Protein AF-0000000085568834 (afdb_homodimer)

Radius of gyration: 25.49 Å; Cα contacts (8 Å, |Δi|>4): 1244; chains: 2; bounding box: 60×64×64 Å

Solvent-accessible surface area (backbone atoms only — not comparable to full-atom values): 29664 Å² total; per-residue (Å²): 48,76,61,80,64,35,62,50,36,53,56,44,40,40,69,76,36,74,87,58,81,87,75,89,46,62,42,74,64,54,41,55,49,32,32,73,68,63,76,38,75,61,34,60,42,66,45,33,28,58,64,58,36,59,35,38,61,51,53,52,47,53,72,74,41,83,54,16,33,50,32,46,42,58,42,48,70,52,32,19,39,30,28,34,71,88,54,52,76,87,55,38,47,31,32,26,12,16,58,67,59,46,62,41,18,40,65,50,36,51,76,68,61,38,44,80,41,74,47,92,33,30,62,56,26,39,44,49,30,42,74,67,62,32,66,41,34,27,13,42,24,41,68,66,47,26,64,75,52,62,33,36,76,78,39,70,64,41,47,37,78,73,69,45,35,35,37,27,36,30,34,23,69,61,68,54,83,48,53,81,86,54,64,24,30,25,35,37,39,35,25,39,68,81,57,48,30,45,65,38,59,52,42,40,44,34,30,78,62,59,35,30,68,78,38,41,35,56,38,76,36,71,61,58,78,74,69,74,81,76,67,69,85,68,87,78,76,80,56,66,36,42,36,33,42,36,30,29,59,39,20,64,61,36,66,62,47,44,52,23,51,55,55,36,50,73,67,28,78,40,71,43,80,41,27,32,21,52,50,60,82,65,80,89,43,78,61,80,65,30,62,51,36,52,56,46,40,38,68,76,36,74,88,58,80,85,75,90,39,70,42,75,67,53,41,55,49,32,32,73,70,64,77,36,75,59,35,61,41,67,44,33,27,58,64,58,34,58,36,36,61,51,53,52,47,53,70,74,42,83,55,16,34,50,31,46,45,60,40,49,68,51,32,18,37,30,29,34,71,88,56,53,75,86,56,36,48,31,31,26,12,16,58,66,58,46,62,41,20,40,65,50,37,52,75,68,62,38,45,80,40,73,47,92,34,28,63,55,26,40,43,48,30,43,73,66,61,32,66,41,34,28,15,42,24,42,68,68,49,27,64,76,50,61,33,36,77,76,39,71,63,42,46,37,79,72,68,46,35,34,38,27,36,30,34,24,69,62,69,54,83,48,53,82,89,55,66,22,28,26,37,37,39,35,25,40,69,81,58,48,30,46,66,38,57,53,42,39,44,34,31,79,62,60,35,30,69,81,38,41,34,54,39,78,36,70,60,56,78,74,68,74,82,74,66,70,85,75,83,78,78,82,57,66,36,42,36,33,42,36,29,30,59,38,22,65,63,36,67,63,45,44,52,26,51,56,55,36,49,74,68,29,79,42,72,45,78,43,27,31,20,52,51,60,82,66,81,90

Organism: NCBI:txid586396

Sequence (568 aa):
MQGLCGAHSESAALKAYPNCEPVPCDQFETAFEAVEACSVDRAVLPIENSLGGSIHRNYDLLLRHRLHIVGEIKYAVRHCLLANQGVKVEHLKKVLSHPQALAQCEYTLTRLGLVREAVDDTAGAAKHVALEKLEDTGAVASSAAAEIYGLDILAEDIQDASLNVTRFLMLAREPIIAGTDRPFKTSIVFSLEEGPGILHKALAVFAERQINLTKIESRPMRWSSLTSPGVDASGLQKYFHYLFYADFEASMASDDAKMALQDLEKLATSLRILGSYPADTTMPMQGLCGAHSESAALKAYPNCEPVPCDQFETAFEAVEACSVDRAVLPIENSLGGSIHRNYDLLLRHRLHIVGEIKYAVRHCLLANQGVKVEHLKKVLSHPQALAQCEYTLTRLGLVREAVDDTAGAAKHVALEKLEDTGAVASSAAAEIYGLDILAEDIQDASLNVTRFLMLAREPIIAGTDRPFKTSIVFSLEEGPGILHKALAVFAERQINLTKIESRPMRWSSLTSPGVDASGLQKYFHYLFYADFEASMASDDAKMALQDLEKLATSLRILGSYPADTTMP

pLDDT: mean 86.01, std 17.16, range [27.66, 98.19]

Foldseek 3Di:
DPPPQQVQQVVQVCVVPVPDDDDGDPDPLVQLVCQVVVVDFKGKHFAAKLVPGGPVVNVVSLVVGQKFFAAKDKDWFKKFKWAAPPAALLLAAEEEAAPVLCVQLVVLCVVSNHHYDHDDHQLVRLQCRLVVVPRHYIGIHGPVSCVVSVIDGNDIRSGDPRTTMTMITMIHNDADDWDDPAKKKWKKKFKAADDPCLVVVLCVLCVVLVKAWPDKDKDWDQDDCPDDPPPPPDPDDSRGIIMMIIMITDIPVDPSVVRSVVVSCVRTPDMDTRHMYHYDPDDD/DPPPQQVQQVVQVCVVPVPDDDDGDPDPLVQLVCQVVVVDFKGKHFAAKLVPGGPVVNVVSLVVGQKFFAAKDKDWFKKFKWAAPPAALLLAAEEEAAPVLCVQLVVLCVVSNHHYDHDDHQLVRLQCRLVVVPRHYIYIHGPVSCVVSVIDGNDIRSGDPRTTMTMITMIHNDADDWDDPAKKKWKKKFKAADDPCLVVVLCVLCVVLVKAWPDKDKDWDQDDCPDDPPPPPDPDDSRGIIMMIIMITDIPVDPSVVRSVVVSCVRTPDMDTRHMYHYDPDDD

Nearest PDB structures (foldseek):
  2qmx-assembly1_A  TM=8.013E-01  e=1.045E-29  Chlorobaculum tepidum TLS
  6vh5-assembly1_C  TM=8.259E-01  e=7.297E-29  Brucella abortus 2308
  7am0-assembly1_A  TM=8.478E-01  e=4.842E-26  Komagataeibacter europaeus
  3luy-assembly1_A-2  TM=7.473E-01  e=8.661E-19  Bifidobacterium adolescentis ATCC 15703
  2qmw-assembly1_A-2  TM=8.199E-01  e=1.689E-18  Staphylococcus aureus subsp. aureus Mu50

Structure (mmCIF, N/CA/C/O backbone):
data_AF-0000000085568834-model_v1
#
loop_
_entity.id
_entity.type
_entity.pdbx_description
1 polymer 'Arogenate dehydratase'
#
loop_
_atom_site.group_PDB
_atom_site.id
_atom_site.type_symbol
_atom_site.label_atom_id
_atom_site.label_alt_id
_atom_site.label_comp_id
_atom_site.label_asym_id
_atom_site.label_entity_id
_atom_site.label_seq_id
_atom_site.pdbx_PDB_ins_code
_atom_site.Cartn_x
_atom_site.Cartn_y
_atom_site.Cartn_z
_atom_site.occupancy
_atom_site.B_iso_or_equiv
_atom_site.auth_seq_id
_atom_site.auth_comp_id
_atom_site.auth_asym_id
_atom_site.auth_atom_id
_atom_site.pdbx_PDB_model_num
ATOM 1 N N . MET A 1 1 ? -6.859 -9.977 -14.047 1 28.23 1 MET A N 1
ATOM 2 C CA . MET A 1 1 ? -7.344 -9.586 -12.727 1 28.23 1 MET A CA 1
ATOM 3 C C . MET A 1 1 ? -7.625 -10.82 -11.867 1 28.23 1 MET A C 1
ATOM 5 O O . MET A 1 1 ? -8.766 -11.055 -11.461 1 28.23 1 MET A O 1
ATOM 9 N N . GLN A 1 2 ? -7.055 -11.828 -12.062 1 35.91 2 GLN A N 1
ATOM 10 C CA . GLN A 1 2 ? -7.305 -13.242 -11.82 1 35.91 2 GLN A CA 1
ATOM 11 C C . GLN A 1 2 ? -7.453 -13.539 -10.328 1 35.91 2 GLN A C 1
ATOM 13 O O . GLN A 1 2 ? -8.289 -14.352 -9.93 1 35.91 2 GLN A O 1
ATOM 18 N N . GLY A 1 3 ? -6.418 -13.188 -9.453 1 35.91 3 GLY A N 1
ATOM 19 C CA . GLY A 1 3 ? -6.434 -13.828 -8.141 1 35.91 3 GLY A CA 1
ATOM 20 C C . GLY A 1 3 ? -7.582 -13.367 -7.27 1 35.91 3 GLY A C 1
ATOM 21 O O . GLY A 1 3 ? -8.664 -13.047 -7.77 1 35.91 3 GLY A O 1
ATOM 22 N N . LEU A 1 4 ? -7.41 -13.297 -5.906 1 41.53 4 LEU A N 1
ATOM 23 C CA . LEU A 1 4 ? -8.258 -12.969 -4.77 1 41.53 4 LEU A CA 1
ATOM 24 C C . LEU A 1 4 ? -9.031 -11.672 -5.023 1 41.53 4 LEU A C 1
ATOM 26 O O . LEU A 1 4 ? -10.211 -11.57 -4.688 1 41.53 4 LEU A O 1
ATOM 30 N N . CYS A 1 5 ? -8.375 -10.711 -5.805 1 47.03 5 CYS A N 1
ATOM 31 C CA . CYS A 1 5 ? -8.977 -9.406 -6.059 1 47.03 5 CYS A CA 1
ATOM 32 C C . CYS A 1 5 ? -10.094 -9.523 -7.094 1 47.03 5 CYS A C 1
ATOM 34 O O . CYS A 1 5 ? -11.109 -8.828 -6.996 1 47.03 5 CYS A O 1
ATOM 36 N N . GLY A 1 6 ? -9.953 -10.445 -8.031 1 49.25 6 GLY A N 1
ATOM 37 C CA . GLY A 1 6 ? -10.961 -10.555 -9.078 1 49.25 6 GLY A CA 1
ATOM 38 C C . GLY A 1 6 ? -12.312 -10.984 -8.555 1 49.25 6 GLY A C 1
ATOM 39 O O . GLY A 1 6 ? -13.336 -10.391 -8.898 1 49.25 6 GLY A O 1
ATOM 40 N N . ALA A 1 7 ? -12.25 -11.984 -7.68 1 58.66 7 ALA A N 1
ATOM 41 C CA . ALA A 1 7 ? -13.516 -12.516 -7.18 1 58.66 7 ALA A CA 1
ATOM 42 C C . ALA A 1 7 ? -14.219 -11.5 -6.281 1 58.66 7 ALA A C 1
ATOM 44 O O . ALA A 1 7 ? -15.438 -11.32 -6.367 1 58.66 7 ALA A O 1
ATOM 45 N N . HIS A 1 8 ? -13.5 -10.727 -5.641 1 72.44 8 HIS A N 1
ATOM 46 C CA . HIS A 1 8 ? -14.102 -9.75 -4.734 1 72.44 8 HIS A CA 1
ATOM 47 C C . HIS A 1 8 ? -14.625 -8.539 -5.5 1 72.44 8 HIS A C 1
ATOM 49 O O . HIS A 1 8 ? -15.625 -7.938 -5.105 1 72.44 8 HIS A O 1
ATOM 55 N N . SER A 1 9 ? -13.977 -8.391 -6.652 1 77.44 9 SER A N 1
ATOM 56 C CA . SER A 1 9 ? -14.406 -7.246 -7.449 1 77.44 9 SER A CA 1
ATOM 57 C C . SER A 1 9 ? -15.781 -7.48 -8.055 1 77.44 9 SER A C 1
ATOM 59 O O . SER A 1 9 ? -16.594 -6.559 -8.141 1 77.44 9 SER A O 1
ATOM 61 N N . GLU A 1 10 ? -15.977 -8.719 -8.391 1 78.62 10 GLU A N 1
ATOM 62 C CA . GLU A 1 10 ? -17.281 -9.047 -8.953 1 78.62 10 GLU A CA 1
ATOM 63 C C . GLU A 1 10 ? -18.375 -8.891 -7.902 1 78.62 10 GLU A C 1
ATOM 65 O O . GLU A 1 10 ? -19.438 -8.312 -8.18 1 78.62 10 GLU A O 1
ATOM 70 N N . SER A 1 11 ? -18.141 -9.398 -6.742 1 81.06 11 SER A N 1
ATOM 71 C CA . SER A 1 11 ? -19.109 -9.273 -5.652 1 81.06 11 SER A CA 1
ATOM 72 C C . SER A 1 11 ? -19.344 -7.812 -5.285 1 81.06 11 SER A C 1
ATOM 74 O O . SER A 1 11 ? -20.469 -7.406 -5.027 1 81.06 11 SER A O 1
ATOM 76 N N . ALA A 1 12 ? -18.297 -7.051 -5.32 1 85.5 12 ALA A N 1
ATOM 77 C CA . ALA A 1 12 ? -18.406 -5.625 -5.027 1 85.5 12 ALA A CA 1
ATOM 78 C C . ALA A 1 12 ? -19.234 -4.906 -6.094 1 85.5 12 ALA A C 1
ATOM 80 O O . ALA A 1 12 ? -20.047 -4.047 -5.781 1 85.5 12 ALA A O 1
ATOM 81 N N . ALA A 1 13 ? -19.016 -5.332 -7.363 1 86.81 13 ALA A N 1
ATOM 82 C CA . ALA A 1 13 ? -19.75 -4.73 -8.469 1 86.81 13 ALA A CA 1
ATOM 83 C C . ALA A 1 13 ? -21.25 -5.023 -8.367 1 86.81 13 ALA A C 1
ATOM 85 O O . ALA A 1 13 ? -22.078 -4.133 -8.555 1 86.81 13 ALA A O 1
ATOM 86 N N . LEU A 1 14 ? -21.516 -6.191 -8.016 1 84.38 14 LEU A N 1
ATOM 87 C CA . LEU A 1 14 ? -22.906 -6.602 -7.91 1 84.38 14 LEU A CA 1
ATOM 88 C C . LEU A 1 14 ? -23.578 -5.926 -6.723 1 84.38 14 LEU A C 1
ATOM 90 O O . LEU A 1 14 ? -24.781 -5.602 -6.781 1 84.38 14 LEU A O 1
ATOM 94 N N . LYS A 1 15 ? -22.859 -5.766 -5.73 1 84.06 15 LYS A N 1
ATOM 95 C CA . LYS A 1 15 ? -23.391 -5.051 -4.57 1 84.06 15 LYS A CA 1
ATOM 96 C C . LYS A 1 15 ? -23.656 -3.586 -4.898 1 84.06 15 LYS A C 1
ATOM 98 O O . LYS A 1 15 ? -24.672 -3.025 -4.48 1 84.06 15 LYS A O 1
ATOM 103 N N . ALA A 1 16 ? -22.812 -3.016 -5.656 1 86.56 16 ALA A N 1
ATOM 104 C CA . ALA A 1 16 ? -22.938 -1.605 -6.016 1 86.56 16 ALA A CA 1
ATOM 105 C C . ALA A 1 16 ? -24.031 -1.399 -7.066 1 86.56 16 ALA A C 1
ATOM 107 O O . ALA A 1 16 ? -24.766 -0.409 -7.027 1 86.56 16 ALA A O 1
ATOM 108 N N . TYR A 1 17 ? -24.016 -2.352 -7.988 1 88.44 17 TYR A N 1
ATOM 109 C CA . TYR A 1 17 ? -24.969 -2.301 -9.094 1 88.44 17 TYR A CA 1
ATOM 110 C C . TYR A 1 17 ? -25.656 -3.648 -9.281 1 88.44 17 TYR A C 1
ATOM 112 O O . TYR A 1 17 ? -25.234 -4.453 -10.117 1 88.44 17 TYR A O 1
ATOM 120 N N . PRO A 1 18 ? -26.703 -3.832 -8.562 1 85.06 18 PRO A N 1
ATOM 121 C CA . PRO A 1 18 ? -27.359 -5.137 -8.57 1 85.06 18 PRO A CA 1
ATOM 122 C C . PRO A 1 18 ? -27.828 -5.555 -9.969 1 85.06 18 PRO A C 1
ATOM 124 O O . PRO A 1 18 ? -27.875 -6.746 -10.281 1 85.06 18 PRO A O 1
ATOM 127 N N . ASN A 1 19 ? -28.141 -4.652 -10.867 1 86.12 19 ASN A N 1
ATOM 128 C CA . ASN A 1 19 ? -28.656 -4.996 -12.188 1 86.12 19 ASN A CA 1
ATOM 129 C C . ASN A 1 19 ? -27.594 -4.836 -13.266 1 86.12 19 ASN A C 1
ATOM 131 O O . ASN A 1 19 ? -27.906 -4.801 -14.453 1 86.12 19 ASN A O 1
ATOM 135 N N . CYS A 1 20 ? -26.406 -4.969 -12.828 1 83.62 20 CYS A N 1
ATOM 136 C CA . CYS A 1 20 ? -25.359 -4.723 -13.812 1 83.62 20 CYS A CA 1
ATOM 137 C C . CYS A 1 20 ? -24.844 -6.031 -14.398 1 83.62 20 CYS A C 1
ATOM 139 O O . CYS A 1 20 ? -25.109 -7.109 -13.859 1 83.62 20 CYS A O 1
ATOM 141 N N . GLU A 1 21 ? -24.297 -5.938 -15.562 1 86.44 21 GLU A N 1
ATOM 142 C CA . GLU A 1 21 ? -23.562 -7.047 -16.172 1 86.44 21 GLU A CA 1
ATOM 143 C C . GLU A 1 21 ? -22.062 -6.898 -15.984 1 86.44 21 GLU A C 1
ATOM 145 O O . GLU A 1 21 ? -21.406 -6.137 -16.703 1 86.44 21 GLU A O 1
ATOM 150 N N . PRO A 1 22 ? -21.609 -7.652 -15.031 1 83.25 22 PRO A N 1
ATOM 151 C CA . PRO A 1 22 ? -20.172 -7.516 -14.781 1 83.25 22 PRO A CA 1
ATOM 152 C C . PRO A 1 22 ? -19.312 -8.055 -15.922 1 83.25 22 PRO A C 1
ATOM 154 O O . PRO A 1 22 ? -19.609 -9.125 -16.469 1 83.25 22 PRO A O 1
ATOM 157 N N . VAL A 1 23 ? -18.375 -7.312 -16.375 1 82.56 23 VAL A N 1
ATOM 158 C CA . VAL A 1 23 ? -17.391 -7.711 -17.375 1 82.56 23 VAL A CA 1
ATOM 159 C C . VAL A 1 23 ? -16.016 -7.875 -16.719 1 82.56 23 VAL A C 1
ATOM 161 O O . VAL A 1 23 ? -15.414 -6.895 -16.281 1 82.56 23 VAL A O 1
ATOM 164 N N . PRO A 1 24 ? -15.602 -9.078 -16.594 1 81.5 24 PRO A N 1
ATOM 165 C CA . PRO A 1 24 ? -14.297 -9.297 -15.961 1 81.5 24 PRO A CA 1
ATOM 166 C C . PRO A 1 24 ? -13.133 -8.758 -16.797 1 81.5 24 PRO A C 1
ATOM 168 O O . PRO A 1 24 ? -13.188 -8.773 -18.016 1 81.5 24 PRO A O 1
ATOM 171 N N . CYS A 1 25 ? -12.242 -8.148 -16.141 1 81.44 25 CYS A N 1
ATOM 172 C CA . CYS A 1 25 ? -11.008 -7.672 -16.766 1 81.44 25 CYS A CA 1
ATOM 173 C C . CYS A 1 25 ? -9.789 -8.32 -16.125 1 81.44 25 CYS A C 1
ATOM 175 O O . CYS A 1 25 ? -9.734 -8.477 -14.898 1 81.44 25 CYS A O 1
ATOM 177 N N . ASP A 1 26 ? -8.844 -8.633 -16.859 1 75.44 26 ASP A N 1
ATOM 178 C CA . ASP A 1 26 ? -7.652 -9.344 -16.375 1 75.44 26 ASP A CA 1
ATOM 179 C C . ASP A 1 26 ? -6.727 -8.406 -15.609 1 75.44 26 ASP A C 1
ATOM 181 O O . ASP A 1 26 ? -6.035 -8.828 -14.688 1 75.44 26 ASP A O 1
ATOM 185 N N . GLN A 1 27 ? -6.742 -7.156 -16.109 1 80.94 27 GLN A N 1
ATOM 186 C CA . GLN A 1 27 ? -5.879 -6.152 -15.484 1 80.94 27 GLN A CA 1
ATOM 187 C C . GLN A 1 27 ? -6.668 -4.891 -15.141 1 80.94 27 GLN A C 1
ATOM 189 O O . GLN A 1 27 ? -7.672 -4.582 -15.781 1 80.94 27 GLN A O 1
ATOM 194 N N . PHE A 1 28 ? -6.164 -4.211 -14.109 1 87.25 28 PHE A N 1
ATOM 195 C CA . PHE A 1 28 ? -6.824 -2.975 -13.703 1 87.25 28 PHE A CA 1
ATOM 196 C C . PHE A 1 28 ? -6.832 -1.968 -14.852 1 87.25 28 PHE A C 1
ATOM 198 O O . PHE A 1 28 ? -7.824 -1.271 -15.07 1 87.25 28 PHE A O 1
ATOM 205 N N . GLU A 1 29 ? -5.762 -1.975 -15.562 1 87.62 29 GLU A N 1
ATOM 206 C CA . GLU A 1 29 ? -5.609 -1.016 -16.656 1 87.62 29 GLU A CA 1
ATOM 207 C C . GLU A 1 29 ? -6.676 -1.221 -17.719 1 87.62 29 GLU A C 1
ATOM 209 O O . GLU A 1 29 ? -7.203 -0.253 -18.281 1 87.62 29 GLU A O 1
ATOM 214 N N . THR A 1 30 ? -6.949 -2.4 -17.969 1 89.25 30 THR A N 1
ATOM 215 C CA . THR A 1 30 ? -7.941 -2.719 -18.984 1 89.25 30 THR A CA 1
ATOM 216 C C . THR A 1 30 ? -9.32 -2.217 -18.578 1 89.25 30 THR A C 1
ATOM 218 O O . THR A 1 30 ? -10.117 -1.8 -19.422 1 89.25 30 THR A O 1
ATOM 221 N N . ALA A 1 31 ? -9.602 -2.285 -17.312 1 92.44 31 ALA A N 1
ATOM 222 C CA . ALA A 1 31 ? -10.875 -1.767 -16.812 1 92.44 31 ALA A CA 1
ATOM 223 C C . ALA A 1 31 ? -10.992 -0.265 -17.062 1 92.44 31 ALA A C 1
ATOM 225 O O . ALA A 1 31 ? -12.039 0.224 -17.484 1 92.44 31 ALA A O 1
ATOM 226 N N . PHE A 1 32 ? -9.898 0.514 -16.859 1 94.81 32 PHE A N 1
ATOM 227 C CA . PHE A 1 32 ? -9.875 1.948 -17.125 1 94.81 32 PHE A CA 1
ATOM 228 C C . PHE A 1 32 ? -10.109 2.23 -18.609 1 94.81 32 PHE A C 1
ATOM 230 O O . PHE A 1 32 ? -10.938 3.07 -18.969 1 94.81 32 PHE A O 1
ATOM 237 N N . GLU A 1 33 ? -9.43 1.446 -19.359 1 94.5 33 GLU A N 1
ATOM 238 C CA . GLU A 1 33 ? -9.516 1.635 -20.812 1 94.5 33 GLU A CA 1
ATOM 239 C C . GLU A 1 33 ? -10.914 1.308 -21.328 1 94.5 33 GLU A C 1
ATOM 241 O O . GLU A 1 33 ? -11.422 1.987 -22.219 1 94.5 33 GLU A O 1
ATOM 246 N N . ALA A 1 34 ? -11.484 0.303 -20.766 1 94.44 34 ALA A N 1
ATOM 247 C CA . ALA A 1 34 ? -12.82 -0.106 -21.188 1 94.44 34 ALA A CA 1
ATOM 248 C C . ALA A 1 34 ? -13.844 0.995 -20.922 1 94.44 34 ALA A C 1
ATOM 250 O O . ALA A 1 34 ? -14.727 1.244 -21.734 1 94.44 34 ALA A O 1
ATOM 251 N N . VAL A 1 35 ? -13.75 1.624 -19.828 1 95.62 35 VAL A N 1
ATOM 252 C CA . VAL A 1 35 ? -14.664 2.711 -19.5 1 95.62 35 VAL A CA 1
ATOM 253 C C . VAL A 1 35 ? -14.422 3.896 -20.422 1 95.62 35 VAL A C 1
ATOM 255 O O . VAL A 1 35 ? -15.367 4.48 -20.953 1 95.62 35 VAL A O 1
ATOM 258 N N . GLU A 1 36 ? -13.172 4.188 -20.641 1 95.81 36 GLU A N 1
ATOM 259 C CA . GLU A 1 36 ? -12.812 5.316 -21.484 1 95.81 36 GLU A CA 1
ATOM 260 C C . GLU A 1 36 ? -13.281 5.09 -22.922 1 95.81 36 GLU A C 1
ATOM 262 O O . GLU A 1 36 ? -13.703 6.031 -23.609 1 95.81 36 GLU A O 1
ATOM 267 N N . ALA A 1 37 ? -13.211 3.836 -23.359 1 94.44 37 ALA A N 1
ATOM 268 C CA . ALA A 1 37 ? -13.586 3.473 -24.734 1 94.44 37 ALA A CA 1
ATOM 269 C C . ALA A 1 37 ? -15.094 3.266 -24.844 1 94.44 37 ALA A C 1
ATOM 271 O O . ALA A 1 37 ? -15.602 2.934 -25.922 1 94.44 37 ALA A O 1
ATOM 272 N N . CYS A 1 38 ? -15.828 3.379 -23.812 1 93.06 38 CYS A N 1
ATOM 273 C CA . CYS A 1 38 ? -17.281 3.271 -23.766 1 93.06 38 CYS A CA 1
ATOM 274 C C . CYS A 1 38 ? -17.734 1.835 -24 1 93.06 38 CYS A C 1
ATOM 276 O O . CYS A 1 38 ? -18.844 1.6 -24.484 1 93.06 38 CYS A O 1
ATOM 278 N N . SER A 1 39 ? -16.891 0.9 -23.734 1 92.94 39 SER A N 1
ATOM 279 C CA . SER A 1 39 ? -17.281 -0.505 -23.828 1 92.94 39 SER A CA 1
ATOM 280 C C . SER A 1 39 ? -18.047 -0.954 -22.594 1 92.94 39 SER A C 1
ATOM 282 O O . SER A 1 39 ? -18.812 -1.921 -22.641 1 92.94 39 SER A O 1
ATOM 284 N N . VAL A 1 40 ? -17.766 -0.283 -21.5 1 93.31 40 VAL A N 1
ATOM 285 C CA . VAL A 1 40 ? -18.516 -0.497 -20.25 1 93.31 40 VAL A CA 1
ATOM 286 C C . VAL A 1 40 ? -18.891 0.849 -19.641 1 93.31 40 VAL A C 1
ATOM 288 O O . VAL A 1 40 ? -18.266 1.872 -19.938 1 93.31 40 VAL A O 1
ATOM 291 N N . ASP A 1 41 ? -19.875 0.809 -18.828 1 93.31 41 ASP A N 1
ATOM 292 C CA . ASP A 1 41 ? -20.375 2.059 -18.281 1 93.31 41 ASP A CA 1
ATOM 293 C C . ASP A 1 41 ? -19.562 2.498 -17.062 1 93.31 41 ASP A C 1
ATOM 295 O O . ASP A 1 41 ? -19.312 3.691 -16.875 1 93.31 41 ASP A O 1
ATOM 299 N N . ARG A 1 42 ? -19.188 1.509 -16.281 1 94.81 42 ARG A N 1
ATOM 300 C CA . ARG A 1 42 ? -18.5 1.804 -15.031 1 94.81 42 ARG A CA 1
ATOM 301 C C . ARG A 1 42 ? -17.438 0.753 -14.727 1 94.81 42 ARG A C 1
ATOM 303 O O . ARG A 1 42 ? -17.5 -0.368 -15.234 1 94.81 42 ARG A O 1
ATOM 310 N N . ALA A 1 43 ? -16.5 1.204 -13.977 1 94.44 43 ALA A N 1
ATOM 311 C CA . ALA A 1 43 ? -15.531 0.262 -13.438 1 94.44 43 ALA A CA 1
ATOM 312 C C . ALA A 1 43 ? -15.57 0.253 -11.906 1 94.44 43 ALA A C 1
ATOM 314 O O . ALA A 1 43 ? -15.734 1.301 -11.281 1 94.44 43 ALA A O 1
ATOM 315 N N . VAL A 1 44 ? -15.508 -0.881 -11.328 1 93.81 44 VAL A N 1
ATOM 316 C CA . VAL A 1 44 ? -15.406 -1.059 -9.883 1 93.81 44 VAL A CA 1
ATOM 317 C C . VAL A 1 44 ? -14.039 -1.631 -9.523 1 93.81 44 VAL A C 1
ATOM 319 O O . VAL A 1 44 ? -13.734 -2.785 -9.844 1 93.81 44 VAL A O 1
ATOM 322 N N . LEU A 1 45 ? -13.234 -0.781 -8.852 1 93.69 45 LEU A N 1
ATOM 323 C CA . LEU A 1 45 ? -11.844 -1.163 -8.617 1 93.69 45 LEU A CA 1
ATOM 324 C C . LEU A 1 45 ? -11.484 -1.011 -7.145 1 93.69 45 LEU A C 1
ATOM 326 O O . LEU A 1 45 ? -11.906 -0.052 -6.492 1 93.69 45 LEU A O 1
ATOM 330 N N . PRO A 1 46 ? -10.695 -1.967 -6.668 1 91.62 46 PRO A N 1
ATOM 331 C CA . PRO A 1 46 ? -10.25 -1.841 -5.281 1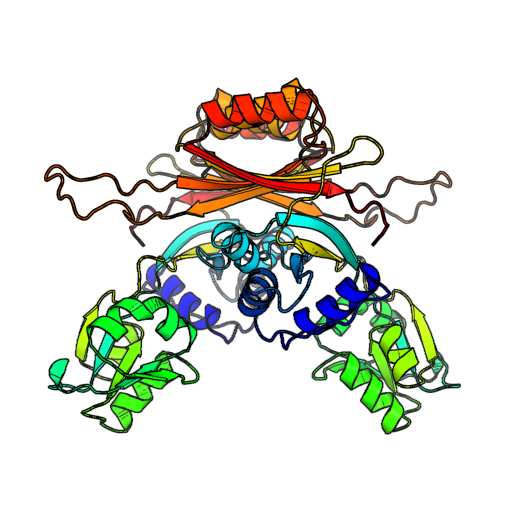 91.62 46 PRO A CA 1
ATOM 332 C C . PRO A 1 46 ? -9.203 -0.742 -5.09 1 91.62 46 PRO A C 1
ATOM 334 O O . PRO A 1 46 ? -8.32 -0.572 -5.938 1 91.62 46 PRO A O 1
ATOM 337 N N . ILE A 1 47 ? -9.258 -0.002 -3.998 1 91.88 47 ILE A N 1
ATOM 338 C CA . ILE A 1 47 ? -8.32 1.101 -3.787 1 91.88 47 ILE A CA 1
ATOM 339 C C . ILE A 1 47 ? -7.609 0.923 -2.449 1 91.88 47 ILE A C 1
ATOM 341 O O . ILE A 1 47 ? -6.496 1.418 -2.264 1 91.88 47 ILE A O 1
ATOM 345 N N . GLU A 1 48 ? -8.281 0.257 -1.562 1 88.56 48 GLU A N 1
ATOM 346 C CA . GLU A 1 48 ? -7.73 0.092 -0.22 1 88.56 48 GLU A CA 1
ATOM 347 C C . GLU A 1 48 ? -8.258 -1.18 0.44 1 88.56 48 GLU A C 1
ATOM 349 O O . GLU A 1 48 ? -9.445 -1.487 0.346 1 88.56 48 GLU A O 1
ATOM 354 N N . ASN A 1 49 ? -7.363 -1.868 1.041 1 82.38 49 ASN A N 1
ATOM 355 C CA . ASN A 1 49 ? -7.707 -3.053 1.818 1 82.38 49 ASN A CA 1
ATOM 356 C C . ASN A 1 49 ? -7.23 -2.936 3.264 1 82.38 49 ASN A C 1
ATOM 358 O O . ASN A 1 49 ? -6.117 -2.469 3.518 1 82.38 49 ASN A O 1
ATOM 362 N N . SER A 1 50 ? -8.062 -3.334 4.121 1 78.06 50 SER A N 1
ATOM 363 C CA . SER A 1 50 ? -7.766 -3.178 5.543 1 78.06 50 SER A CA 1
ATOM 364 C C . SER A 1 50 ? -6.512 -3.951 5.938 1 78.06 50 SER A C 1
ATOM 366 O O . SER A 1 50 ? -5.828 -3.586 6.895 1 78.06 50 SER A O 1
ATOM 368 N N . LEU A 1 51 ? -6.191 -4.953 5.281 1 72.5 51 LEU A N 1
ATOM 369 C CA . LEU A 1 51 ? -5.039 -5.777 5.621 1 72.5 51 LEU A CA 1
ATOM 370 C C . LEU A 1 51 ? -3.846 -5.441 4.734 1 72.5 51 LEU A C 1
ATOM 372 O O . LEU A 1 51 ? -2.713 -5.352 5.215 1 72.5 51 LEU A O 1
ATOM 376 N N . GLY A 1 52 ? -4.117 -5.164 3.471 1 73.88 52 GLY A N 1
ATOM 377 C CA . GLY A 1 52 ? -3.051 -4.961 2.502 1 73.88 52 GLY A CA 1
ATOM 378 C C . GLY A 1 52 ? -2.693 -3.502 2.305 1 73.88 52 GLY A C 1
ATOM 379 O O . GLY A 1 52 ? -1.634 -3.184 1.761 1 73.88 52 GLY A O 1
ATOM 380 N N . GLY A 1 53 ? -3.611 -2.65 2.748 1 79 53 GLY A N 1
ATOM 381 C CA . GLY A 1 53 ? -3.352 -1.23 2.568 1 79 53 GLY A CA 1
ATOM 382 C C . GLY A 1 53 ? -3.822 -0.702 1.228 1 79 53 GLY A C 1
ATOM 383 O O . GLY A 1 53 ? -4.742 -1.261 0.623 1 79 53 GLY A O 1
ATOM 384 N N . SER A 1 54 ? -3.166 0.403 0.834 1 85.62 54 SER A N 1
ATOM 385 C CA . SER A 1 54 ? -3.557 1.062 -0.407 1 85.62 54 SER A CA 1
ATOM 386 C C . SER A 1 54 ? -3.098 0.267 -1.624 1 85.62 54 SER A C 1
ATOM 388 O O . SER A 1 54 ? -2 -0.296 -1.627 1 85.62 54 SER A O 1
ATOM 390 N N . ILE A 1 55 ? -3.975 0.207 -2.564 1 85.5 55 ILE A N 1
ATOM 391 C CA . ILE A 1 55 ? -3.625 -0.394 -3.846 1 85.5 55 ILE A CA 1
ATOM 392 C C . ILE A 1 55 ? -3.135 0.688 -4.805 1 85.5 55 ILE A C 1
ATOM 394 O O . ILE A 1 55 ? -3.904 1.195 -5.625 1 85.5 55 ILE A O 1
ATOM 398 N N . HIS A 1 56 ? -1.912 0.908 -4.797 1 83.75 56 HIS A N 1
ATOM 399 C CA . HIS A 1 56 ? -1.301 2.08 -5.414 1 83.75 56 HIS A CA 1
ATOM 400 C C . HIS A 1 56 ? -1.422 2.029 -6.934 1 83.75 56 HIS A C 1
ATOM 402 O O . HIS A 1 56 ? -1.542 3.068 -7.586 1 83.75 56 HIS A O 1
ATOM 408 N N . ARG A 1 57 ? -1.378 0.844 -7.441 1 82.62 57 ARG A N 1
ATOM 409 C CA . ARG A 1 57 ? -1.534 0.714 -8.883 1 82.62 57 ARG A CA 1
ATOM 410 C C . ARG A 1 57 ? -2.799 1.42 -9.367 1 82.62 57 ARG A C 1
ATOM 412 O O . ARG A 1 57 ? -2.781 2.105 -10.391 1 82.62 57 ARG A O 1
ATOM 419 N N . ASN A 1 58 ? -3.812 1.238 -8.656 1 89.88 58 ASN A N 1
ATOM 420 C CA . ASN A 1 58 ? -5.078 1.853 -9.047 1 89.88 58 ASN A CA 1
ATOM 421 C C . ASN A 1 58 ? -5.059 3.363 -8.828 1 89.88 58 ASN A C 1
ATOM 423 O O . ASN A 1 58 ? -5.676 4.113 -9.586 1 89.88 58 ASN A O 1
ATOM 427 N N . TYR A 1 59 ? -4.336 3.816 -7.867 1 88.94 59 TYR A N 1
ATOM 428 C CA . TYR A 1 59 ? -4.141 5.254 -7.703 1 88.94 59 TYR A CA 1
ATOM 429 C C . TYR A 1 59 ? -3.379 5.836 -8.891 1 88.94 59 TYR A C 1
ATOM 431 O O . TYR A 1 59 ? -3.762 6.875 -9.43 1 88.94 59 TYR A O 1
ATOM 439 N N . ASP A 1 60 ? -2.391 5.195 -9.258 1 85 60 ASP A N 1
ATOM 440 C CA . ASP A 1 60 ? -1.601 5.641 -10.398 1 85 60 ASP A CA 1
ATOM 441 C C . ASP A 1 60 ? -2.453 5.707 -11.664 1 85 60 ASP A C 1
ATOM 443 O O . ASP A 1 60 ? -2.344 6.652 -12.445 1 85 60 ASP A O 1
ATOM 447 N N . LEU A 1 61 ? -3.191 4.727 -11.836 1 88.94 61 LEU A N 1
ATOM 448 C CA . LEU A 1 61 ? -4.051 4.68 -13.016 1 88.94 61 LEU A CA 1
ATOM 449 C C . LEU A 1 61 ? -5.074 5.812 -12.984 1 88.94 61 LEU A C 1
ATOM 451 O O . LEU A 1 61 ? -5.406 6.379 -14.031 1 88.94 61 LEU A O 1
ATOM 455 N N . LEU A 1 62 ? -5.555 6.105 -11.828 1 92.44 62 LEU A N 1
ATOM 456 C CA . LEU A 1 62 ? -6.488 7.215 -11.68 1 92.44 62 LEU A CA 1
ATOM 457 C C . LEU A 1 62 ? -5.852 8.523 -12.148 1 92.44 62 LEU A C 1
ATOM 459 O O . LEU A 1 62 ? -6.535 9.391 -12.695 1 92.44 62 LEU A O 1
ATOM 463 N N . LEU A 1 63 ? -4.609 8.641 -11.961 1 87.62 63 LEU A N 1
ATOM 464 C CA . LEU A 1 63 ? -3.896 9.852 -12.336 1 87.62 63 LEU A CA 1
ATOM 465 C C . LEU A 1 63 ? -3.602 9.875 -13.828 1 87.62 63 LEU A C 1
ATOM 467 O O . LEU A 1 63 ? -3.514 10.945 -14.43 1 87.62 63 LEU A O 1
ATOM 471 N N . ARG A 1 64 ? -3.445 8.773 -14.359 1 88.5 64 ARG A N 1
ATOM 472 C CA . ARG A 1 64 ? -3.059 8.664 -15.766 1 88.5 64 ARG A CA 1
ATOM 473 C C . ARG A 1 64 ? -4.277 8.727 -16.672 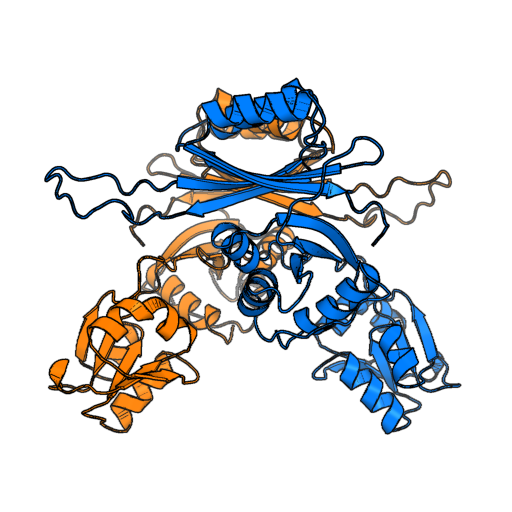1 88.5 64 ARG A C 1
ATOM 475 O O . ARG A 1 64 ? -4.164 9.086 -17.844 1 88.5 64 ARG A O 1
ATOM 482 N N . HIS A 1 65 ? -5.355 8.32 -16.156 1 92.31 65 HIS A N 1
ATOM 483 C CA . HIS A 1 65 ? -6.582 8.289 -16.938 1 92.31 65 HIS A CA 1
ATOM 484 C C . HIS A 1 65 ? -7.523 9.422 -16.547 1 92.31 65 HIS A C 1
ATOM 486 O O . HIS A 1 65 ? -7.336 10.055 -15.5 1 92.31 65 HIS A O 1
ATOM 492 N N . ARG A 1 66 ? -8.43 9.656 -17.453 1 91.88 66 ARG A N 1
ATOM 493 C CA . ARG A 1 66 ? -9.344 10.773 -17.234 1 91.88 66 ARG A CA 1
ATOM 494 C C . ARG A 1 66 ? -10.711 10.273 -16.766 1 91.88 66 ARG A C 1
ATOM 496 O O . ARG A 1 66 ? -11.734 10.578 -17.391 1 91.88 66 ARG A O 1
ATOM 503 N N . LEU A 1 67 ? -10.742 9.516 -15.773 1 96.75 67 LEU A N 1
ATOM 504 C CA . LEU A 1 67 ? -12 9.031 -15.203 1 96.75 67 LEU A CA 1
ATOM 505 C C . LEU A 1 67 ? -12.281 9.711 -13.867 1 96.75 67 LEU A C 1
ATOM 507 O O . LEU A 1 67 ? -11.406 10.367 -13.297 1 96.75 67 LEU A O 1
ATOM 511 N N . HIS A 1 68 ? -13.562 9.562 -13.43 1 97.5 68 HIS A N 1
ATOM 512 C CA . HIS A 1 68 ? -14.016 10.195 -12.203 1 97.5 68 HIS A CA 1
ATOM 513 C C . HIS A 1 68 ? -14.57 9.172 -11.219 1 97.5 68 HIS A C 1
ATOM 515 O O . HIS A 1 68 ? -15.266 8.234 -11.625 1 97.5 68 HIS A O 1
ATOM 521 N N . ILE A 1 69 ? -14.227 9.398 -9.961 1 97.94 69 ILE A N 1
ATOM 522 C CA . ILE A 1 69 ? -14.852 8.578 -8.922 1 97.94 69 ILE A CA 1
ATOM 523 C C . ILE A 1 69 ? -16.297 9.016 -8.727 1 97.94 69 ILE A C 1
ATOM 525 O O . ILE A 1 69 ? -16.578 10.188 -8.453 1 97.94 69 ILE A O 1
ATOM 529 N N . VAL A 1 70 ? -17.219 8.062 -8.766 1 97.06 70 VAL A N 1
ATOM 530 C CA . VAL A 1 70 ? -18.625 8.445 -8.68 1 97.06 70 VAL A CA 1
ATOM 531 C C . VAL A 1 70 ? -19.297 7.699 -7.527 1 97.06 70 VAL A C 1
ATOM 533 O O . VAL A 1 70 ? -20.484 7.875 -7.277 1 97.06 70 VAL A O 1
ATOM 536 N N . GLY A 1 71 ? -18.516 6.91 -6.855 1 95.69 71 GLY A N 1
ATOM 537 C CA . GLY A 1 71 ? -19.016 6.172 -5.707 1 95.69 71 GLY A CA 1
ATOM 538 C C . GLY A 1 71 ? -17.969 5.281 -5.066 1 95.69 71 GLY A C 1
ATOM 539 O O . GLY A 1 71 ? -16.859 5.152 -5.578 1 95.69 71 GLY A O 1
ATOM 540 N N . GLU A 1 72 ? -18.344 4.801 -3.932 1 95.81 72 GLU A N 1
ATOM 541 C CA . GLU A 1 72 ? -17.516 3.811 -3.248 1 95.81 72 GLU A CA 1
ATOM 542 C C . GLU A 1 72 ? -18.375 2.729 -2.598 1 95.81 72 GLU A C 1
ATOM 544 O O . GLU A 1 72 ? -19.562 2.939 -2.35 1 95.81 72 GLU A O 1
ATOM 549 N N . ILE A 1 73 ? -17.75 1.623 -2.443 1 92 73 ILE A N 1
ATOM 550 C CA . ILE A 1 73 ? -18.406 0.539 -1.711 1 92 73 ILE A CA 1
ATOM 551 C C . ILE A 1 73 ? -17.359 -0.235 -0.908 1 92 73 ILE A C 1
ATOM 553 O O . ILE A 1 73 ? -16.234 -0.461 -1.383 1 92 73 ILE A O 1
ATOM 557 N N . LYS A 1 74 ? -17.703 -0.456 0.32 1 89.31 74 LYS A N 1
ATOM 558 C CA . LYS A 1 74 ? -16.875 -1.305 1.164 1 89.31 74 LYS A CA 1
ATOM 559 C C . LYS A 1 74 ? -17.359 -2.75 1.144 1 89.31 74 LYS A C 1
ATOM 561 O O . LYS A 1 74 ? -18.547 -3.014 1.351 1 89.31 74 LYS A O 1
ATOM 566 N N . TYR A 1 75 ? -16.453 -3.596 0.882 1 86 75 TYR A N 1
ATOM 567 C CA . TYR A 1 75 ? -16.766 -5.016 0.825 1 86 75 TYR A CA 1
ATOM 568 C C . TYR A 1 75 ? -15.992 -5.801 1.874 1 86 75 TYR A C 1
ATOM 570 O O . TYR A 1 75 ? -14.758 -5.828 1.846 1 86 75 TYR A O 1
ATOM 578 N N . ALA A 1 76 ? -16.703 -6.367 2.811 1 83.19 76 ALA A N 1
ATOM 579 C CA . ALA A 1 76 ? -16.094 -7.188 3.852 1 83.19 76 ALA A CA 1
ATOM 580 C C . ALA A 1 76 ? -16.094 -8.664 3.459 1 83.19 76 ALA A C 1
ATOM 582 O O . ALA A 1 76 ? -17.125 -9.211 3.088 1 83.19 76 ALA A O 1
ATOM 583 N N . VAL A 1 77 ? -14.93 -9.18 3.473 1 81.5 77 VAL A N 1
ATOM 584 C CA . VAL A 1 77 ? -14.836 -10.625 3.25 1 81.5 77 VAL A CA 1
ATOM 585 C C . VAL A 1 77 ? -15.312 -11.367 4.492 1 81.5 77 VAL A C 1
ATOM 587 O O . VAL A 1 77 ? -14.781 -11.164 5.59 1 81.5 77 VAL A O 1
ATOM 590 N N . ARG A 1 78 ? -16.344 -12.023 4.34 1 85.56 78 ARG A N 1
ATOM 591 C CA . ARG A 1 78 ? -16.906 -12.82 5.422 1 85.56 78 ARG A CA 1
ATOM 592 C C . ARG A 1 78 ? -16.75 -14.312 5.145 1 85.56 78 ARG A C 1
ATOM 594 O O . ARG A 1 78 ? -17 -14.773 4.027 1 85.56 78 ARG A O 1
ATOM 601 N N . HIS A 1 79 ? -16.219 -14.953 6.16 1 91.62 79 HIS A N 1
ATOM 602 C CA . HIS A 1 79 ? -16.016 -16.391 5.992 1 91.62 79 HIS A CA 1
ATOM 603 C C . HIS A 1 79 ? -17.078 -17.188 6.727 1 91.62 79 HIS A C 1
ATOM 605 O O . HIS A 1 79 ? -17.5 -16.812 7.824 1 91.62 79 HIS A O 1
ATOM 611 N N . CYS A 1 80 ? -17.516 -18.188 6.09 1 94.62 80 CYS A N 1
ATOM 612 C CA . CYS A 1 80 ? -18.453 -19.141 6.652 1 94.62 80 CYS A CA 1
ATOM 613 C C . CYS A 1 80 ? -17.844 -20.531 6.734 1 94.62 80 CYS A C 1
ATOM 615 O O . CYS A 1 80 ? -16.938 -20.859 5.977 1 94.62 80 CYS A O 1
ATOM 617 N N . LEU A 1 81 ? -18.25 -21.234 7.746 1 97.44 81 LEU A N 1
ATOM 618 C CA . LEU A 1 81 ? -18.016 -22.672 7.773 1 97.44 81 LEU A CA 1
ATOM 619 C C . LEU A 1 81 ? -19.109 -23.422 7.02 1 97.44 81 LEU A C 1
ATOM 621 O O . LEU A 1 81 ? -20.281 -23.359 7.398 1 97.44 81 LEU A O 1
ATOM 625 N N . LEU A 1 82 ? -18.703 -24.047 5.996 1 97.88 82 LEU A N 1
ATOM 626 C CA . LEU A 1 82 ? -19.656 -24.703 5.109 1 97.88 82 LEU A CA 1
ATOM 627 C C . LEU A 1 82 ? -19.516 -26.219 5.184 1 97.88 82 LEU A C 1
ATOM 629 O O . LEU A 1 82 ? -18.406 -26.734 5.398 1 97.88 82 LEU A O 1
ATOM 633 N N . ALA A 1 83 ? -20.609 -26.891 4.98 1 98.12 83 ALA A N 1
ATOM 634 C CA . ALA A 1 83 ? -20.641 -28.344 4.914 1 98.12 83 ALA A CA 1
ATOM 635 C C . ALA A 1 83 ? -21.797 -28.844 4.062 1 98.12 83 ALA A C 1
ATOM 637 O O . ALA A 1 83 ? -22.688 -28.062 3.695 1 98.12 83 ALA A O 1
ATOM 638 N N . ASN A 1 84 ? -21.641 -30.078 3.703 1 97.75 84 ASN A N 1
ATOM 639 C CA . ASN A 1 84 ? -22.75 -30.688 2.959 1 97.75 84 ASN A CA 1
ATOM 640 C C . ASN A 1 84 ? -24.047 -30.672 3.768 1 97.75 84 ASN A C 1
ATOM 642 O O . ASN A 1 84 ? -24.016 -30.594 4.996 1 97.75 84 ASN A O 1
ATOM 646 N N . GLN A 1 85 ? -25.188 -30.672 3.006 1 96.25 85 GLN A N 1
ATOM 647 C CA . GLN A 1 85 ? -26.5 -30.578 3.623 1 96.25 85 GLN A CA 1
ATOM 648 C C . GLN A 1 85 ? -26.688 -31.656 4.68 1 96.25 85 GLN A C 1
ATOM 650 O O . GLN A 1 85 ? -26.391 -32.844 4.43 1 96.25 85 GLN A O 1
ATOM 655 N N . GLY A 1 86 ? -27.125 -31.25 5.805 1 95.25 86 GLY A N 1
ATOM 656 C CA . GLY A 1 86 ? -27.422 -32.188 6.863 1 95.25 86 GLY A CA 1
ATOM 657 C C . GLY A 1 86 ? -26.25 -32.438 7.797 1 95.25 86 GLY A C 1
ATOM 658 O O . GLY A 1 86 ? -26.422 -32.969 8.898 1 95.25 86 GLY A O 1
ATOM 659 N N . VAL A 1 87 ? -25.031 -32.094 7.406 1 96.38 87 VAL A N 1
ATOM 660 C CA . VAL A 1 87 ? -23.859 -32.312 8.242 1 96.38 87 VAL A CA 1
ATOM 661 C C . VAL A 1 87 ? -23.859 -31.297 9.383 1 96.38 87 VAL A C 1
ATOM 663 O O . VAL A 1 87 ? -24.172 -30.109 9.18 1 96.38 87 VAL A O 1
ATOM 666 N N . LYS A 1 88 ? -23.594 -31.734 10.602 1 95.81 88 LYS A N 1
ATOM 667 C CA . LYS A 1 88 ? -23.453 -30.859 11.766 1 95.81 88 LYS A CA 1
ATOM 668 C C . LYS A 1 88 ? -21.984 -30.562 12.055 1 95.81 88 LYS A C 1
ATOM 670 O O . LYS A 1 88 ? -21.109 -31.297 11.641 1 95.81 88 LYS A O 1
ATOM 675 N N . VAL A 1 89 ? -21.75 -29.516 12.742 1 95.88 89 VAL A N 1
ATOM 676 C CA . VAL A 1 89 ? -20.406 -29.047 13.023 1 95.88 89 VAL A CA 1
ATOM 677 C C . VAL A 1 89 ? -19.625 -30.109 13.789 1 95.88 89 VAL A C 1
ATOM 679 O O . VAL A 1 89 ? -18.422 -30.297 13.57 1 95.88 89 VAL A O 1
ATOM 682 N N . GLU A 1 90 ? -20.375 -30.859 14.648 1 94.12 90 GLU A N 1
ATOM 683 C CA . GLU A 1 90 ? -19.75 -31.859 15.5 1 94.12 90 GLU A CA 1
ATOM 684 C C . GLU A 1 90 ? -19.203 -33.031 14.68 1 94.12 90 GLU A C 1
ATOM 686 O O . GLU A 1 90 ? -18.359 -33.781 15.156 1 94.12 90 GLU A O 1
ATOM 691 N N . HIS A 1 91 ? -19.672 -33.188 13.5 1 94.88 91 HIS A N 1
ATOM 692 C CA . HIS A 1 91 ? -19.266 -34.281 12.648 1 94.88 91 HIS A CA 1
ATOM 693 C C . HIS A 1 91 ? -18 -33.938 11.875 1 94.88 91 HIS A C 1
ATOM 695 O O . HIS A 1 91 ? -17.344 -34.812 11.32 1 94.88 91 HIS A O 1
ATOM 701 N N . LEU A 1 92 ? -17.688 -32.719 11.844 1 97 92 LEU A N 1
ATOM 702 C CA . LEU A 1 92 ? -16.547 -32.281 11.047 1 97 92 LEU A CA 1
ATOM 703 C C . LEU A 1 92 ? -15.234 -32.562 11.758 1 97 92 LEU A C 1
ATOM 705 O O . LEU A 1 92 ? -15.133 -32.406 12.977 1 97 92 LEU A O 1
ATOM 709 N N . LYS A 1 93 ? -14.32 -33.031 11.008 1 97.25 93 LYS A N 1
ATOM 710 C CA . LYS A 1 93 ? -12.969 -33.25 11.516 1 97.25 93 LYS A CA 1
ATOM 711 C C . LYS A 1 93 ? -11.969 -32.281 10.906 1 97.25 93 LYS A C 1
ATOM 713 O O . LYS A 1 93 ? -10.992 -31.906 11.555 1 97.25 93 LYS A O 1
ATOM 718 N N . LYS A 1 94 ? -12.227 -31.953 9.68 1 97.25 94 LYS A N 1
ATOM 719 C CA . LYS A 1 94 ? -11.297 -31.109 8.938 1 97.25 94 LYS A CA 1
ATOM 720 C C . LYS A 1 94 ? -12.031 -30.016 8.18 1 97.25 94 LYS A C 1
ATOM 722 O O . LYS A 1 94 ? -13.234 -30.109 7.945 1 97.25 94 LYS A O 1
ATOM 727 N N . VAL A 1 95 ? -11.258 -29.016 7.863 1 98 95 VAL A N 1
ATOM 728 C CA . VAL A 1 95 ? -11.789 -27.938 7.055 1 98 95 VAL A CA 1
ATOM 729 C C . VAL A 1 95 ? -10.789 -27.547 5.969 1 98 95 VAL A C 1
ATOM 731 O O . VAL A 1 95 ? -9.578 -27.531 6.207 1 98 95 VAL A O 1
ATOM 734 N N . LEU A 1 96 ? -11.352 -27.328 4.824 1 97.69 96 LEU A N 1
ATOM 735 C CA . LEU A 1 96 ? -10.539 -26.938 3.676 1 97.69 96 LEU A CA 1
ATOM 736 C C . LEU A 1 96 ? -10.719 -25.469 3.352 1 97.69 96 LEU A C 1
ATOM 738 O O . LEU A 1 96 ? -11.828 -24.938 3.432 1 97.69 96 LEU A O 1
ATOM 742 N N . SER A 1 97 ? -9.648 -24.781 3.039 1 96.5 97 SER A N 1
ATOM 743 C CA . SER A 1 97 ? -9.742 -23.422 2.508 1 96.5 97 SER A CA 1
ATOM 744 C C . SER A 1 97 ? -8.375 -22.906 2.078 1 96.5 97 SER A C 1
ATOM 746 O O . SER A 1 97 ? -7.391 -23.641 2.096 1 96.5 97 SER A O 1
ATOM 748 N N . HIS A 1 98 ? -8.375 -21.75 1.529 1 91.19 98 HIS A N 1
ATOM 749 C CA . HIS A 1 98 ? -7.125 -21.047 1.251 1 91.19 98 HIS A CA 1
ATOM 750 C C . HIS A 1 98 ? -6.359 -20.75 2.537 1 91.19 98 HIS A C 1
ATOM 752 O O . HIS A 1 98 ? -6.961 -20.391 3.557 1 91.19 98 HIS A O 1
ATOM 758 N N . PRO A 1 99 ? -5.047 -20.828 2.453 1 86.44 99 PRO A N 1
ATOM 759 C CA . PRO A 1 99 ? -4.234 -20.578 3.648 1 86.44 99 PRO A CA 1
ATOM 760 C C . PRO A 1 99 ? -4.582 -19.266 4.344 1 86.44 99 PRO A C 1
ATOM 762 O O . PRO A 1 99 ? -4.664 -19.219 5.574 1 86.44 99 PRO A O 1
ATOM 765 N N . GLN A 1 100 ? -4.855 -18.234 3.617 1 79.31 100 GLN A N 1
ATOM 766 C CA . GLN A 1 100 ? -5.184 -16.938 4.195 1 79.31 100 GLN A CA 1
ATOM 767 C C . GLN A 1 100 ? -6.512 -16.984 4.945 1 79.31 100 GLN A C 1
ATOM 769 O O . GLN A 1 100 ? -6.633 -16.438 6.039 1 79.31 100 GLN A O 1
ATOM 774 N N . ALA A 1 101 ? -7.414 -17.594 4.332 1 87.56 101 ALA A N 1
ATOM 775 C CA . ALA A 1 101 ? -8.719 -17.734 4.969 1 87.56 101 ALA A CA 1
ATOM 776 C C . ALA A 1 101 ? -8.625 -18.578 6.242 1 87.56 101 ALA A C 1
ATOM 778 O O . ALA A 1 101 ? -9.227 -18.234 7.262 1 87.56 101 ALA A O 1
ATOM 779 N N . LEU A 1 102 ? -7.848 -19.625 6.148 1 91.81 102 LEU A N 1
ATOM 780 C CA . LEU A 1 102 ? -7.648 -20.469 7.32 1 91.81 102 LEU A CA 1
ATOM 781 C C . LEU A 1 102 ? -6.992 -19.688 8.453 1 91.81 102 LEU A C 1
ATOM 783 O O . LEU A 1 102 ? -7.398 -19.812 9.609 1 91.81 102 LEU A O 1
ATOM 787 N N . ALA A 1 103 ? -6.055 -18.891 8.086 1 83.44 103 ALA A N 1
ATOM 788 C CA . ALA A 1 103 ? -5.352 -18.078 9.078 1 83.44 103 ALA A CA 1
ATOM 789 C C . ALA A 1 103 ? -6.285 -17.047 9.711 1 83.44 103 ALA A C 1
ATOM 791 O O . ALA A 1 103 ? -6.188 -16.766 10.914 1 83.44 103 ALA A O 1
ATOM 792 N N . GLN A 1 104 ? -7.176 -16.484 8.969 1 84.31 104 GLN A N 1
ATOM 793 C CA . GLN A 1 104 ? -8.117 -15.469 9.438 1 84.31 104 GLN A CA 1
ATOM 794 C C . GLN A 1 104 ? -9.188 -16.094 10.328 1 84.31 104 GLN A C 1
ATOM 796 O O . GLN A 1 104 ? -9.906 -15.367 11.023 1 84.31 104 GLN A O 1
ATOM 801 N N . CYS A 1 105 ? -9.266 -17.391 10.297 1 92 105 CYS A N 1
ATOM 802 C CA . CYS A 1 105 ? -10.297 -18.078 11.07 1 92 105 CYS A CA 1
ATOM 803 C C . CYS A 1 105 ? -9.672 -19.031 12.078 1 92 105 CYS A C 1
ATOM 805 O O . CYS A 1 105 ? -10.32 -19.984 12.508 1 92 105 CYS A O 1
ATOM 807 N N . GLU A 1 106 ? -8.461 -18.891 12.344 1 89.06 106 GLU A N 1
ATOM 808 C CA . GLU A 1 106 ? -7.691 -19.844 13.133 1 89.06 106 GLU A CA 1
ATOM 809 C C . GLU A 1 106 ? -8.312 -20.047 14.516 1 89.06 106 GLU A C 1
ATOM 811 O O . GLU A 1 106 ? -8.477 -21.188 14.961 1 89.06 106 GLU A O 1
ATOM 816 N N . TYR A 1 107 ? -8.672 -19 15.211 1 87.5 107 TYR A N 1
ATOM 817 C CA . TYR A 1 107 ? -9.203 -19.094 16.562 1 87.5 107 TYR A CA 1
ATOM 818 C C . TYR A 1 107 ? -10.508 -19.875 16.594 1 87.5 107 TYR A C 1
ATOM 820 O O . TYR A 1 107 ? -10.664 -20.828 17.359 1 87.5 107 TYR A O 1
ATOM 828 N N . THR A 1 108 ? -11.344 -19.469 15.68 1 90.94 108 THR A N 1
ATOM 829 C CA . THR A 1 108 ? -12.641 -20.125 15.625 1 90.94 108 THR A CA 1
ATOM 830 C C . THR A 1 108 ? -12.484 -21.594 15.242 1 90.94 108 THR A C 1
ATOM 832 O O . THR A 1 108 ? -13.109 -22.469 15.836 1 90.94 108 THR A O 1
ATOM 835 N N . LEU A 1 109 ? -11.641 -21.875 14.32 1 95.06 109 LEU A N 1
ATOM 836 C CA . LEU A 1 109 ? -11.453 -23.234 13.844 1 95.06 109 LEU A CA 1
ATOM 837 C C . LEU A 1 109 ? -10.789 -24.094 14.906 1 95.06 109 LEU A C 1
ATOM 839 O O . LEU A 1 109 ? -11.125 -25.281 15.055 1 95.06 109 LEU A O 1
ATOM 843 N N . THR A 1 110 ? -9.875 -23.516 15.625 1 94 110 THR A N 1
ATOM 844 C CA . THR A 1 110 ? -9.227 -24.219 16.719 1 94 110 THR A CA 1
ATOM 845 C C . THR A 1 110 ? -10.234 -24.531 17.828 1 94 110 THR A C 1
ATOM 847 O O . THR A 1 110 ? -10.234 -25.641 18.375 1 94 110 THR A O 1
ATOM 850 N N . ARG A 1 111 ? -11.039 -23.562 18.156 1 92.88 111 ARG A N 1
ATOM 851 C CA . ARG A 1 111 ? -12.07 -23.75 19.172 1 92.88 111 ARG A CA 1
ATOM 852 C C . ARG A 1 111 ? -13.016 -24.891 18.797 1 92.88 111 ARG A C 1
ATOM 854 O O . ARG A 1 111 ? -13.484 -25.609 19.672 1 92.88 111 ARG A O 1
ATOM 861 N N . LEU A 1 112 ? -13.203 -25.078 17.531 1 94.62 112 LEU A N 1
ATOM 862 C CA . LEU A 1 112 ? -14.109 -26.109 17.047 1 94.62 112 LEU A CA 1
ATOM 863 C C . LEU A 1 112 ? -13.383 -27.453 16.891 1 94.62 112 LEU A C 1
ATOM 865 O O . LEU A 1 112 ? -14.008 -28.469 16.578 1 94.62 112 LEU A O 1
ATOM 869 N N . GLY A 1 113 ? -12.047 -27.391 17.062 1 94.44 113 GLY A N 1
ATOM 870 C CA . GLY A 1 113 ? -11.266 -28.609 17 1 94.44 113 GLY A CA 1
ATOM 871 C C . GLY A 1 113 ? -11.047 -29.109 15.578 1 94.44 113 GLY A C 1
ATOM 872 O O . GLY A 1 113 ? -10.891 -30.312 15.352 1 94.44 113 GLY A O 1
ATOM 873 N N . LEU A 1 114 ? -11.109 -28.266 14.695 1 96.44 114 LEU A N 1
ATOM 874 C CA . LEU A 1 114 ? -11.031 -28.672 13.297 1 96.44 114 LEU A CA 1
ATOM 875 C C . LEU A 1 114 ? -9.594 -28.609 12.789 1 96.44 114 LEU A C 1
ATOM 877 O O . LEU A 1 114 ? -8.891 -27.625 13.055 1 96.44 114 LEU A O 1
ATOM 881 N N . VAL A 1 115 ? -9.211 -29.641 12.102 1 97 115 VAL A N 1
ATOM 882 C CA . VAL A 1 115 ? -7.902 -29.641 11.453 1 97 115 VAL A CA 1
ATOM 883 C C . VAL A 1 115 ? -7.965 -28.828 10.156 1 97 115 VAL A C 1
ATOM 885 O O . VAL A 1 115 ? -8.867 -29.031 9.336 1 97 115 VAL A O 1
ATOM 888 N N . ARG A 1 116 ? -7.074 -27.953 9.984 1 96.62 116 ARG A N 1
ATOM 889 C CA . ARG A 1 116 ? -7.059 -27.062 8.828 1 96.62 116 ARG A CA 1
ATOM 890 C C . ARG A 1 116 ? -6.215 -27.641 7.699 1 96.62 116 ARG A C 1
ATOM 892 O O . ARG A 1 116 ? -5.078 -28.062 7.926 1 96.62 116 ARG A O 1
ATOM 899 N N . GLU A 1 117 ? -6.762 -27.688 6.539 1 96.06 117 GLU A N 1
ATOM 900 C CA . GLU A 1 117 ? -6.051 -28.156 5.352 1 96.06 117 GLU A CA 1
ATOM 901 C C . GLU A 1 117 ? -6.102 -27.109 4.234 1 96.06 117 GLU A C 1
ATOM 903 O O . GLU A 1 117 ? -7.18 -26.734 3.77 1 96.06 117 GLU A O 1
ATOM 908 N N . ALA A 1 118 ? -4.922 -26.75 3.783 1 93.88 118 ALA A N 1
ATOM 909 C CA . ALA A 1 118 ? -4.812 -25.672 2.805 1 93.88 118 ALA A CA 1
ATOM 910 C C . ALA A 1 118 ? -5.066 -26.188 1.391 1 93.88 118 ALA A C 1
ATOM 912 O O . ALA A 1 118 ? -4.613 -27.281 1.027 1 93.88 118 ALA A O 1
ATOM 913 N N . VAL A 1 119 ? -5.848 -25.469 0.655 1 91.75 119 VAL A N 1
ATOM 914 C CA . VAL A 1 119 ? -6.059 -25.703 -0.771 1 91.75 119 VAL A CA 1
ATOM 915 C C . VAL A 1 119 ? -5.855 -24.406 -1.541 1 91.75 119 VAL A C 1
ATOM 917 O O . VAL A 1 119 ? -5.438 -23.391 -0.968 1 91.75 119 VAL A O 1
ATOM 920 N N . ASP A 1 120 ? -6.16 -24.375 -2.797 1 84.19 120 ASP A N 1
ATOM 921 C CA . ASP A 1 120 ? -5.738 -23.297 -3.676 1 84.19 120 ASP A CA 1
ATOM 922 C C . ASP A 1 120 ? -6.566 -22.031 -3.428 1 84.19 120 ASP A C 1
ATOM 924 O O . ASP A 1 120 ? -6.031 -20.922 -3.438 1 84.19 120 ASP A O 1
ATOM 928 N N . ASP A 1 121 ? -7.957 -22.281 -3.332 1 85.25 121 ASP A N 1
ATOM 929 C CA . ASP A 1 121 ? -8.805 -21.125 -3.129 1 85.25 121 ASP A CA 1
ATOM 930 C C . ASP A 1 121 ? -10.062 -21.484 -2.336 1 85.25 121 ASP A C 1
ATOM 932 O O . ASP A 1 121 ? -10.359 -22.672 -2.148 1 85.25 121 ASP A O 1
ATOM 936 N N . THR A 1 122 ? -10.703 -20.5 -1.854 1 89.69 122 THR A N 1
ATOM 937 C CA . THR A 1 122 ? -11.852 -20.703 -0.979 1 89.69 122 THR A CA 1
ATOM 938 C C . THR A 1 122 ? -13.016 -21.312 -1.754 1 89.69 122 THR A C 1
ATOM 940 O O . THR A 1 122 ? -13.688 -22.219 -1.265 1 89.69 122 THR A O 1
ATOM 943 N N . ALA A 1 123 ? -13.25 -20.812 -2.959 1 87.12 123 ALA A N 1
ATOM 944 C CA . ALA A 1 123 ? -14.336 -21.328 -3.781 1 87.12 123 ALA A CA 1
ATOM 945 C C . ALA A 1 123 ? -14.086 -22.797 -4.152 1 87.12 123 ALA A C 1
ATOM 947 O O . ALA A 1 123 ? -15.008 -23.609 -4.117 1 87.12 123 ALA A O 1
ATOM 948 N N . GLY A 1 124 ? -12.875 -23.078 -4.484 1 91.12 124 GLY A N 1
ATOM 949 C CA . GLY A 1 124 ? -12.516 -24.453 -4.801 1 91.12 124 GLY A CA 1
ATOM 950 C C . GLY A 1 124 ? -12.688 -25.406 -3.631 1 91.12 124 GLY A C 1
ATOM 951 O O . GLY A 1 124 ? -13.055 -26.562 -3.814 1 91.12 124 GLY A O 1
ATOM 952 N N . ALA A 1 125 ? -12.367 -24.891 -2.49 1 95.38 125 ALA A N 1
ATOM 953 C CA . ALA A 1 125 ? -12.578 -25.703 -1.289 1 95.38 125 ALA A CA 1
ATOM 954 C C . ALA A 1 125 ? -14.047 -26.109 -1.149 1 95.38 125 ALA A C 1
ATOM 956 O O . ALA A 1 125 ? -14.352 -27.281 -0.93 1 95.38 125 ALA A O 1
ATOM 957 N N . ALA A 1 126 ? -14.914 -25.156 -1.259 1 95.56 126 ALA A N 1
ATOM 958 C CA . ALA A 1 126 ? -16.359 -25.406 -1.172 1 95.56 126 ALA A CA 1
ATOM 959 C C . ALA A 1 126 ? -16.797 -26.391 -2.254 1 95.56 126 ALA A C 1
ATOM 961 O O . ALA A 1 126 ? -17.547 -27.328 -1.979 1 95.56 126 ALA A O 1
ATOM 962 N N . LYS A 1 127 ? -16.344 -26.141 -3.434 1 95.25 127 LYS A N 1
ATOM 963 C CA . LYS A 1 127 ? -16.672 -27 -4.562 1 95.25 127 LYS A CA 1
ATOM 964 C C . LYS A 1 127 ? -16.25 -28.453 -4.289 1 95.25 127 LYS A C 1
ATOM 966 O O . LYS A 1 127 ? -17.016 -29.375 -4.535 1 95.25 127 LYS A O 1
ATOM 971 N N . HIS A 1 128 ? -15.078 -28.562 -3.812 1 96.25 128 HIS A N 1
ATOM 972 C CA . HIS A 1 128 ? -14.539 -29.891 -3.527 1 96.25 128 HIS A CA 1
ATOM 973 C C . HIS A 1 128 ? -15.383 -30.625 -2.488 1 96.25 128 HIS A C 1
ATOM 975 O O . HIS A 1 128 ? -15.719 -31.797 -2.666 1 96.25 128 HIS A O 1
ATOM 981 N N . VAL A 1 129 ? -15.711 -29.984 -1.452 1 97.25 129 VAL A N 1
ATOM 982 C CA . VAL A 1 129 ? -16.516 -30.562 -0.388 1 97.25 129 VAL A CA 1
ATOM 983 C C . VAL A 1 129 ? -17.875 -31.016 -0.952 1 97.25 129 VAL A C 1
ATOM 985 O O . VAL A 1 129 ? -18.344 -32.094 -0.647 1 97.25 129 VAL A O 1
ATOM 988 N N . ALA A 1 130 ? -18.438 -30.156 -1.719 1 96.81 130 ALA A N 1
ATOM 989 C CA . ALA A 1 130 ? -19.75 -30.438 -2.303 1 96.81 130 ALA A CA 1
ATOM 990 C C . ALA A 1 130 ? -19.672 -31.594 -3.281 1 96.81 130 ALA A C 1
ATOM 992 O O . ALA A 1 130 ? -20.469 -32.531 -3.201 1 96.81 130 ALA A O 1
ATOM 993 N N . LEU A 1 131 ? -18.703 -31.531 -4.195 1 96.75 131 LEU A N 1
ATOM 994 C CA . LEU A 1 131 ? -18.609 -32.5 -5.273 1 96.75 131 LEU A CA 1
ATOM 995 C C . LEU A 1 131 ? -18.266 -33.875 -4.723 1 96.75 131 LEU A C 1
ATOM 997 O O . LEU A 1 131 ? -18.797 -34.906 -5.195 1 96.75 131 LEU A O 1
ATOM 1001 N N . GLU A 1 132 ? -17.406 -33.875 -3.828 1 97.06 132 GLU A N 1
ATOM 1002 C CA . GLU A 1 132 ? -16.969 -35.156 -3.258 1 97.06 132 GLU A CA 1
ATOM 1003 C C . GLU A 1 132 ? -17.906 -35.625 -2.154 1 97.06 132 GLU A C 1
ATOM 1005 O O . GLU A 1 132 ? -17.719 -36.688 -1.579 1 97.06 132 GLU A O 1
ATOM 1010 N N . LYS A 1 133 ? -18.922 -34.812 -1.853 1 96.12 133 LYS A N 1
ATOM 1011 C CA . 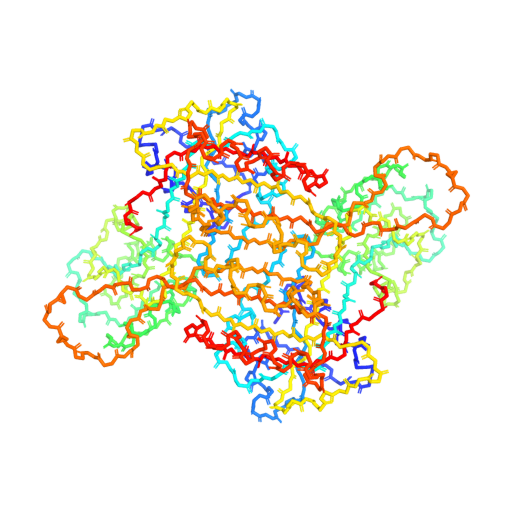LYS A 1 133 ? -19.938 -35.125 -0.853 1 96.12 133 LYS A CA 1
ATOM 1012 C C . LYS A 1 133 ? -19.297 -35.531 0.474 1 96.12 133 LYS A C 1
ATOM 1014 O O . LYS A 1 133 ? -19.656 -36.562 1.056 1 96.12 133 LYS A O 1
ATOM 1019 N N . LEU A 1 134 ? -18.297 -34.781 0.855 1 96.25 134 LEU A N 1
ATOM 1020 C CA . LEU A 1 134 ? -17.578 -35.062 2.088 1 96.25 134 LEU A CA 1
ATOM 1021 C C . LEU A 1 134 ? -18.438 -34.812 3.309 1 96.25 134 LEU A C 1
ATOM 1023 O O . LEU A 1 134 ? -19.094 -33.75 3.396 1 96.25 134 LEU A O 1
ATOM 1027 N N . GLU A 1 135 ? -18.469 -35.719 4.27 1 95.12 135 GLU A N 1
ATOM 1028 C CA . GLU A 1 135 ? -19.328 -35.594 5.43 1 95.12 135 GLU A CA 1
ATOM 1029 C C . GLU A 1 135 ? -18.531 -35.188 6.672 1 95.12 135 GLU A C 1
ATOM 1031 O O . GLU A 1 135 ? -19.109 -34.688 7.648 1 95.12 135 GLU A O 1
ATOM 1036 N N . ASP A 1 136 ? -17.266 -35.469 6.668 1 97.06 136 ASP A N 1
ATOM 1037 C CA . ASP A 1 136 ? -16.453 -35.156 7.844 1 97.06 136 ASP A CA 1
ATOM 1038 C C . ASP A 1 136 ? -15.547 -33.969 7.59 1 97.06 136 ASP A C 1
ATOM 1040 O O . ASP A 1 136 ? -14.633 -33.688 8.375 1 97.06 136 ASP A O 1
ATOM 1044 N N . THR A 1 137 ? -15.68 -33.344 6.414 1 98 137 THR A N 1
ATOM 1045 C CA . THR A 1 137 ? -14.836 -32.25 6 1 98 137 THR A CA 1
ATOM 1046 C C . THR A 1 137 ? -15.672 -31.047 5.574 1 98 137 THR A C 1
ATOM 1048 O O . THR A 1 137 ? -16.609 -31.188 4.785 1 98 137 THR A O 1
ATOM 1051 N N . GLY A 1 138 ? -15.414 -29.922 6.199 1 97.94 138 GLY A N 1
ATOM 1052 C CA . GLY A 1 138 ? -16.062 -28.672 5.801 1 97.94 138 GLY A CA 1
ATOM 1053 C C . GLY A 1 138 ? -15.156 -27.781 4.98 1 97.94 138 GLY A C 1
ATOM 1054 O O . GLY A 1 138 ? -14.055 -28.172 4.598 1 97.94 138 GLY A O 1
ATOM 1055 N N . ALA A 1 139 ? -15.703 -26.641 4.652 1 97.81 139 ALA A N 1
ATOM 1056 C CA . ALA A 1 139 ? -14.953 -25.609 3.932 1 97.81 139 ALA A CA 1
ATOM 1057 C C . ALA A 1 139 ? -15.148 -24.234 4.57 1 97.81 139 ALA A C 1
ATOM 1059 O O . ALA A 1 139 ? -16.219 -23.938 5.102 1 97.81 139 ALA A O 1
ATOM 1060 N N . VAL A 1 140 ? -14.102 -23.484 4.578 1 96.31 140 VAL A N 1
ATOM 1061 C CA . VAL A 1 140 ? -14.219 -22.062 4.895 1 96.31 140 VAL A CA 1
ATOM 1062 C C . VAL A 1 140 ? -14.328 -21.25 3.607 1 96.31 140 VAL A C 1
ATOM 1064 O O . VAL A 1 140 ? -13.398 -21.234 2.793 1 96.31 140 VAL A O 1
ATOM 1067 N N . ALA A 1 141 ? -15.414 -20.672 3.406 1 93.81 141 ALA A N 1
ATOM 1068 C CA . ALA A 1 141 ? -15.664 -19.906 2.184 1 93.81 141 ALA A CA 1
ATOM 1069 C C . ALA A 1 141 ? -16.781 -18.891 2.389 1 93.81 141 ALA A C 1
ATOM 1071 O O . ALA A 1 141 ? -17.219 -18.656 3.518 1 93.81 141 ALA A O 1
ATOM 1072 N N . SER A 1 142 ? -17.109 -18.219 1.335 1 89.19 142 SER A N 1
ATOM 1073 C CA . SER A 1 142 ? -18.141 -17.188 1.389 1 89.19 142 SER A CA 1
ATOM 1074 C C . SER A 1 142 ? -19.531 -17.812 1.413 1 89.19 142 SER A C 1
ATOM 1076 O O . SER A 1 142 ? -19.703 -18.969 1.059 1 89.19 142 SER A O 1
ATOM 1078 N N . SER A 1 143 ? -20.531 -17 1.851 1 90.38 143 SER A N 1
ATOM 1079 C CA . SER A 1 143 ? -21.938 -17.438 1.794 1 90.38 143 SER A CA 1
ATOM 1080 C C . SER A 1 143 ? -22.375 -17.688 0.357 1 90.38 143 SER A C 1
ATOM 1082 O O . SER A 1 143 ? -23.188 -18.578 0.097 1 90.38 143 SER A O 1
ATOM 1084 N N . ALA A 1 144 ? -21.844 -16.922 -0.556 1 84.25 144 ALA A N 1
ATOM 1085 C CA . ALA A 1 144 ? -22.156 -17.109 -1.969 1 84.25 144 ALA A CA 1
ATOM 1086 C C . ALA A 1 144 ? -21.75 -18.516 -2.439 1 84.25 144 ALA A C 1
ATOM 1088 O O . ALA A 1 144 ? -22.484 -19.141 -3.207 1 84.25 144 ALA A O 1
ATOM 1089 N N . ALA A 1 145 ? -20.641 -18.953 -2.027 1 88.75 145 ALA A N 1
ATOM 1090 C CA . ALA A 1 145 ? -20.172 -20.297 -2.381 1 88.75 145 ALA A CA 1
ATOM 1091 C C . ALA A 1 145 ? -21.141 -21.359 -1.873 1 88.75 145 ALA A C 1
ATOM 1093 O O . ALA A 1 145 ? -21.375 -22.359 -2.543 1 88.75 145 ALA A O 1
ATOM 1094 N N . ALA A 1 146 ? -21.688 -21.172 -0.698 1 93.94 146 ALA A N 1
ATOM 1095 C CA . ALA A 1 146 ? -22.672 -22.109 -0.151 1 93.94 146 ALA A CA 1
ATOM 1096 C C . ALA A 1 146 ? -23.859 -22.266 -1.087 1 93.94 146 ALA A C 1
ATOM 1098 O O . ALA A 1 146 ? -24.312 -23.375 -1.353 1 93.94 146 ALA A O 1
ATOM 1099 N N . GLU A 1 147 ? -24.281 -21.125 -1.561 1 91.56 147 GLU A N 1
ATOM 1100 C CA . GLU A 1 147 ? -25.438 -21.109 -2.465 1 91.56 147 GLU A CA 1
ATOM 1101 C C . GLU A 1 147 ? -25.094 -21.781 -3.793 1 91.56 147 GLU A C 1
ATOM 1103 O O . GLU A 1 147 ? -25.875 -22.594 -4.293 1 91.56 147 GLU A O 1
ATOM 1108 N N . ILE A 1 148 ? -24.031 -21.484 -4.309 1 89.62 148 ILE A N 1
ATOM 1109 C CA . ILE A 1 148 ? -23.609 -21.953 -5.621 1 89.62 148 ILE A CA 1
ATOM 1110 C C . ILE A 1 148 ? -23.453 -23.469 -5.594 1 89.62 148 ILE A C 1
ATOM 1112 O O . ILE A 1 148 ? -23.859 -24.172 -6.527 1 89.62 148 ILE A O 1
ATOM 1116 N N . TYR A 1 149 ? -22.906 -23.953 -4.5 1 94.5 149 TYR A N 1
ATOM 1117 C CA . TYR A 1 149 ? -22.547 -25.375 -4.488 1 94.5 149 TYR A CA 1
ATOM 1118 C C . TYR A 1 149 ? -23.531 -26.172 -3.627 1 94.5 149 TYR A C 1
ATOM 1120 O O . TYR A 1 149 ? -23.328 -27.359 -3.389 1 94.5 149 TYR A O 1
ATOM 1128 N N . GLY A 1 150 ? -24.562 -25.5 -3.143 1 95.19 150 GLY A N 1
ATOM 1129 C CA . GLY A 1 150 ? -25.609 -26.172 -2.396 1 95.19 150 GLY A CA 1
ATOM 1130 C C . GLY A 1 150 ? -25.141 -26.688 -1.049 1 95.19 150 GLY A C 1
ATOM 1131 O O . GLY A 1 150 ? -25.469 -27.812 -0.658 1 95.19 150 GLY A O 1
ATOM 1132 N N . LEU A 1 151 ? -24.297 -25.953 -0.385 1 97.31 151 LEU A N 1
ATOM 1133 C CA . LEU A 1 151 ? -23.797 -26.328 0.93 1 97.31 151 LEU A CA 1
ATOM 1134 C C . LEU A 1 151 ? -24.562 -25.609 2.035 1 97.31 151 LEU A C 1
ATOM 1136 O O . LEU A 1 151 ? -25.141 -24.547 1.807 1 97.31 151 LEU A O 1
ATOM 1140 N N . ASP A 1 152 ? -24.609 -26.156 3.232 1 97.5 152 ASP A N 1
ATOM 1141 C CA . ASP A 1 152 ? -25.156 -25.516 4.418 1 97.5 152 ASP A CA 1
ATOM 1142 C C . ASP A 1 152 ? -24.125 -24.609 5.086 1 97.5 152 ASP A C 1
ATOM 1144 O O . ASP A 1 152 ? -22.938 -24.953 5.156 1 97.5 152 ASP A O 1
ATOM 1148 N N . ILE A 1 153 ? -24.594 -23.516 5.559 1 97.38 153 ILE A N 1
ATOM 1149 C CA . ILE A 1 153 ? -23.75 -22.672 6.398 1 97.38 153 ILE A CA 1
ATOM 1150 C C . ILE A 1 153 ? -23.875 -23.094 7.859 1 97.38 153 ILE A C 1
ATOM 1152 O O . ILE A 1 153 ? -24.938 -22.922 8.477 1 97.38 153 ILE A O 1
ATOM 1156 N N . LEU A 1 154 ? -22.828 -23.641 8.383 1 97.19 154 LEU A N 1
ATOM 1157 C CA . LEU A 1 154 ? -22.844 -24.094 9.766 1 97.19 154 LEU A CA 1
ATOM 1158 C C . LEU A 1 154 ? -22.578 -22.938 10.727 1 97.19 154 LEU A C 1
ATOM 1160 O O . LEU A 1 154 ? -23.047 -22.953 11.867 1 97.19 154 LEU A O 1
ATOM 1164 N N . ALA A 1 155 ? -21.781 -22.062 10.312 1 94.81 155 ALA A N 1
ATOM 1165 C CA . ALA A 1 155 ? -21.438 -20.859 11.062 1 94.81 155 ALA A CA 1
ATOM 1166 C C . ALA A 1 155 ? -21.062 -19.703 10.125 1 94.81 155 ALA A C 1
ATOM 1168 O O . ALA A 1 155 ? -20.391 -19.922 9.117 1 94.81 155 ALA A O 1
ATOM 1169 N N . GLU A 1 156 ? -21.516 -18.562 10.477 1 92.44 156 GLU A N 1
ATOM 1170 C CA . GLU A 1 156 ? -21.188 -17.359 9.711 1 92.44 156 GLU A CA 1
ATOM 1171 C C . GLU A 1 156 ? -20.219 -16.453 10.477 1 92.44 156 GLU A C 1
ATOM 1173 O O . GLU A 1 156 ? -20.141 -16.531 11.703 1 92.44 156 GLU A O 1
ATOM 1178 N N . ASP A 1 157 ? -19.469 -15.695 9.727 1 88.19 157 ASP A N 1
ATOM 1179 C CA . ASP A 1 157 ? -18.562 -14.695 10.297 1 88.19 157 ASP A CA 1
ATOM 1180 C C . ASP A 1 157 ? -17.562 -15.344 11.25 1 88.19 157 ASP A C 1
ATOM 1182 O O . ASP A 1 157 ? -17.406 -14.906 12.398 1 88.19 157 ASP A O 1
ATOM 1186 N N . ILE A 1 158 ? -16.953 -16.391 10.742 1 90.81 158 ILE A N 1
ATOM 1187 C CA . ILE A 1 158 ? -16.078 -17.141 11.633 1 90.81 158 ILE A CA 1
ATOM 1188 C C . ILE A 1 158 ? -14.688 -16.531 11.633 1 90.81 158 ILE A C 1
ATOM 1190 O O . ILE A 1 158 ? -13.773 -17.062 12.273 1 90.81 158 ILE A O 1
ATOM 1194 N N . GLN A 1 159 ? -14.445 -15.453 10.758 1 86.69 159 GLN A N 1
ATOM 1195 C CA . GLN A 1 159 ? -13.148 -14.789 10.75 1 86.69 159 GLN A CA 1
ATOM 1196 C C . GLN A 1 159 ? -12.828 -14.18 12.109 1 86.69 159 GLN A C 1
ATOM 1198 O O . GLN A 1 159 ? -13.727 -13.703 12.805 1 86.69 159 GLN A O 1
ATOM 1203 N N . ASP A 1 160 ? -11.578 -14.344 12.359 1 77.12 160 ASP A N 1
ATOM 1204 C CA . ASP A 1 160 ? -11.117 -13.773 13.625 1 77.12 160 ASP A CA 1
ATOM 1205 C C . ASP A 1 160 ? -11.227 -12.25 13.609 1 77.12 160 ASP A C 1
ATOM 1207 O O . ASP A 1 160 ? -11.703 -11.664 12.641 1 77.12 160 ASP A O 1
ATOM 1211 N N . ALA A 1 161 ? -10.898 -11.484 14.695 1 58.19 161 ALA A N 1
ATOM 1212 C CA . ALA A 1 161 ? -11.094 -10.055 14.961 1 58.19 161 ALA A CA 1
ATOM 1213 C C . ALA A 1 161 ? -10.648 -9.211 13.773 1 58.19 161 ALA A C 1
ATOM 1215 O O . ALA A 1 161 ? -11.125 -8.086 13.586 1 58.19 161 ALA A O 1
ATOM 1216 N N . SER A 1 162 ? -9.789 -9.781 12.875 1 59.53 162 SER A N 1
ATOM 1217 C CA . SER A 1 162 ? -9.266 -8.852 11.875 1 59.53 162 SER A CA 1
ATOM 1218 C C . SER A 1 162 ? -10.203 -8.758 10.672 1 59.53 162 SER A C 1
ATOM 1220 O O . SER A 1 162 ? -10.492 -9.766 10.023 1 59.53 162 SER A O 1
ATOM 1222 N N . LEU A 1 163 ? -10.977 -7.555 10.664 1 65.5 163 LEU A N 1
ATOM 1223 C CA . LEU A 1 163 ? -11.859 -7.328 9.523 1 65.5 163 LEU A CA 1
ATOM 1224 C C . LEU A 1 163 ? -11.062 -7.188 8.234 1 65.5 163 LEU A C 1
ATOM 1226 O O . LEU A 1 163 ? -10.039 -6.5 8.211 1 65.5 163 LEU A O 1
ATOM 1230 N N . ASN A 1 164 ? -11.344 -8.086 7.316 1 78.06 164 ASN A N 1
ATOM 1231 C CA . ASN A 1 164 ? -10.844 -7.977 5.949 1 78.06 164 ASN A CA 1
ATOM 1232 C C . ASN A 1 164 ? -11.812 -7.219 5.051 1 78.06 164 ASN A C 1
ATOM 1234 O O . ASN A 1 164 ? -12.75 -7.809 4.508 1 78.06 164 ASN A O 1
ATOM 1238 N N . VAL A 1 165 ? -11.625 -5.926 5 1 83.81 165 VAL A N 1
ATOM 1239 C CA . VAL A 1 165 ? -12.516 -5.051 4.238 1 83.81 165 VAL A CA 1
ATOM 1240 C C . VAL A 1 165 ? -11.742 -4.395 3.098 1 83.81 165 VAL A C 1
ATOM 1242 O O . VAL A 1 165 ? -10.633 -3.906 3.293 1 83.81 165 VAL A O 1
ATOM 1245 N N . THR A 1 166 ? -12.328 -4.477 1.962 1 86.75 166 THR A N 1
ATOM 1246 C CA . THR A 1 166 ? -11.766 -3.748 0.829 1 86.75 166 THR A CA 1
ATOM 1247 C C . THR A 1 166 ? -12.695 -2.611 0.404 1 86.75 166 THR A C 1
ATOM 1249 O O . THR A 1 166 ? -13.906 -2.795 0.31 1 86.75 166 THR A O 1
ATOM 1252 N N . ARG A 1 167 ? -12.141 -1.454 0.268 1 91.12 167 ARG A N 1
ATOM 1253 C CA . ARG A 1 167 ? -12.852 -0.308 -0.287 1 91.12 167 ARG A CA 1
ATOM 1254 C C . ARG A 1 167 ? -12.711 -0.255 -1.804 1 91.12 167 ARG A C 1
ATOM 1256 O O . ARG A 1 167 ? -11.594 -0.284 -2.328 1 91.12 167 ARG A O 1
ATOM 1263 N N . PHE A 1 168 ? -13.852 -0.291 -2.492 1 93.25 168 PHE A N 1
ATOM 1264 C CA . PHE A 1 168 ? -13.883 -0.198 -3.947 1 93.25 168 PHE A CA 1
ATOM 1265 C C . PHE A 1 168 ? -14.398 1.165 -4.391 1 93.25 168 PHE A C 1
ATOM 1267 O O . PHE A 1 168 ? -15.289 1.734 -3.756 1 93.25 168 PHE A O 1
ATOM 1274 N N . LEU A 1 169 ? -13.828 1.637 -5.477 1 96 169 LEU A N 1
ATOM 1275 C CA . LEU A 1 169 ? -14.312 2.863 -6.098 1 96 169 LEU A CA 1
ATOM 1276 C C . LEU A 1 169 ? -15.047 2.559 -7.398 1 96 169 LEU A C 1
ATOM 1278 O O . LEU A 1 169 ? -14.617 1.693 -8.172 1 96 169 LEU A O 1
ATOM 1282 N N . MET A 1 170 ? -16.125 3.229 -7.594 1 96.06 170 MET A N 1
ATOM 1283 C CA . MET A 1 170 ? -16.812 3.217 -8.883 1 96.06 170 MET A CA 1
ATOM 1284 C C . MET A 1 170 ? -16.328 4.359 -9.766 1 96.06 170 MET A C 1
ATOM 1286 O O . MET A 1 170 ? -16.359 5.523 -9.359 1 96.06 170 MET A O 1
ATOM 1290 N N . LEU A 1 171 ? -15.922 4.02 -10.961 1 96.88 171 LEU A N 1
ATOM 1291 C CA . LEU A 1 171 ? -15.367 5.008 -11.883 1 96.88 171 LEU A CA 1
ATOM 1292 C C . LEU A 1 171 ? -16.266 5.188 -13.102 1 96.88 171 LEU A C 1
ATOM 1294 O O . LEU A 1 171 ? -16.828 4.215 -13.609 1 96.88 171 LEU A O 1
ATOM 1298 N N . ALA A 1 172 ? -16.359 6.395 -13.562 1 97.19 172 ALA A N 1
ATOM 1299 C CA . ALA A 1 172 ? -17.141 6.746 -14.75 1 97.19 172 ALA A CA 1
ATOM 1300 C C . ALA A 1 172 ? -16.438 7.812 -15.578 1 97.19 172 ALA A C 1
ATOM 1302 O O . ALA A 1 172 ? -15.492 8.453 -15.109 1 97.19 172 ALA A O 1
ATOM 1303 N N . ARG A 1 173 ? -16.906 7.941 -16.766 1 96.25 173 ARG A N 1
ATOM 1304 C CA . ARG A 1 173 ? -16.359 8.953 -17.656 1 96.25 173 ARG A CA 1
ATOM 1305 C C . ARG A 1 173 ? -16.75 10.359 -17.219 1 96.25 173 ARG A C 1
ATOM 1307 O O . ARG A 1 173 ? -15.945 11.289 -17.297 1 96.25 173 ARG A O 1
ATOM 1314 N N . GLU A 1 174 ? -17.969 10.445 -16.781 1 95.38 174 GLU A N 1
ATOM 1315 C CA . GLU A 1 174 ? -18.484 11.734 -16.344 1 95.38 174 GLU A CA 1
ATOM 1316 C C . GLU A 1 174 ? -18.656 11.773 -14.82 1 95.38 174 GLU A C 1
ATOM 1318 O O . GLU A 1 174 ? -19.047 10.773 -14.211 1 95.38 174 GLU A O 1
ATOM 1323 N N . PRO A 1 175 ? -18.312 12.906 -14.25 1 94.5 175 PRO A N 1
ATOM 1324 C CA . PRO A 1 175 ? -18.516 13.031 -12.805 1 94.5 175 PRO A CA 1
ATOM 1325 C C . PRO A 1 175 ? -20 13.086 -12.422 1 94.5 175 PRO A C 1
ATOM 1327 O O . PRO A 1 175 ? -20.844 13.367 -13.266 1 94.5 175 PRO A O 1
ATOM 1330 N N . ILE A 1 176 ? -20.25 12.719 -11.266 1 92.19 176 ILE A N 1
ATOM 1331 C CA . ILE A 1 176 ? -21.594 12.93 -10.758 1 92.19 176 ILE A CA 1
ATOM 1332 C C . ILE A 1 176 ? -21.719 14.344 -10.195 1 92.19 176 ILE A C 1
ATOM 1334 O O . ILE A 1 176 ? -20.734 14.945 -9.781 1 92.19 176 ILE A O 1
ATOM 1338 N N . ILE A 1 177 ? -22.922 14.805 -10.219 1 88.56 177 ILE A N 1
ATOM 1339 C CA . ILE A 1 177 ? -23.156 16.109 -9.609 1 88.56 177 ILE A CA 1
ATOM 1340 C C . ILE A 1 177 ? -23.25 15.969 -8.094 1 88.56 177 ILE A C 1
ATOM 1342 O O . ILE A 1 177 ? -24.125 15.266 -7.578 1 88.56 177 ILE A O 1
ATOM 1346 N N . ALA A 1 178 ? -22.297 16.609 -7.48 1 88 178 ALA A N 1
ATOM 1347 C CA . ALA A 1 178 ? -22.25 16.516 -6.023 1 88 178 ALA A CA 1
ATOM 1348 C C . ALA A 1 178 ? -23.469 17.188 -5.398 1 88 178 ALA A C 1
ATOM 1350 O O . ALA A 1 178 ? -23.922 18.25 -5.863 1 88 178 ALA A O 1
ATOM 1351 N N . GLY A 1 179 ? -24.062 16.469 -4.43 1 89 179 GLY A N 1
ATOM 1352 C CA . GLY A 1 179 ? -25.188 17.016 -3.686 1 89 179 GLY A CA 1
ATOM 1353 C C . GLY A 1 179 ? -24.906 17.172 -2.203 1 89 179 GLY A C 1
ATOM 1354 O O . GLY A 1 179 ? -23.75 17.094 -1.776 1 89 179 GLY A O 1
ATOM 1355 N N . THR A 1 180 ? -25.844 17.672 -1.479 1 86.12 180 THR A N 1
ATOM 1356 C CA . THR A 1 180 ? -25.734 17.812 -0.031 1 86.12 180 THR A CA 1
ATOM 1357 C C . THR A 1 180 ? -26.844 17.031 0.665 1 86.12 180 THR A C 1
ATOM 1359 O O . THR A 1 180 ? -27.078 17.188 1.864 1 86.12 180 THR A O 1
ATOM 1362 N N . ASP A 1 181 ? -27.469 16.203 -0.076 1 89.56 181 ASP A N 1
ATOM 1363 C CA . ASP A 1 181 ? -28.641 15.484 0.417 1 89.56 181 ASP A CA 1
ATOM 1364 C C . ASP A 1 181 ? -28.219 14.25 1.22 1 89.56 181 ASP A C 1
ATOM 1366 O O . ASP A 1 181 ? -29.062 13.641 1.895 1 89.56 181 ASP A O 1
ATOM 1370 N N . ARG A 1 182 ? -27.031 13.844 1.115 1 91 182 ARG A N 1
ATOM 1371 C CA . ARG A 1 182 ? -26.453 12.711 1.836 1 91 182 ARG A CA 1
ATOM 1372 C C . ARG A 1 182 ? -24.969 12.93 2.098 1 91 182 ARG A C 1
ATOM 1374 O O . ARG A 1 182 ? -24.375 13.867 1.575 1 91 182 ARG A O 1
ATOM 1381 N N . PRO A 1 183 ? -24.438 12.078 2.926 1 93.81 183 PRO A N 1
ATOM 1382 C CA . PRO A 1 183 ? -23.016 12.242 3.174 1 93.81 183 PRO A CA 1
ATOM 1383 C C . PRO A 1 183 ? -22.156 12.008 1.924 1 93.81 183 PRO A C 1
ATOM 1385 O O . PRO A 1 183 ? -22.391 11.031 1.201 1 93.81 183 PRO A O 1
ATOM 1388 N N . PHE A 1 184 ? -21.328 12.961 1.673 1 96.5 184 PHE A N 1
ATOM 1389 C CA . PHE A 1 184 ? -20.422 12.867 0.534 1 96.5 184 PHE A CA 1
ATOM 1390 C C . PHE A 1 184 ? -18.969 12.758 1 1 96.5 184 PHE A C 1
ATOM 1392 O O . PHE A 1 184 ? -18.641 13.172 2.111 1 96.5 184 PHE A O 1
ATOM 1399 N N . LYS A 1 185 ? -18.234 12.156 0.153 1 96.44 185 LYS A N 1
ATOM 1400 C CA . LYS A 1 185 ? -16.766 12.109 0.262 1 96.44 185 LYS A CA 1
ATOM 1401 C C . LYS A 1 185 ? -16.109 12.664 -0.993 1 96.44 185 LYS A C 1
ATOM 1403 O O . LYS A 1 185 ? -16.609 12.484 -2.102 1 96.44 185 LYS A O 1
ATOM 1408 N N . THR A 1 186 ? -15.078 13.375 -0.801 1 97.94 186 THR A N 1
ATOM 1409 C CA . THR A 1 186 ? -14.289 13.867 -1.925 1 97.94 186 THR A CA 1
ATOM 1410 C C . THR A 1 186 ? -12.859 13.352 -1.848 1 97.94 186 THR A C 1
ATOM 1412 O O . THR A 1 186 ? -12.234 13.391 -0.784 1 97.94 186 THR A O 1
ATOM 1415 N N . SER A 1 187 ? -12.414 12.773 -2.92 1 97.69 187 SER A N 1
ATOM 1416 C CA . SER A 1 187 ? -11.047 12.273 -3.029 1 97.69 187 SER A CA 1
ATOM 1417 C C . SER A 1 187 ? -10.188 13.195 -3.896 1 97.69 187 SER A C 1
ATOM 1419 O O . SER A 1 187 ? -10.609 13.586 -4.988 1 97.69 187 SER A O 1
ATOM 1421 N N . ILE A 1 188 ? -8.961 13.523 -3.348 1 97.5 188 ILE A N 1
ATOM 1422 C CA . ILE A 1 188 ? -8.086 14.43 -4.078 1 97.5 188 ILE A CA 1
ATOM 1423 C C . ILE A 1 188 ? -6.656 13.891 -4.059 1 97.5 188 ILE A C 1
ATOM 1425 O O . ILE A 1 188 ? -6.328 13.016 -3.254 1 97.5 188 ILE A O 1
ATOM 1429 N N . VAL A 1 189 ? -5.922 14.359 -4.992 1 95.5 189 VAL A N 1
ATOM 1430 C CA . VAL A 1 189 ? -4.473 14.188 -5.02 1 95.5 189 VAL A CA 1
ATOM 1431 C C . VAL A 1 189 ? -3.799 15.555 -5.184 1 95.5 189 VAL A C 1
ATOM 1433 O O . VAL A 1 189 ? -4.246 16.375 -5.977 1 95.5 189 VAL A O 1
ATOM 1436 N N . PHE A 1 190 ? -2.775 15.82 -4.359 1 95.19 190 PHE A N 1
ATOM 1437 C CA . PHE A 1 190 ? -2.059 17.078 -4.477 1 95.19 190 PHE A CA 1
ATOM 1438 C C . PHE A 1 190 ? -0.582 16.906 -4.148 1 95.19 190 PHE A C 1
ATOM 1440 O O . PHE A 1 190 ? -0.194 15.906 -3.541 1 95.19 190 PHE A O 1
ATOM 1447 N N . SER A 1 191 ? 0.158 17.734 -4.641 1 92.56 191 SER A N 1
ATOM 1448 C CA . SER A 1 191 ? 1.59 17.719 -4.355 1 92.56 191 SER A CA 1
ATOM 1449 C C . SER A 1 191 ? 2.016 19 -3.646 1 92.56 191 SER A C 1
ATOM 1451 O O . SER A 1 191 ? 1.386 20.047 -3.811 1 92.56 191 SER A O 1
ATOM 1453 N N . LEU A 1 192 ? 2.982 18.844 -2.844 1 91.69 192 LEU A N 1
ATOM 1454 C CA . LEU A 1 192 ? 3.529 19.969 -2.09 1 91.69 192 LEU A CA 1
ATOM 1455 C C . LEU A 1 192 ? 5.039 20.062 -2.285 1 91.69 192 LEU A C 1
ATOM 1457 O O . LEU A 1 192 ? 5.691 19.078 -2.633 1 91.69 192 LEU A O 1
ATOM 1461 N N . GLU A 1 193 ? 5.484 21.25 -2.1 1 86.19 193 GLU A N 1
ATOM 1462 C CA . GLU A 1 193 ? 6.934 21.406 -2.027 1 86.19 193 GLU A CA 1
ATOM 1463 C C . GLU A 1 193 ? 7.504 20.719 -0.789 1 86.19 193 GLU A C 1
ATOM 1465 O O . GLU A 1 193 ? 6.785 20.5 0.19 1 86.19 193 GLU A O 1
ATOM 1470 N N . GLU A 1 194 ? 8.727 20.438 -0.917 1 81.81 194 GLU A N 1
ATOM 1471 C CA . GLU A 1 194 ? 9.375 19.812 0.236 1 81.81 194 GLU A CA 1
ATOM 1472 C C . GLU A 1 194 ? 9.727 20.859 1.297 1 81.81 194 GLU A C 1
ATOM 1474 O O . GLU A 1 194 ? 10.086 21.984 0.969 1 81.81 194 GLU A O 1
ATOM 1479 N N . GLY A 1 195 ? 9.539 20.391 2.627 1 88.19 195 GLY A N 1
ATOM 1480 C CA . GLY A 1 195 ? 9.945 21.281 3.705 1 88.19 195 GLY A CA 1
ATOM 1481 C C . GLY A 1 195 ? 9.148 21.078 4.98 1 88.19 195 GLY A C 1
ATOM 1482 O O . GLY A 1 195 ? 8.039 20.531 4.945 1 88.19 195 GLY A O 1
ATOM 1483 N N . PRO A 1 196 ? 9.766 21.547 6.059 1 92.75 196 PRO A N 1
ATOM 1484 C CA . PRO A 1 196 ? 9.094 21.391 7.352 1 92.75 196 PRO A CA 1
ATOM 1485 C C . PRO A 1 196 ? 7.789 22.172 7.434 1 92.75 196 PRO A C 1
ATOM 1487 O O . PRO A 1 196 ? 7.738 23.344 7.016 1 92.75 196 PRO A O 1
ATOM 1490 N N . GLY A 1 197 ? 6.777 21.531 7.84 1 93.38 197 GLY A N 1
ATOM 1491 C CA . GLY A 1 197 ? 5.527 22.203 8.156 1 93.38 197 GLY A CA 1
ATOM 1492 C C . GLY A 1 197 ? 4.633 22.406 6.945 1 93.38 197 GLY A C 1
ATOM 1493 O O . GLY A 1 197 ? 3.531 22.938 7.062 1 93.38 197 GLY A O 1
ATOM 1494 N N . ILE A 1 198 ? 5.066 22.047 5.793 1 92.88 198 ILE A N 1
ATOM 1495 C CA . ILE A 1 198 ? 4.309 22.312 4.574 1 92.88 198 ILE A CA 1
ATOM 1496 C C . ILE A 1 198 ? 3 21.516 4.598 1 92.88 198 ILE A C 1
ATOM 1498 O O . ILE A 1 198 ? 1.94 22.062 4.266 1 92.88 198 ILE A O 1
ATOM 1502 N N . LEU A 1 199 ? 3.072 20.297 4.988 1 94.56 199 LEU A N 1
ATOM 1503 C CA . LEU A 1 199 ? 1.851 19.5 5.078 1 94.56 199 LEU A CA 1
ATOM 1504 C C . LEU A 1 199 ? 0.91 20.062 6.137 1 94.56 199 LEU A C 1
ATOM 1506 O O . LEU A 1 199 ? -0.306 20.109 5.934 1 94.56 199 LEU A O 1
ATOM 1510 N N . HIS A 1 200 ? 1.488 20.484 7.227 1 95.88 200 HIS A N 1
ATOM 1511 C CA . HIS A 1 200 ? 0.701 21.109 8.281 1 95.88 200 HIS A CA 1
ATOM 1512 C C . HIS A 1 200 ? -0.079 22.312 7.75 1 95.88 200 HIS A C 1
ATOM 1514 O O . HIS A 1 200 ? -1.276 22.438 8.008 1 95.88 200 HIS A O 1
ATOM 1520 N N . LYS A 1 201 ? 0.614 23.109 7.023 1 95.88 201 LYS A N 1
ATOM 1521 C CA . LYS A 1 201 ? -0.026 24.281 6.43 1 95.88 201 LYS A CA 1
ATOM 1522 C C . LYS A 1 201 ? -1.129 23.859 5.457 1 95.88 201 LYS A C 1
ATOM 1524 O O . LYS A 1 201 ? -2.213 24.453 5.457 1 95.88 201 LYS A O 1
ATOM 1529 N N . ALA A 1 202 ? -0.88 22.922 4.691 1 96.69 202 ALA A N 1
ATOM 1530 C CA . ALA A 1 202 ? -1.83 22.453 3.689 1 96.69 202 ALA A CA 1
ATOM 1531 C C . ALA A 1 202 ? -3.092 21.906 4.348 1 96.69 202 ALA A C 1
ATOM 1533 O O . ALA A 1 202 ? -4.199 22.109 3.852 1 96.69 202 ALA A O 1
ATOM 1534 N N . LEU A 1 203 ? -2.918 21.234 5.457 1 97.19 203 LEU A N 1
ATOM 1535 C CA . LEU A 1 203 ? -4.051 20.578 6.105 1 97.19 203 LEU A CA 1
ATOM 1536 C C . LEU A 1 203 ? -4.875 21.594 6.898 1 97.19 203 LEU A C 1
ATOM 1538 O O . LEU A 1 203 ? -6.012 21.297 7.285 1 97.19 203 LEU A O 1
ATOM 1542 N N . ALA A 1 204 ? -4.316 22.75 7.133 1 97.25 204 ALA A N 1
ATOM 1543 C CA . ALA A 1 204 ? -5.02 23.797 7.871 1 97.25 204 ALA A CA 1
ATOM 1544 C C . ALA A 1 204 ? -6.305 24.203 7.156 1 97.25 204 ALA A C 1
ATOM 1546 O O . ALA A 1 204 ? -7.293 24.562 7.797 1 97.25 204 ALA A O 1
ATOM 1547 N N . VAL A 1 205 ? -6.281 24.094 5.859 1 97.31 205 VAL A N 1
ATOM 1548 C CA . VAL A 1 205 ? -7.422 24.531 5.066 1 97.31 205 VAL A CA 1
ATOM 1549 C C . VAL A 1 205 ? -8.641 23.688 5.391 1 97.31 205 VAL A C 1
ATOM 1551 O O . VAL A 1 205 ? -9.773 24.172 5.355 1 97.31 205 VAL A O 1
ATOM 1554 N N . PHE A 1 206 ? -8.492 22.484 5.723 1 97.56 206 PHE A N 1
ATOM 1555 C CA . PHE A 1 206 ? -9.586 21.594 6.094 1 97.56 206 PHE A CA 1
ATOM 1556 C C . PHE A 1 206 ? -9.961 21.766 7.559 1 97.56 206 PHE A C 1
ATOM 1558 O O . PHE A 1 206 ? -11.141 21.828 7.906 1 97.56 206 PHE A O 1
ATOM 1565 N N . ALA A 1 207 ? -8.906 21.891 8.367 1 96.56 207 ALA A N 1
ATOM 1566 C CA . ALA A 1 207 ? -9.109 22 9.805 1 96.56 207 ALA A CA 1
ATOM 1567 C C . ALA A 1 207 ? -9.906 23.25 10.148 1 96.56 207 ALA A C 1
ATOM 1569 O O . ALA A 1 207 ? -10.828 23.203 10.969 1 96.56 207 ALA A O 1
ATOM 1570 N N . GLU A 1 208 ? -9.586 24.312 9.539 1 96.5 208 GLU A N 1
ATOM 1571 C CA . GLU A 1 208 ? -10.219 25.594 9.812 1 96.5 208 GLU A CA 1
ATOM 1572 C C . GLU A 1 208 ? -11.703 25.578 9.438 1 96.5 208 GLU A C 1
ATOM 1574 O O . GLU A 1 208 ? -12.5 26.344 9.984 1 96.5 208 GLU A O 1
ATOM 1579 N N . ARG A 1 209 ? -12.062 24.703 8.609 1 96.94 209 ARG A N 1
ATOM 1580 C CA . ARG A 1 209 ? -13.438 24.609 8.125 1 96.94 209 ARG A CA 1
ATOM 1581 C C . ARG A 1 209 ? -14.141 23.375 8.68 1 96.94 209 ARG A C 1
ATOM 1583 O O . ARG A 1 209 ? -15.203 23 8.195 1 96.94 209 ARG A O 1
ATOM 1590 N N . GLN A 1 210 ? -13.492 22.688 9.531 1 96.31 210 GLN A N 1
ATOM 1591 C CA . GLN A 1 210 ? -14.031 21.531 10.234 1 96.31 210 GLN A CA 1
ATOM 1592 C C . GLN A 1 210 ? -14.367 20.406 9.266 1 96.31 210 GLN A C 1
ATOM 1594 O O . GLN A 1 210 ? -15.43 19.781 9.383 1 96.31 210 GLN A O 1
ATOM 1599 N N . ILE A 1 211 ? -13.547 20.281 8.305 1 96.69 211 ILE A N 1
ATOM 1600 C CA . ILE A 1 211 ? -13.688 19.172 7.359 1 96.69 211 ILE A CA 1
ATOM 1601 C C . ILE A 1 211 ? -12.836 18 7.812 1 96.69 211 ILE A C 1
ATOM 1603 O O . ILE A 1 211 ? -11.625 18.125 7.992 1 96.69 211 ILE A O 1
ATOM 1607 N N . ASN A 1 212 ? -13.453 16.844 7.934 1 94.38 212 ASN A N 1
ATOM 1608 C CA . ASN A 1 212 ? -12.766 15.664 8.43 1 94.38 212 ASN A CA 1
ATOM 1609 C C . ASN A 1 212 ? -12.078 14.898 7.301 1 94.38 212 ASN A C 1
ATOM 1611 O O . ASN A 1 212 ? -12.695 14.617 6.27 1 94.38 212 ASN A O 1
ATOM 1615 N N . LEU A 1 213 ? -10.797 14.594 7.535 1 94.5 213 LEU A N 1
ATOM 1616 C CA . LEU A 1 213 ? -10.07 13.727 6.609 1 94.5 213 LEU A CA 1
ATOM 1617 C C . LEU A 1 213 ? -10.25 12.258 6.98 1 94.5 213 LEU A C 1
ATOM 1619 O O . LEU A 1 213 ? -10.148 11.898 8.156 1 94.5 213 LEU A O 1
ATOM 1623 N N . THR A 1 214 ? -10.492 11.422 6.02 1 91.12 214 THR A N 1
ATOM 1624 C CA . THR A 1 214 ? -10.688 10 6.281 1 91.12 214 THR A CA 1
ATOM 1625 C C . THR A 1 214 ? -9.531 9.18 5.715 1 91.12 214 THR A C 1
ATOM 1627 O O . THR A 1 214 ? -9.438 7.977 5.969 1 91.12 214 THR A O 1
ATOM 1630 N N . LYS A 1 215 ? -8.719 9.805 4.984 1 93 215 LYS A N 1
ATOM 1631 C CA . LYS A 1 215 ? -7.52 9.164 4.457 1 93 215 LYS A CA 1
ATOM 1632 C C . LYS A 1 215 ? -6.465 10.203 4.078 1 93 215 LYS A C 1
ATOM 1634 O O . LYS A 1 215 ? -6.789 11.25 3.518 1 93 215 LYS A O 1
ATOM 1639 N N . ILE A 1 216 ? -5.234 9.891 4.332 1 94.38 216 ILE A N 1
ATOM 1640 C CA . ILE A 1 216 ? -4.113 10.656 3.793 1 94.38 216 ILE A CA 1
ATOM 1641 C C . ILE A 1 216 ? -2.898 9.742 3.627 1 94.38 216 ILE A C 1
ATOM 1643 O O . ILE A 1 216 ? -2.639 8.883 4.473 1 94.38 216 ILE A O 1
ATOM 1647 N N . GLU A 1 217 ? -2.258 9.883 2.57 1 93.25 217 GLU A N 1
ATOM 1648 C CA . GLU A 1 217 ? -1.082 9.062 2.289 1 93.25 217 GLU A CA 1
ATOM 1649 C C . GLU A 1 217 ? -0.095 9.805 1.393 1 93.25 217 GLU A C 1
ATOM 1651 O O . GLU A 1 217 ? -0.48 10.359 0.36 1 93.25 217 GLU A O 1
ATOM 1656 N N . SER A 1 218 ? 1.086 9.828 1.894 1 91.31 218 SER A N 1
ATOM 1657 C CA . SER A 1 218 ? 2.135 10.422 1.067 1 91.31 218 SER A CA 1
ATOM 1658 C C . SER A 1 218 ? 2.824 9.359 0.211 1 91.31 218 SER A C 1
ATOM 1660 O O . SER A 1 218 ? 3.002 8.219 0.646 1 91.31 218 SER A O 1
ATOM 1662 N N . ARG A 1 219 ? 3.156 9.758 -0.972 1 84.69 219 ARG A N 1
ATOM 1663 C CA . ARG A 1 219 ? 3.908 8.891 -1.878 1 84.69 219 ARG A CA 1
ATOM 1664 C C . ARG A 1 219 ? 5.043 9.664 -2.549 1 84.69 219 ARG A C 1
ATOM 1666 O O . ARG A 1 219 ? 4.852 10.789 -3 1 84.69 219 ARG A O 1
ATOM 1673 N N . PRO A 1 220 ? 6.191 8.977 -2.521 1 72.5 220 PRO A N 1
ATOM 1674 C CA . PRO A 1 220 ? 7.293 9.633 -3.229 1 72.5 220 PRO A CA 1
ATOM 1675 C C . PRO A 1 220 ? 7.102 9.633 -4.746 1 72.5 220 PRO A C 1
ATOM 1677 O O . PRO A 1 220 ? 6.598 8.656 -5.309 1 72.5 220 PRO A O 1
ATOM 1680 N N . MET A 1 221 ? 7.066 10.781 -5.375 1 63.03 221 MET A N 1
ATOM 1681 C CA . MET A 1 221 ? 7.012 10.852 -6.832 1 63.03 221 MET A CA 1
ATOM 1682 C C . MET A 1 221 ? 8.344 11.32 -7.41 1 63.03 221 MET A C 1
ATOM 1684 O O . MET A 1 221 ? 8.938 12.273 -6.898 1 63.03 221 MET A O 1
ATOM 1688 N N . ARG A 1 222 ? 9.133 10.539 -7.965 1 51.22 222 ARG A N 1
ATOM 1689 C CA . ARG A 1 222 ? 10.234 11.086 -8.75 1 51.22 222 ARG A CA 1
ATOM 1690 C C . ARG A 1 222 ? 9.758 11.547 -10.117 1 51.22 222 ARG A C 1
ATOM 1692 O O . ARG A 1 222 ? 9.078 10.805 -10.828 1 51.22 222 ARG A O 1
ATOM 1699 N N . TRP A 1 223 ? 9.219 12.805 -10.305 1 43.84 223 TRP A N 1
ATOM 1700 C CA . TRP A 1 223 ? 8.961 13.203 -11.68 1 43.84 223 TRP A CA 1
ATOM 1701 C C . TRP A 1 223 ? 10.266 13.258 -12.484 1 43.84 223 TRP A C 1
ATOM 1703 O O . TRP A 1 223 ? 11.25 13.844 -12.031 1 43.84 223 TRP A O 1
ATOM 1713 N N . SER A 1 224 ? 10.57 12.289 -13.141 1 39.56 224 SER A N 1
ATOM 1714 C CA . SER A 1 224 ? 11.469 12.633 -14.242 1 39.56 224 SER A CA 1
ATOM 1715 C C . SER A 1 224 ? 11.047 13.938 -14.906 1 39.56 224 SER A C 1
ATOM 1717 O O . SER A 1 224 ? 9.883 14.344 -14.812 1 39.56 224 SER A O 1
ATOM 1719 N N . SER A 1 225 ? 12 14.805 -15.484 1 35.34 225 SER A N 1
ATOM 1720 C CA . SER A 1 225 ? 11.914 15.93 -16.406 1 35.34 225 SER A CA 1
ATOM 1721 C C . SER A 1 225 ? 10.805 15.711 -17.438 1 35.34 225 SER A C 1
ATOM 1723 O O . SER A 1 225 ? 10.992 14.992 -18.422 1 35.34 225 SER A O 1
ATOM 1725 N N . LEU A 1 226 ? 9.633 15.25 -17.25 1 34.59 226 LEU A N 1
ATOM 1726 C CA . LEU A 1 226 ? 8.875 15.406 -18.484 1 34.59 226 LEU A CA 1
ATOM 1727 C C . LEU A 1 226 ? 9.141 16.766 -19.125 1 34.59 226 LEU A C 1
ATOM 1729 O O . LEU A 1 226 ? 8.539 17.109 -20.141 1 34.59 226 LEU A O 1
ATOM 1733 N N . THR A 1 227 ? 9.188 17.969 -18.594 1 31.67 227 THR A N 1
ATOM 1734 C CA . THR A 1 227 ? 9.477 19.047 -19.531 1 31.67 227 THR A CA 1
ATOM 1735 C C . THR A 1 227 ? 10.664 18.688 -20.406 1 31.67 227 THR A C 1
ATOM 1737 O O . THR A 1 227 ? 11.461 17.812 -20.062 1 31.67 227 THR A O 1
ATOM 1740 N N . SER A 1 228 ? 10.719 19.391 -21.812 1 31.11 228 SER A N 1
ATOM 1741 C CA . SER A 1 228 ? 11.703 19.438 -22.891 1 31.11 228 SER A CA 1
ATOM 1742 C C . SER A 1 228 ? 13.125 19.328 -22.344 1 31.11 228 SER A C 1
ATOM 1744 O O . SER A 1 228 ? 13.422 19.859 -21.266 1 31.11 228 SER A O 1
ATOM 1746 N N . PRO A 1 229 ? 13.969 18.547 -23.172 1 32.94 229 PRO A N 1
ATOM 1747 C CA . PRO A 1 229 ? 15.43 18.594 -23.156 1 32.94 229 PRO A CA 1
ATOM 1748 C C . PRO A 1 229 ? 15.977 20 -22.891 1 32.94 229 PRO A C 1
ATOM 1750 O O . PRO A 1 229 ? 17.141 20.266 -23.172 1 32.94 229 PRO A O 1
ATOM 1753 N N . GLY A 1 230 ? 15.266 21.109 -23.016 1 29.56 230 GLY A N 1
ATOM 1754 C CA . GLY A 1 230 ? 16.266 22.156 -22.906 1 29.56 230 GLY A CA 1
ATOM 1755 C C . GLY A 1 230 ? 17.219 21.953 -21.734 1 29.56 230 GLY A C 1
ATOM 1756 O O . GLY A 1 230 ? 16.797 21.547 -20.656 1 29.56 230 GLY A O 1
ATOM 1757 N N . VAL A 1 231 ? 18.547 21.719 -22.125 1 31.53 231 VAL A N 1
ATOM 1758 C CA . VAL A 1 231 ? 19.859 21.812 -21.484 1 31.53 231 VAL A CA 1
ATOM 1759 C C . VAL A 1 231 ? 19.844 22.938 -20.453 1 31.53 231 VAL A C 1
ATOM 1761 O O . VAL A 1 231 ? 20 24.109 -20.812 1 31.53 231 VAL A O 1
ATOM 1764 N N . ASP A 1 232 ? 18.984 23.531 -19.922 1 29.3 232 ASP A N 1
ATOM 1765 C CA . ASP A 1 232 ? 19.812 24.5 -19.219 1 29.3 232 ASP A CA 1
ATOM 1766 C C . ASP A 1 232 ? 20.953 23.797 -18.484 1 29.3 232 ASP A C 1
ATOM 1768 O O . ASP A 1 232 ? 20.781 22.703 -17.953 1 29.3 232 ASP A O 1
ATOM 1772 N N . ALA A 1 233 ? 22.312 23.984 -18.891 1 30.16 233 ALA A N 1
ATOM 1773 C CA . ALA A 1 233 ? 23.656 23.781 -18.391 1 30.16 233 ALA A CA 1
ATOM 1774 C C . ALA A 1 233 ? 23.641 23.516 -16.875 1 30.16 233 ALA A C 1
ATOM 1776 O O . ALA A 1 233 ? 24.625 23.031 -16.312 1 30.16 233 ALA A O 1
ATOM 1777 N N . SER A 1 234 ? 23.125 24.469 -16.078 1 32.34 234 SER A N 1
ATOM 1778 C CA . SER A 1 234 ? 23.438 24.438 -14.656 1 32.34 234 SER A CA 1
ATOM 1779 C C . SER A 1 234 ? 22.781 23.219 -13.984 1 32.34 234 SER A C 1
ATOM 1781 O O . SER A 1 234 ? 21.828 22.656 -14.5 1 32.34 234 SER A O 1
ATOM 1783 N N . GLY A 1 235 ? 23.219 22.234 -13.055 1 32.16 235 GLY A N 1
ATOM 1784 C CA . GLY A 1 235 ? 22.984 21.203 -12.047 1 32.16 235 GLY A CA 1
ATOM 1785 C C . GLY A 1 235 ? 21.516 20.969 -11.773 1 32.16 235 GLY A C 1
ATOM 1786 O O . GLY A 1 235 ? 21.016 21.297 -10.695 1 32.16 235 GLY A O 1
ATOM 1787 N N . LEU A 1 236 ? 20.703 21.016 -12.586 1 33.03 236 LEU A N 1
ATOM 1788 C CA . LEU A 1 236 ? 19.25 21.062 -12.445 1 33.03 236 LEU A CA 1
ATOM 1789 C C . LEU A 1 236 ? 18.766 19.984 -11.5 1 33.03 236 LEU A C 1
ATOM 1791 O O . LEU A 1 236 ? 19.141 18.812 -11.633 1 33.03 236 LEU A O 1
ATOM 1795 N N . GLN A 1 237 ? 18.172 20.281 -10.273 1 35.72 237 GLN A N 1
ATOM 1796 C CA . GLN A 1 237 ? 17.609 19.828 -9.008 1 35.72 237 GLN A CA 1
ATOM 1797 C C . GLN A 1 237 ? 16.531 18.781 -9.227 1 35.72 237 GLN A C 1
ATOM 1799 O O . GLN A 1 237 ? 15.578 19 -9.977 1 35.72 237 GLN A O 1
ATOM 1804 N N . LYS A 1 238 ? 16.719 17.484 -9.391 1 40.88 238 LYS A N 1
ATOM 1805 C CA . LYS A 1 238 ? 15.93 16.266 -9.156 1 40.88 238 LYS A CA 1
ATOM 1806 C C . LYS A 1 238 ? 14.781 16.531 -8.195 1 40.88 238 LYS A C 1
ATOM 1808 O O . LYS A 1 238 ? 15 16.797 -7.012 1 40.88 238 LYS A O 1
ATOM 1813 N N . TYR A 1 239 ? 13.711 17.391 -8.578 1 41.19 239 TYR A N 1
ATOM 1814 C CA . TYR A 1 239 ? 12.648 17.734 -7.641 1 41.19 239 TYR A CA 1
ATOM 1815 C C . TYR A 1 239 ? 11.906 16.484 -7.184 1 41.19 239 TYR A C 1
ATOM 1817 O O . TYR A 1 239 ? 11.555 15.625 -8 1 41.19 239 TYR A O 1
ATOM 1825 N N . PHE A 1 240 ? 12.344 15.867 -6.18 1 49.62 240 PHE A N 1
ATOM 1826 C CA . PHE A 1 240 ? 11.547 14.875 -5.453 1 49.62 240 PHE A CA 1
ATOM 1827 C C . PHE A 1 240 ? 10.305 15.516 -4.852 1 49.62 240 PHE A C 1
ATOM 1829 O O . PHE A 1 240 ? 10.391 16.547 -4.188 1 49.62 240 PHE A O 1
ATOM 1836 N N . HIS A 1 241 ? 9.062 15.492 -5.605 1 63.44 241 HIS A N 1
ATOM 1837 C CA . HIS A 1 241 ? 7.816 15.922 -4.984 1 63.44 241 HIS A CA 1
ATOM 1838 C C . HIS A 1 241 ? 7.078 14.742 -4.355 1 63.44 241 HIS A C 1
ATOM 1840 O O . HIS A 1 241 ? 7.312 13.594 -4.727 1 63.44 241 HIS A O 1
ATOM 1846 N N . TYR A 1 242 ? 6.559 15.078 -3.129 1 77.06 242 TYR A N 1
ATOM 1847 C CA . TYR A 1 242 ? 5.668 14.094 -2.535 1 77.06 242 TYR A CA 1
ATOM 1848 C C . TYR A 1 242 ? 4.23 14.305 -3.004 1 77.06 242 TYR A C 1
ATOM 1850 O O . TYR A 1 242 ? 3.76 15.438 -3.088 1 77.06 242 TYR A O 1
ATOM 1858 N N . LEU A 1 243 ? 3.719 13.375 -3.502 1 89.06 243 LEU A N 1
ATOM 1859 C CA . LEU A 1 243 ? 2.295 13.312 -3.807 1 89.06 243 LEU A CA 1
ATOM 1860 C C . LEU A 1 243 ? 1.496 12.867 -2.586 1 89.06 243 LEU A C 1
ATOM 1862 O O . LEU A 1 243 ? 1.936 11.992 -1.838 1 89.06 243 LEU A O 1
ATOM 1866 N N . PHE A 1 244 ? 0.343 13.539 -2.369 1 93.81 244 PHE A N 1
ATOM 1867 C CA . PHE A 1 244 ? -0.542 13.18 -1.268 1 93.81 244 PHE A CA 1
ATOM 1868 C C . PHE A 1 244 ? -1.912 12.766 -1.788 1 93.81 244 PHE A C 1
ATOM 1870 O O . PHE A 1 244 ? -2.531 13.492 -2.57 1 93.81 244 PHE A O 1
ATOM 1877 N N . TYR A 1 245 ? -2.324 11.617 -1.417 1 94.62 245 TYR A N 1
ATOM 1878 C CA . TYR A 1 245 ? -3.707 11.188 -1.601 1 94.62 245 TYR A CA 1
ATOM 1879 C C . TYR A 1 245 ? -4.527 11.445 -0.344 1 94.62 245 TYR A C 1
ATOM 1881 O O . TYR A 1 245 ? -4.121 11.078 0.76 1 94.62 245 TYR A O 1
ATOM 1889 N N . ALA A 1 246 ? -5.68 12.078 -0.55 1 96.62 246 ALA A N 1
ATOM 1890 C CA . ALA A 1 246 ? -6.5 12.383 0.62 1 96.62 246 ALA A CA 1
ATOM 1891 C C . ALA A 1 246 ? -7.984 12.227 0.304 1 96.62 246 ALA A C 1
ATOM 1893 O O . ALA A 1 246 ? -8.43 12.539 -0.803 1 96.62 246 ALA A O 1
ATOM 1894 N N . ASP A 1 247 ? -8.703 11.68 1.239 1 96.25 247 ASP A N 1
ATOM 1895 C CA . ASP A 1 247 ? -10.164 11.664 1.258 1 96.25 247 ASP A CA 1
ATOM 1896 C C . ASP A 1 247 ? -10.703 12.523 2.4 1 96.25 247 ASP A C 1
ATOM 1898 O O . ASP A 1 247 ? -10.172 12.492 3.51 1 96.25 247 ASP A O 1
ATOM 1902 N N . PHE A 1 248 ? -11.734 13.32 2.113 1 96.62 248 PHE A N 1
ATOM 1903 C CA . PHE A 1 248 ? -12.336 14.086 3.195 1 96.62 248 PHE A CA 1
ATOM 1904 C C . PHE A 1 248 ? -13.859 14.062 3.088 1 96.62 248 PHE A C 1
ATOM 1906 O O . PHE A 1 248 ? -14.406 13.852 2.004 1 96.62 248 PHE A O 1
ATOM 1913 N N . GLU A 1 249 ? -14.484 14.25 4.207 1 95.38 249 GLU A N 1
ATOM 1914 C CA . GLU A 1 249 ? -15.938 14.164 4.32 1 95.38 249 GLU A CA 1
ATOM 1915 C C . GLU A 1 249 ? -16.594 15.5 4.012 1 95.38 249 GLU A C 1
ATOM 1917 O O . GLU A 1 249 ? -17.078 16.188 4.914 1 95.38 249 GLU A O 1
ATOM 1922 N N . ALA A 1 250 ? -16.766 15.75 2.82 1 96.25 250 ALA A N 1
ATOM 1923 C CA . ALA A 1 250 ? -17.484 16.938 2.344 1 96.25 250 ALA A CA 1
ATOM 1924 C C . ALA A 1 250 ? -17.781 16.828 0.852 1 96.25 250 ALA A C 1
ATOM 1926 O O . ALA A 1 250 ? -17.031 16.203 0.102 1 96.25 250 ALA A O 1
ATOM 1927 N N . SER A 1 251 ? -18.859 17.438 0.506 1 96.62 251 SER A N 1
ATOM 1928 C CA . SER A 1 251 ? -19.266 17.531 -0.895 1 96.62 251 SER A CA 1
ATOM 1929 C C . SER A 1 251 ? -18.656 18.75 -1.569 1 96.62 251 SER A C 1
ATOM 1931 O O . SER A 1 251 ? -18.516 19.812 -0.944 1 96.62 251 SER A O 1
ATOM 1933 N N . MET A 1 252 ? -18.422 18.578 -2.803 1 94.69 252 MET A N 1
ATOM 1934 C CA . MET A 1 252 ? -17.938 19.734 -3.572 1 94.69 252 MET A CA 1
ATOM 1935 C C . MET A 1 252 ? -19.047 20.766 -3.766 1 94.69 252 MET A C 1
ATOM 1937 O O . MET A 1 252 ? -18.781 21.875 -4.207 1 94.69 252 MET A O 1
ATOM 1941 N N . ALA A 1 253 ? -20.141 20.406 -3.43 1 93.81 253 ALA A N 1
ATOM 1942 C CA . ALA A 1 253 ? -21.25 21.359 -3.475 1 93.81 253 ALA A CA 1
ATOM 1943 C C . ALA A 1 253 ? -21.234 22.281 -2.258 1 93.81 253 ALA A C 1
ATOM 1945 O O . ALA A 1 253 ? -21.922 23.312 -2.242 1 93.81 253 ALA A O 1
ATOM 1946 N N . SER A 1 254 ? -20.516 21.922 -1.284 1 94.25 254 SER A N 1
ATOM 1947 C CA . SER A 1 254 ? -20.391 22.734 -0.077 1 94.25 254 SER A CA 1
ATOM 1948 C C . SER A 1 254 ? -19.422 23.891 -0.277 1 94.25 254 SER A C 1
ATOM 1950 O O . SER A 1 254 ? -18.328 23.703 -0.819 1 94.25 254 SER A O 1
ATOM 1952 N N . ASP A 1 255 ? -19.766 25.031 0.204 1 94.69 255 ASP A N 1
ATOM 1953 C CA . ASP A 1 255 ? -18.891 26.203 0.098 1 94.69 255 ASP A CA 1
ATOM 1954 C C . ASP A 1 255 ? -17.594 26 0.865 1 94.69 255 ASP A C 1
ATOM 1956 O O . ASP A 1 255 ? -16.516 26.406 0.409 1 94.69 255 ASP A O 1
ATOM 1960 N N . ASP A 1 256 ? -17.719 25.375 1.943 1 95.69 256 ASP A N 1
ATOM 1961 C CA . ASP A 1 256 ? -16.531 25.109 2.758 1 95.69 256 ASP A CA 1
ATOM 1962 C C . ASP A 1 256 ? -15.523 24.25 2 1 95.69 256 ASP A C 1
ATOM 1964 O O . ASP A 1 256 ? -14.328 24.547 2.014 1 95.69 256 ASP A O 1
ATOM 1968 N N . ALA A 1 257 ? -16.047 23.266 1.374 1 96.38 257 ALA A N 1
ATOM 1969 C CA . ALA A 1 257 ? -15.18 22.375 0.617 1 96.38 257 ALA A CA 1
ATOM 1970 C C . ALA A 1 257 ? -14.539 23.094 -0.559 1 96.38 257 ALA A C 1
ATOM 1972 O O . ALA A 1 257 ? -13.336 22.969 -0.802 1 96.38 257 ALA A O 1
ATOM 1973 N N . LYS A 1 258 ? -15.281 23.891 -1.214 1 96.38 258 LYS A N 1
ATOM 1974 C CA . LYS A 1 258 ? -14.773 24.656 -2.352 1 96.38 258 LYS A CA 1
ATOM 1975 C C . LYS A 1 258 ? -13.688 25.641 -1.917 1 96.38 258 LYS A C 1
ATOM 1977 O O . LYS A 1 258 ? -12.633 25.719 -2.549 1 96.38 258 LYS A O 1
ATOM 1982 N N . MET A 1 259 ? -13.969 26.297 -0.911 1 97.38 259 MET A N 1
ATOM 1983 C CA . MET A 1 259 ? -13.008 27.281 -0.407 1 97.38 259 MET A CA 1
ATOM 1984 C C . MET A 1 259 ? -11.734 26.594 0.078 1 97.38 259 MET A C 1
ATOM 1986 O O . MET A 1 259 ? -10.633 27.094 -0.135 1 97.38 259 MET A O 1
ATOM 1990 N N . ALA A 1 260 ? -11.93 25.469 0.741 1 97.75 260 ALA A N 1
ATOM 1991 C CA . ALA A 1 260 ? -10.773 24.703 1.196 1 97.75 260 ALA A CA 1
ATOM 1992 C C . ALA A 1 260 ? -9.875 24.312 0.025 1 97.75 260 ALA A C 1
ATOM 1994 O O . ALA A 1 260 ? -8.656 24.484 0.086 1 97.75 260 ALA A O 1
ATOM 1995 N N . LEU A 1 261 ? -10.477 23.844 -1.024 1 97.88 261 LEU A N 1
ATOM 1996 C CA . LEU A 1 261 ? -9.719 23.375 -2.178 1 97.88 261 LEU A CA 1
ATOM 1997 C C . LEU A 1 261 ? -9.086 24.547 -2.924 1 97.88 261 LEU A C 1
ATOM 1999 O O . LEU A 1 261 ? -7.984 24.422 -3.471 1 97.88 261 LEU A O 1
ATOM 2003 N N . GLN A 1 262 ? -9.773 25.656 -2.963 1 97.69 262 GLN A N 1
ATOM 2004 C CA . GLN A 1 262 ? -9.195 26.859 -3.553 1 97.69 262 GLN A CA 1
ATOM 2005 C C . GLN A 1 262 ? -7.945 27.297 -2.793 1 97.69 262 GLN A C 1
ATOM 2007 O O . GLN A 1 262 ? -6.926 27.625 -3.4 1 97.69 262 GLN A O 1
ATOM 2012 N N . ASP A 1 263 ? -8.031 27.281 -1.541 1 97.88 263 ASP A N 1
ATOM 2013 C CA . ASP A 1 263 ? -6.887 27.641 -0.713 1 97.88 263 ASP A CA 1
ATOM 2014 C C . ASP A 1 263 ? -5.758 26.625 -0.862 1 97.88 263 ASP A C 1
ATOM 2016 O O . ASP A 1 263 ? -4.582 27 -0.884 1 97.88 263 ASP A O 1
ATOM 2020 N N . LEU A 1 264 ? -6.113 25.359 -0.919 1 97.94 264 LEU A N 1
ATOM 2021 C CA . LEU A 1 264 ? -5.113 24.312 -1.108 1 97.94 264 LEU A CA 1
ATOM 2022 C C . LEU A 1 264 ? -4.391 24.484 -2.441 1 97.94 264 LEU A C 1
ATOM 2024 O O . LEU A 1 264 ? -3.186 24.25 -2.535 1 97.94 264 LEU A O 1
ATOM 2028 N N . GLU A 1 265 ? -5.117 24.875 -3.383 1 97.31 265 GLU A N 1
ATOM 2029 C CA . GLU A 1 265 ? -4.559 25.062 -4.719 1 97.31 265 GLU A CA 1
ATOM 2030 C C . GLU A 1 265 ? -3.477 26.141 -4.715 1 97.31 265 GLU A C 1
ATOM 2032 O O . GLU A 1 265 ? -2.512 26.047 -5.48 1 97.31 265 GLU A O 1
ATOM 2037 N N . LYS A 1 266 ? -3.578 27.109 -3.867 1 96.44 266 LYS A N 1
ATOM 2038 C CA . LYS A 1 266 ? -2.586 28.172 -3.752 1 96.44 266 LYS A CA 1
ATOM 2039 C C . LYS A 1 266 ? -1.295 27.656 -3.127 1 96.44 266 LYS A C 1
ATOM 2041 O O . LYS A 1 266 ? -0.213 28.188 -3.395 1 96.44 266 LYS A O 1
ATOM 2046 N N . LEU A 1 267 ? -1.428 26.688 -2.34 1 94.75 267 LEU A N 1
ATOM 2047 C CA . LEU A 1 267 ? -0.288 26.156 -1.602 1 94.75 267 LEU A CA 1
ATOM 2048 C C . LEU A 1 267 ? 0.358 25 -2.357 1 94.75 267 LEU A C 1
ATOM 2050 O O . LEU A 1 267 ? 1.57 24.797 -2.268 1 94.75 267 LEU A O 1
ATOM 2054 N N . ALA A 1 268 ? -0.46 24.25 -3.031 1 94.69 268 ALA A N 1
ATOM 2055 C CA . ALA A 1 268 ? -0.02 23.016 -3.674 1 94.69 268 ALA A CA 1
ATOM 2056 C C . ALA A 1 268 ? 0.644 23.312 -5.016 1 94.69 268 ALA A C 1
ATOM 2058 O O . ALA A 1 268 ? 0.322 24.297 -5.676 1 94.69 268 ALA A O 1
ATOM 2059 N N . THR A 1 269 ? 1.608 22.438 -5.375 1 91.88 269 THR A N 1
ATOM 2060 C CA . THR A 1 269 ? 2.213 22.531 -6.699 1 91.88 269 THR A CA 1
ATOM 2061 C C . THR A 1 269 ? 1.282 21.953 -7.758 1 91.88 269 THR A C 1
ATOM 2063 O O . THR A 1 269 ? 1.342 22.344 -8.93 1 91.88 269 THR A O 1
ATOM 2066 N N . SER A 1 270 ? 0.46 21.094 -7.34 1 92.5 270 SER A N 1
ATOM 2067 C CA . SER A 1 270 ? -0.598 20.547 -8.18 1 92.5 270 SER A CA 1
ATOM 2068 C C . SER A 1 270 ? -1.759 20.016 -7.336 1 92.5 270 SER A C 1
ATOM 2070 O O . SER A 1 270 ? -1.576 19.672 -6.168 1 92.5 270 SER A O 1
ATOM 2072 N N . LEU A 1 271 ? -2.932 20.062 -7.926 1 95.56 271 LEU A N 1
ATOM 2073 C CA . LEU A 1 271 ? -4.137 19.562 -7.266 1 95.56 271 LEU A CA 1
ATOM 2074 C C . LEU A 1 271 ? -5.105 18.969 -8.281 1 95.56 271 LEU A C 1
ATOM 2076 O O . LEU A 1 271 ? -5.402 19.594 -9.305 1 95.56 271 LEU A O 1
ATOM 2080 N N . ARG A 1 272 ? -5.508 17.781 -8.008 1 95.75 272 ARG A N 1
ATOM 2081 C CA . ARG A 1 272 ? -6.512 17.109 -8.836 1 95.75 272 ARG A CA 1
ATOM 2082 C C . ARG A 1 272 ? -7.637 16.547 -7.973 1 95.75 272 ARG A C 1
ATOM 2084 O O . ARG A 1 272 ? -7.383 15.844 -6.992 1 95.75 272 ARG A O 1
ATOM 2091 N N . ILE A 1 273 ? -8.797 16.938 -8.328 1 96.38 273 ILE A N 1
ATOM 2092 C CA . ILE A 1 273 ? -9.969 16.344 -7.691 1 96.38 273 ILE A CA 1
ATOM 2093 C C . ILE A 1 273 ? -10.375 15.078 -8.438 1 96.38 273 ILE A C 1
ATOM 2095 O O . ILE A 1 273 ? -10.75 15.133 -9.617 1 96.38 273 ILE A O 1
ATOM 2099 N N . LEU A 1 274 ? -10.391 13.984 -7.805 1 96.94 274 LEU A N 1
ATOM 2100 C CA . LEU A 1 274 ? -10.664 12.703 -8.445 1 96.94 274 LEU A CA 1
ATOM 2101 C C . LEU A 1 274 ? -12.164 12.43 -8.5 1 96.94 274 LEU A C 1
ATOM 2103 O O . LEU A 1 274 ? -12.633 11.695 -9.375 1 96.94 274 LEU A O 1
ATOM 2107 N N . GLY A 1 275 ? -12.828 12.969 -7.48 1 97.25 275 GLY A N 1
ATOM 2108 C CA . GLY A 1 275 ? -14.273 12.852 -7.473 1 97.25 275 GLY A CA 1
ATOM 2109 C C . GLY A 1 275 ? -14.906 13.227 -6.148 1 97.25 275 GLY A C 1
ATOM 2110 O O . GLY A 1 275 ? -14.258 13.133 -5.098 1 97.25 275 GLY A O 1
ATOM 2111 N N . SER A 1 276 ? -16.062 13.773 -6.207 1 97.81 276 SER A N 1
ATOM 2112 C CA . SER A 1 276 ? -16.969 13.984 -5.074 1 97.81 276 SER A CA 1
ATOM 2113 C C . SER A 1 276 ? -18.203 13.109 -5.188 1 97.81 276 SER A C 1
ATOM 2115 O O . SER A 1 276 ? -19 13.266 -6.121 1 97.81 276 SER A O 1
ATOM 2117 N N . TYR A 1 277 ? -18.406 12.18 -4.254 1 97.19 277 TYR A N 1
ATOM 2118 C CA . TYR A 1 277 ? -19.359 11.102 -4.414 1 97.19 277 TYR A CA 1
ATOM 2119 C C . TYR A 1 277 ? -20 10.727 -3.076 1 97.19 277 TYR A C 1
ATOM 2121 O O . TYR A 1 277 ? -19.469 11.062 -2.016 1 97.19 277 TYR A O 1
ATOM 2129 N N . PRO A 1 278 ? -21.172 10.055 -3.148 1 94.81 278 PRO A N 1
ATOM 2130 C CA . PRO A 1 278 ? -21.781 9.609 -1.897 1 94.81 278 PRO A CA 1
ATOM 2131 C C . PRO A 1 278 ? -20.938 8.602 -1.135 1 94.81 278 PRO A C 1
ATOM 2133 O O . PRO A 1 278 ? -20.406 7.66 -1.73 1 94.81 278 PRO A O 1
ATOM 2136 N N . ALA A 1 279 ? -20.734 8.898 0.13 1 93.12 279 ALA A N 1
ATOM 2137 C CA . ALA A 1 279 ? -20 7.977 0.99 1 93.12 279 ALA A CA 1
ATOM 2138 C C . ALA A 1 279 ? -20.797 6.688 1.207 1 93.12 279 ALA A C 1
ATOM 2140 O O . ALA A 1 279 ? -22.031 6.707 1.24 1 93.12 279 ALA A O 1
ATOM 2141 N N . ASP A 1 280 ? -20.047 5.621 1.269 1 88.62 280 ASP A N 1
ATOM 2142 C CA . ASP A 1 280 ? -20.703 4.371 1.642 1 88.62 280 ASP A CA 1
ATOM 2143 C C . ASP A 1 280 ? -20.984 4.324 3.143 1 88.62 280 ASP A C 1
ATOM 2145 O O . ASP A 1 280 ? -20.047 4.242 3.949 1 88.62 280 ASP A O 1
ATOM 2149 N N . THR A 1 281 ? -22.141 4.422 3.49 1 75.94 281 THR A N 1
ATOM 2150 C CA . THR A 1 281 ? -22.531 4.434 4.895 1 75.94 281 THR A CA 1
ATOM 2151 C C . THR A 1 281 ? -23 3.047 5.34 1 75.94 281 THR A C 1
ATOM 2153 O O . THR A 1 281 ? -23.453 2.869 6.473 1 75.94 281 THR A O 1
ATOM 2156 N N . THR A 1 282 ? -22.797 2.166 4.426 1 69.38 282 THR A N 1
ATOM 2157 C CA . THR A 1 282 ? -23.25 0.821 4.762 1 69.38 282 THR A CA 1
ATOM 2158 C C . THR A 1 282 ? -22.188 0.074 5.562 1 69.38 282 THR A C 1
ATOM 2160 O O . THR A 1 282 ? -21 0.326 5.402 1 69.38 282 THR A O 1
ATOM 2163 N N . MET A 1 283 ? -22.609 -0.584 6.641 1 60.03 283 MET A N 1
ATOM 2164 C CA . MET A 1 283 ? -21.688 -1.451 7.363 1 60.03 283 MET A CA 1
ATOM 2165 C C . MET A 1 283 ? -21.109 -2.521 6.441 1 60.03 283 MET A C 1
ATOM 2167 O O . MET A 1 283 ? -21.844 -3.111 5.641 1 60.03 283 MET A O 1
ATOM 2171 N N . PRO A 1 284 ? -19.797 -2.58 6.473 1 61 284 PRO A N 1
ATOM 2172 C CA . PRO A 1 284 ? -19.25 -3.611 5.59 1 61 284 PRO A CA 1
ATOM 2173 C C . PRO A 1 284 ? -19.781 -5.008 5.914 1 61 284 PRO A C 1
ATOM 2175 O O . PRO A 1 284 ? -20.172 -5.273 7.051 1 61 284 PRO A O 1
ATOM 2178 N N . MET B 1 1 ? 10.633 -16.422 1.455 1 27.66 1 MET B N 1
ATOM 2179 C CA . MET B 1 1 ? 10.602 -15.094 0.843 1 27.66 1 MET B CA 1
ATOM 2180 C C . MET B 1 1 ? 10.648 -15.195 -0.678 1 27.66 1 MET B C 1
ATOM 2182 O O . MET B 1 1 ? 11.719 -15.039 -1.278 1 27.66 1 MET B O 1
ATOM 2186 N N . GLN B 1 2 ? 10.055 -15.969 -1.268 1 35.88 2 GLN B N 1
ATOM 2187 C CA . GLN B 1 2 ? 10.25 -16.594 -2.57 1 35.88 2 GLN B CA 1
ATOM 2188 C C . GLN B 1 2 ? 10.281 -15.555 -3.684 1 35.88 2 GLN B C 1
ATOM 2190 O O . GLN B 1 2 ? 11.086 -15.656 -4.617 1 35.88 2 GLN B O 1
ATOM 2195 N N . GLY B 1 3 ? 9.133 -14.75 -3.963 1 36.03 3 GLY B N 1
ATOM 2196 C CA . GLY B 1 3 ? 9.031 -14.062 -5.238 1 36.03 3 GLY B CA 1
ATOM 2197 C C . GLY B 1 3 ? 10.023 -12.922 -5.383 1 36.03 3 GLY B C 1
ATOM 2198 O O . GLY B 1 3 ? 11.094 -12.938 -4.77 1 36.03 3 GLY B O 1
ATOM 2199 N N . LEU B 1 4 ? 9.758 -11.867 -6.258 1 41.59 4 LEU B N 1
ATOM 2200 C CA . LEU B 1 4 ? 10.469 -10.656 -6.645 1 41.59 4 LEU B CA 1
ATOM 2201 C C . LEU B 1 4 ? 11.07 -9.961 -5.426 1 41.59 4 LEU B C 1
ATOM 2203 O O . LEU B 1 4 ? 12.195 -9.461 -5.484 1 41.59 4 LEU B O 1
ATOM 2207 N N . CYS B 1 5 ? 10.336 -10.086 -4.234 1 47.16 5 CYS B N 1
ATOM 2208 C CA . CYS B 1 5 ? 10.781 -9.414 -3.016 1 47.16 5 CYS B CA 1
ATOM 2209 C C . CYS B 1 5 ? 11.969 -10.141 -2.398 1 47.16 5 CYS B C 1
ATOM 2211 O O . CYS B 1 5 ? 12.875 -9.508 -1.851 1 47.16 5 CYS B O 1
ATOM 2213 N N . GLY B 1 6 ? 12.023 -11.453 -2.559 1 49.44 6 GLY B N 1
ATOM 2214 C CA . GLY B 1 6 ? 13.102 -12.195 -1.938 1 49.44 6 GLY B CA 1
ATOM 2215 C C . GLY B 1 6 ? 14.469 -11.859 -2.516 1 49.44 6 GLY B C 1
ATOM 2216 O O . GLY B 1 6 ? 15.422 -11.633 -1.773 1 49.44 6 GLY B O 1
ATOM 2217 N N . ALA B 1 7 ? 14.469 -11.766 -3.854 1 58.88 7 ALA B N 1
ATOM 2218 C CA . ALA B 1 7 ? 15.75 -11.516 -4.5 1 58.88 7 ALA B CA 1
ATOM 2219 C C . ALA B 1 7 ? 16.25 -10.109 -4.203 1 58.88 7 ALA B C 1
ATOM 2221 O O . ALA B 1 7 ? 17.438 -9.906 -3.928 1 58.88 7 ALA B O 1
ATOM 2222 N N . HIS B 1 8 ? 15.391 -9.234 -4.039 1 72.5 8 HIS B N 1
ATOM 2223 C CA . HIS B 1 8 ? 15.805 -7.859 -3.781 1 72.5 8 HIS B CA 1
ATOM 2224 C C . HIS B 1 8 ? 16.219 -7.668 -2.324 1 72.5 8 HIS B C 1
ATOM 2226 O O . HIS B 1 8 ? 17.109 -6.875 -2.027 1 72.5 8 HIS B O 1
ATOM 2232 N N . SER B 1 9 ? 15.625 -8.578 -1.542 1 77.56 9 SER B N 1
ATOM 2233 C CA . SER B 1 9 ? 15.953 -8.461 -0.125 1 77.56 9 SER B CA 1
ATOM 2234 C C . SER B 1 9 ? 17.375 -8.914 0.15 1 77.56 9 SER B C 1
ATOM 2236 O O . SER B 1 9 ? 18.078 -8.328 0.981 1 77.56 9 SER B O 1
ATOM 2238 N N . GLU B 1 10 ? 17.734 -9.898 -0.609 1 78.69 10 GLU B N 1
ATOM 2239 C CA . GLU B 1 10 ? 19.109 -10.375 -0.448 1 78.69 10 GLU B CA 1
ATOM 2240 C C . GLU B 1 10 ? 20.125 -9.32 -0.894 1 78.69 10 GLU B C 1
ATOM 2242 O O . GLU B 1 10 ? 21.109 -9.062 -0.199 1 78.69 10 GLU B O 1
ATOM 2247 N N . SER B 1 11 ? 19.875 -8.734 -2.012 1 81.25 11 SER B N 1
ATOM 2248 C CA . SER B 1 11 ? 20.734 -7.676 -2.52 1 81.25 11 SER B CA 1
ATOM 2249 C C . SER B 1 11 ? 20.766 -6.48 -1.574 1 81.25 11 SER B C 1
ATOM 2251 O O . SER B 1 11 ? 21.828 -5.891 -1.341 1 81.25 11 SER B O 1
ATOM 2253 N N . ALA B 1 12 ? 19.641 -6.18 -1.014 1 85.5 12 ALA B N 1
ATOM 2254 C CA . ALA B 1 12 ? 19.562 -5.078 -0.057 1 85.5 12 ALA B CA 1
ATOM 2255 C C . ALA B 1 12 ? 20.344 -5.391 1.211 1 85.5 12 ALA B C 1
ATOM 2257 O O . ALA B 1 12 ? 21.031 -4.523 1.753 1 85.5 12 ALA B O 1
ATOM 2258 N N . ALA B 1 13 ? 20.266 -6.668 1.637 1 86.69 13 ALA B N 1
ATOM 2259 C CA . ALA B 1 13 ? 20.984 -7.094 2.834 1 86.69 13 ALA B CA 1
ATOM 2260 C C . ALA B 1 13 ? 22.5 -6.996 2.627 1 86.69 13 ALA B C 1
ATOM 2262 O O . ALA B 1 13 ? 23.219 -6.504 3.498 1 86.69 13 ALA B O 1
ATOM 2263 N N . LEU B 1 14 ? 22.891 -7.387 1.511 1 84.38 14 LEU B N 1
ATOM 2264 C CA . LEU B 1 14 ? 24.328 -7.371 1.205 1 84.38 14 LEU B CA 1
ATOM 2265 C C . LEU B 1 14 ? 24.828 -5.941 1.061 1 84.38 14 LEU B C 1
ATOM 2267 O O . LEU B 1 14 ? 25.969 -5.641 1.427 1 84.38 14 LEU B O 1
ATOM 2271 N N . LYS B 1 15 ? 24.031 -5.145 0.537 1 84.19 15 LYS B N 1
ATOM 2272 C CA . LYS B 1 15 ? 24.391 -3.734 0.426 1 84.19 15 LYS B CA 1
ATOM 2273 C C . LYS B 1 15 ? 24.484 -3.084 1.802 1 84.19 15 LYS B C 1
ATOM 2275 O O . LYS B 1 15 ? 25.391 -2.287 2.053 1 84.19 15 LYS B O 1
ATOM 2280 N N . ALA B 1 16 ? 23.641 -3.453 2.668 1 86.38 16 ALA B N 1
ATOM 2281 C CA . ALA B 1 16 ? 23.594 -2.879 4.012 1 86.38 16 ALA B CA 1
ATOM 2282 C C . ALA B 1 16 ? 24.719 -3.449 4.879 1 86.38 16 ALA B C 1
ATOM 2284 O O . ALA B 1 16 ? 25.312 -2.73 5.684 1 86.38 16 ALA B O 1
ATOM 2285 N N . TYR B 1 17 ? 24.891 -4.754 4.684 1 88.31 17 TYR B N 1
ATOM 2286 C CA . TYR B 1 17 ? 25.891 -5.477 5.453 1 88.31 17 TYR B CA 1
ATOM 2287 C C . TYR B 1 17 ? 26.75 -6.348 4.547 1 88.31 17 TYR B C 1
ATOM 2289 O O . TYR B 1 17 ? 26.484 -7.543 4.391 1 88.31 17 TYR B O 1
ATOM 2297 N N . PRO B 1 18 ? 27.766 -5.758 4.031 1 85 18 PRO B N 1
ATOM 2298 C CA . PRO B 1 18 ? 28.578 -6.465 3.045 1 85 18 PRO B CA 1
ATOM 2299 C C . PRO B 1 18 ? 29.188 -7.758 3.596 1 85 18 PRO B C 1
ATOM 2301 O O . PRO B 1 18 ? 29.406 -8.711 2.84 1 85 18 PRO B O 1
ATOM 2304 N N . ASN B 1 19 ? 29.438 -7.891 4.875 1 86.12 19 ASN B N 1
ATOM 2305 C CA . ASN B 1 19 ? 30.078 -9.07 5.438 1 86.12 19 ASN B CA 1
ATOM 2306 C C . ASN B 1 19 ? 29.062 -9.969 6.152 1 86.12 19 ASN B C 1
ATOM 2308 O O . ASN B 1 19 ? 29.453 -10.852 6.926 1 86.12 19 ASN B O 1
ATOM 2312 N N . CYS B 1 20 ? 27.891 -9.852 5.719 1 83.56 20 CYS B N 1
ATOM 2313 C CA . CYS B 1 20 ? 26.891 -10.617 6.445 1 83.56 20 CYS B CA 1
ATOM 2314 C C . CYS B 1 20 ? 26.594 -11.93 5.73 1 83.56 20 CYS B C 1
ATOM 2316 O O . CYS B 1 20 ? 26.953 -12.109 4.566 1 83.56 20 CYS B O 1
ATOM 2318 N N . GLU B 1 21 ? 26.094 -12.875 6.477 1 86.38 21 GLU B N 1
ATOM 2319 C CA . GLU B 1 21 ? 25.562 -14.109 5.926 1 86.38 21 GLU B CA 1
ATOM 2320 C C . GLU B 1 21 ? 24.031 -14.055 5.836 1 86.38 21 GLU B C 1
ATOM 2322 O O . GLU B 1 21 ? 23.344 -14.242 6.84 1 86.38 21 GLU B O 1
ATOM 2327 N N . PRO B 1 22 ? 23.609 -13.812 4.633 1 83.25 22 PRO B N 1
ATOM 2328 C CA . PRO B 1 22 ? 22.156 -13.711 4.504 1 83.25 22 PRO B CA 1
ATOM 2329 C C . PRO B 1 22 ? 21.453 -15.047 4.719 1 83.25 22 PRO B C 1
ATOM 2331 O O . PRO B 1 22 ? 21.906 -16.078 4.219 1 83.25 22 PRO B O 1
ATOM 2334 N N . VAL B 1 23 ? 20.453 -15.07 5.531 1 82.56 23 VAL B N 1
ATOM 2335 C CA . VAL B 1 23 ? 19.594 -16.219 5.762 1 82.56 23 VAL B CA 1
ATOM 2336 C C . VAL B 1 23 ? 18.219 -15.977 5.152 1 82.56 23 VAL B C 1
ATOM 2338 O O . VAL B 1 23 ? 17.469 -15.125 5.629 1 82.56 23 VAL B O 1
ATOM 2341 N N . PRO B 1 24 ? 17.938 -16.672 4.098 1 81.62 24 PRO B N 1
ATOM 2342 C CA . PRO B 1 24 ? 16.641 -16.453 3.455 1 81.62 24 PRO B CA 1
ATOM 2343 C C . PRO B 1 24 ? 15.477 -16.938 4.316 1 81.62 24 PRO B C 1
ATOM 2345 O O . PRO B 1 24 ? 15.609 -17.906 5.059 1 81.62 24 PRO B O 1
ATOM 2348 N N . CYS B 1 25 ? 14.477 -16.156 4.34 1 81.5 25 CYS B N 1
ATOM 2349 C CA . CYS B 1 25 ? 13.242 -16.516 5.016 1 81.5 25 CYS B CA 1
ATOM 2350 C C . CYS B 1 25 ? 12.078 -16.562 4.035 1 81.5 25 CYS B C 1
ATOM 2352 O O . CYS B 1 25 ? 11.961 -15.703 3.16 1 81.5 25 CYS B O 1
ATOM 2354 N N . ASP B 1 26 ? 11.211 -17.453 4.18 1 75.38 26 ASP B N 1
ATOM 2355 C CA . ASP B 1 26 ? 10.102 -17.656 3.256 1 75.38 26 ASP B CA 1
ATOM 2356 C C . ASP B 1 26 ? 9.016 -16.594 3.465 1 75.38 26 ASP B C 1
ATOM 2358 O O . ASP B 1 26 ? 8.328 -16.219 2.518 1 75.38 26 ASP B O 1
ATOM 2362 N N . GLN B 1 27 ? 8.898 -16.234 4.754 1 81.12 27 GLN B N 1
ATOM 2363 C CA . GLN B 1 27 ? 7.883 -15.258 5.109 1 81.12 27 GLN B CA 1
ATOM 2364 C C . GLN B 1 27 ? 8.477 -14.125 5.941 1 81.12 27 GLN B C 1
ATOM 2366 O O . GLN B 1 27 ? 9.469 -14.32 6.648 1 81.12 27 GLN B O 1
ATOM 2371 N N . PHE B 1 28 ? 7.836 -12.961 5.805 1 87.31 28 PHE B N 1
ATOM 2372 C CA . PHE B 1 28 ? 8.305 -11.82 6.578 1 87.31 28 PHE B CA 1
ATOM 2373 C C . PHE B 1 28 ? 8.25 -12.117 8.07 1 87.31 28 PHE B C 1
ATOM 2375 O O . PHE B 1 28 ? 9.156 -11.742 8.82 1 87.31 28 PHE B O 1
ATOM 2382 N N . GLU B 1 29 ? 7.242 -12.82 8.438 1 87.56 29 GLU B N 1
ATOM 2383 C CA . GLU B 1 29 ? 7.031 -13.125 9.844 1 87.56 29 GLU B CA 1
ATOM 2384 C C . GLU B 1 29 ? 8.18 -13.961 10.406 1 87.56 29 GLU B C 1
ATOM 2386 O O . GLU B 1 29 ? 8.609 -13.75 11.539 1 87.56 29 GLU B O 1
ATOM 2391 N N . THR B 1 30 ? 8.617 -14.82 9.641 1 89.38 30 THR B N 1
ATOM 2392 C CA . THR B 1 30 ? 9.703 -15.695 10.078 1 89.38 30 THR B CA 1
ATOM 2393 C C . THR B 1 30 ? 10.977 -14.898 10.312 1 89.38 30 THR B C 1
ATOM 2395 O O . THR B 1 30 ? 11.758 -15.219 11.211 1 89.38 30 THR B O 1
ATOM 2398 N N . ALA B 1 31 ? 11.188 -13.898 9.508 1 92.44 31 ALA B N 1
ATOM 2399 C CA . ALA B 1 31 ? 12.352 -13.039 9.703 1 92.44 31 ALA B CA 1
ATOM 2400 C C . ALA B 1 31 ? 12.289 -12.32 11.047 1 92.44 31 ALA B C 1
ATOM 2402 O O . ALA B 1 31 ? 13.289 -12.227 11.758 1 92.44 31 ALA B O 1
ATOM 2403 N N . PHE B 1 32 ? 11.102 -11.844 11.461 1 94.69 32 PHE B N 1
ATOM 2404 C CA . PHE B 1 32 ? 10.906 -11.195 12.758 1 94.69 32 PHE B CA 1
ATOM 2405 C C . PHE B 1 32 ? 11.195 -12.172 13.891 1 94.69 32 PHE B C 1
ATOM 2407 O O . PHE B 1 32 ? 11.93 -11.844 14.828 1 94.69 32 PHE B O 1
ATOM 2414 N N . GLU B 1 33 ? 10.672 -13.328 13.695 1 94.56 33 GLU B N 1
ATOM 2415 C CA . GLU B 1 33 ? 10.82 -14.344 14.727 1 94.56 33 GLU B CA 1
ATOM 2416 C C . GLU B 1 33 ? 12.273 -14.773 14.875 1 94.56 33 GLU B C 1
ATOM 2418 O O . GLU B 1 33 ? 12.742 -15.016 15.992 1 94.56 33 GLU B O 1
ATOM 2423 N N . ALA B 1 34 ? 12.938 -14.867 13.789 1 94.38 34 ALA B N 1
ATOM 2424 C CA . ALA B 1 34 ? 14.344 -15.273 13.805 1 94.38 34 ALA B CA 1
ATOM 2425 C C . ALA B 1 34 ? 15.195 -14.273 14.578 1 94.38 34 ALA B C 1
ATOM 2427 O O . ALA B 1 34 ? 16.094 -14.656 15.328 1 94.38 34 ALA B O 1
ATOM 2428 N N . VAL B 1 35 ? 14.953 -13.031 14.398 1 95.56 35 VAL B N 1
ATOM 2429 C CA . VAL B 1 35 ? 15.695 -12.008 15.117 1 95.56 35 VAL B CA 1
ATOM 2430 C C . VAL B 1 35 ? 15.359 -12.07 16.609 1 95.56 35 VAL B C 1
ATOM 2432 O O . VAL B 1 35 ? 16.25 -12.023 17.453 1 95.56 35 VAL B O 1
ATOM 2435 N N . GLU B 1 36 ? 14.109 -12.219 16.875 1 95.81 36 GLU B N 1
ATOM 2436 C CA . GLU B 1 36 ? 13.664 -12.266 18.266 1 95.81 36 GLU B CA 1
ATOM 2437 C C . GLU B 1 36 ? 14.25 -13.477 18.984 1 95.81 36 GLU B C 1
ATOM 2439 O O . GLU B 1 36 ? 14.586 -13.398 20.172 1 95.81 36 GLU B O 1
ATOM 2444 N N . ALA B 1 37 ? 14.367 -14.594 18.25 1 94.38 37 ALA B N 1
ATOM 2445 C CA . ALA B 1 37 ? 14.867 -15.844 18.828 1 94.38 37 ALA B CA 1
ATOM 2446 C C . ALA B 1 37 ? 16.391 -15.867 18.828 1 94.38 37 ALA B C 1
ATOM 2448 O O . ALA B 1 37 ? 17 -16.844 19.25 1 94.38 37 ALA B O 1
ATOM 2449 N N . CYS B 1 38 ? 17.047 -14.883 18.328 1 92.88 38 CYS B N 1
ATOM 2450 C CA . CYS B 1 38 ? 18.5 -14.727 18.312 1 92.88 38 CYS B CA 1
ATOM 2451 C C . CYS B 1 38 ? 19.141 -15.719 17.344 1 92.88 38 CYS B C 1
ATOM 2453 O O . CYS B 1 38 ? 20.297 -16.094 17.516 1 92.88 38 CYS B O 1
ATOM 2455 N N . SER B 1 39 ? 18.406 -16.172 16.391 1 92.88 39 SER B N 1
ATOM 2456 C CA . SER B 1 39 ? 18.969 -17.031 15.359 1 92.88 39 SER B CA 1
ATOM 2457 C C . SER B 1 39 ? 19.703 -16.219 14.305 1 92.88 39 SER B C 1
ATOM 2459 O O . SER B 1 39 ? 20.578 -16.75 13.617 1 92.88 39 SER B O 1
ATOM 2461 N N . VAL B 1 40 ? 19.281 -14.984 14.156 1 93.25 40 VAL B N 1
ATOM 2462 C CA . VAL B 1 40 ? 19.953 -14.039 13.273 1 93.25 40 VAL B CA 1
ATOM 2463 C C . VAL B 1 40 ? 20.125 -12.703 13.992 1 93.25 40 VAL B C 1
ATOM 2465 O O . VAL B 1 40 ? 19.391 -12.398 14.938 1 93.25 40 VAL B O 1
ATOM 2468 N N . ASP B 1 41 ? 21.062 -11.953 13.531 1 93.19 41 ASP B N 1
ATOM 2469 C CA . ASP B 1 41 ? 21.375 -10.695 14.211 1 93.19 41 ASP B CA 1
ATOM 2470 C C . ASP B 1 41 ? 20.438 -9.586 13.773 1 93.19 41 ASP B C 1
ATOM 2472 O O . ASP B 1 41 ? 20.031 -8.75 14.586 1 93.19 41 ASP B O 1
ATOM 2476 N N . ARG B 1 42 ? 20.141 -9.609 12.492 1 94.75 42 ARG B N 1
ATOM 2477 C CA . ARG B 1 42 ? 19.344 -8.531 11.922 1 94.75 42 ARG B CA 1
ATOM 2478 C C . ARG B 1 42 ? 18.406 -9.062 10.844 1 94.75 42 ARG B C 1
ATOM 2480 O O . ARG B 1 42 ? 18.641 -10.125 10.266 1 94.75 42 ARG B O 1
ATOM 2487 N N . ALA B 1 43 ? 17.375 -8.32 10.672 1 94.44 43 ALA B N 1
ATOM 2488 C CA . ALA B 1 43 ? 16.484 -8.578 9.539 1 94.44 43 ALA B CA 1
ATOM 2489 C C . ALA B 1 43 ? 16.438 -7.367 8.602 1 94.44 43 ALA B C 1
ATOM 2491 O O . ALA B 1 43 ? 16.438 -6.223 9.062 1 94.44 43 ALA B O 1
ATOM 2492 N N . VAL B 1 44 ? 16.484 -7.598 7.348 1 93.81 44 VAL B N 1
ATOM 2493 C CA . VAL B 1 44 ? 16.312 -6.574 6.32 1 93.81 44 VAL B CA 1
ATOM 2494 C C . VAL B 1 44 ? 15 -6.809 5.57 1 93.81 44 VAL B C 1
ATOM 2496 O O . VAL B 1 44 ? 14.867 -7.789 4.836 1 93.81 44 VAL B O 1
ATOM 2499 N N . LEU B 1 45 ? 14.055 -5.859 5.781 1 93.69 45 LEU B N 1
ATOM 2500 C CA . LEU B 1 45 ? 12.711 -6.074 5.25 1 93.69 45 LEU B CA 1
ATOM 2501 C C . LEU B 1 45 ? 12.242 -4.863 4.449 1 93.69 45 LEU B C 1
ATOM 2503 O O . LEU B 1 45 ? 12.5 -3.723 4.832 1 93.69 45 LEU B O 1
ATOM 2507 N N . PRO B 1 46 ? 11.555 -5.164 3.346 1 91.69 46 PRO B N 1
ATOM 2508 C CA . PRO B 1 46 ? 11.008 -4.047 2.57 1 91.69 46 PRO B CA 1
ATOM 2509 C C . PRO B 1 46 ? 9.828 -3.373 3.26 1 91.69 46 PRO B C 1
ATOM 2511 O O . PRO B 1 46 ? 8.984 -4.051 3.854 1 91.69 46 PRO B O 1
ATOM 2514 N N . ILE B 1 47 ? 9.719 -2.051 3.184 1 91.94 47 ILE B N 1
ATOM 2515 C CA . ILE B 1 47 ? 8.641 -1.342 3.871 1 91.94 47 ILE B CA 1
ATOM 2516 C C . ILE B 1 47 ? 7.875 -0.476 2.873 1 91.94 47 ILE B C 1
ATOM 2518 O O . ILE B 1 47 ? 6.699 -0.168 3.084 1 91.94 47 ILE B O 1
ATOM 2522 N N . GLU B 1 48 ? 8.57 -0.094 1.843 1 88.69 48 GLU B N 1
ATOM 2523 C CA . GLU B 1 48 ? 7.961 0.798 0.86 1 88.69 48 GLU B CA 1
ATOM 2524 C C . GLU B 1 48 ? 8.602 0.623 -0.515 1 88.69 48 GLU B C 1
ATOM 2526 O O . GLU B 1 48 ? 9.82 0.515 -0.628 1 88.69 48 GLU B O 1
ATOM 2531 N N . ASN B 1 49 ? 7.773 0.579 -1.482 1 82.75 49 ASN B N 1
ATOM 2532 C CA . ASN B 1 49 ? 8.219 0.523 -2.871 1 82.75 49 ASN B CA 1
ATOM 2533 C C . ASN B 1 49 ? 7.637 1.673 -3.691 1 82.75 49 ASN B C 1
ATOM 2535 O O . ASN B 1 49 ? 6.461 2.012 -3.547 1 82.75 49 ASN B O 1
ATOM 2539 N N . SER B 1 50 ? 8.445 2.213 -4.473 1 78.19 50 SER B N 1
ATOM 2540 C CA . SER B 1 50 ? 8.047 3.393 -5.234 1 78.19 50 SER B CA 1
ATOM 2541 C C . SER B 1 50 ? 6.883 3.084 -6.164 1 78.19 50 SER B C 1
ATOM 2543 O O . SER B 1 50 ? 6.098 3.973 -6.5 1 78.19 50 SER B O 1
ATOM 2545 N N . LEU B 1 51 ? 6.727 1.921 -6.578 1 72.75 51 LEU B N 1
ATOM 2546 C CA . LEU B 1 51 ? 5.668 1.552 -7.512 1 72.75 51 LEU B CA 1
ATOM 2547 C C . LEU B 1 51 ? 4.5 0.9 -6.777 1 72.75 51 LEU B C 1
ATOM 2549 O O . LEU B 1 51 ? 3.338 1.196 -7.062 1 72.75 51 LEU B O 1
ATOM 2553 N N . GLY B 1 52 ? 4.812 0.1 -5.773 1 74.06 52 GLY B N 1
ATOM 2554 C CA . GLY B 1 52 ? 3.793 -0.679 -5.09 1 74.06 52 GLY B CA 1
ATOM 2555 C C . GLY B 1 52 ? 3.271 -0.004 -3.834 1 74.06 52 GLY B C 1
ATOM 2556 O O . GLY B 1 52 ? 2.215 -0.376 -3.316 1 74.06 52 GLY B O 1
ATOM 2557 N N . GLY B 1 53 ? 4.039 0.968 -3.377 1 79.25 53 GLY B N 1
ATOM 2558 C CA . GLY B 1 53 ? 3.615 1.648 -2.164 1 79.25 53 GLY B CA 1
ATOM 2559 C C . GLY B 1 53 ? 4.102 0.968 -0.898 1 79.25 53 GLY B C 1
ATOM 2560 O O . GLY B 1 53 ? 5.125 0.284 -0.909 1 79.25 53 GLY B O 1
ATOM 2561 N N . SER B 1 54 ? 3.326 1.229 0.172 1 85.75 54 SER B N 1
ATOM 2562 C CA . SER B 1 54 ? 3.707 0.694 1.476 1 85.75 54 SER B CA 1
ATOM 2563 C C . SER B 1 54 ? 3.43 -0.803 1.56 1 85.75 54 SER B C 1
ATOM 2565 O O . SER B 1 54 ? 2.416 -1.282 1.05 1 85.75 54 SER B O 1
ATOM 2567 N N . ILE B 1 55 ? 4.367 -1.467 2.143 1 85.62 55 ILE B N 1
ATOM 2568 C CA . ILE B 1 55 ? 4.18 -2.885 2.428 1 85.62 55 ILE B CA 1
ATOM 2569 C C . ILE B 1 55 ? 3.617 -3.057 3.838 1 85.62 55 ILE B C 1
ATOM 2571 O O . ILE B 1 55 ? 4.367 -3.309 4.785 1 85.62 55 ILE B O 1
ATOM 2575 N N . HIS B 1 56 ? 2.381 -3.07 3.93 1 83.69 56 HIS B N 1
ATOM 2576 C CA . HIS B 1 56 ? 1.665 -2.934 5.195 1 83.69 56 HIS B CA 1
ATOM 2577 C C . HIS B 1 56 ? 1.886 -4.148 6.086 1 83.69 56 HIS B C 1
ATOM 2579 O O . HIS B 1 56 ? 1.917 -4.027 7.312 1 83.69 56 HIS B O 1
ATOM 2585 N N . ARG B 1 57 ? 2.021 -5.266 5.445 1 82.62 57 ARG B N 1
ATOM 2586 C CA . ARG B 1 57 ? 2.283 -6.469 6.23 1 82.62 57 ARG B CA 1
ATOM 2587 C C . ARG B 1 57 ? 3.475 -6.27 7.16 1 82.62 57 ARG B C 1
ATOM 2589 O O . ARG B 1 57 ? 3.436 -6.672 8.328 1 82.62 57 ARG B O 1
ATOM 2596 N N . ASN B 1 58 ? 4.453 -5.688 6.656 1 90 58 ASN B N 1
ATOM 2597 C CA . ASN B 1 58 ? 5.652 -5.477 7.461 1 90 58 ASN B CA 1
ATOM 2598 C C . ASN B 1 58 ? 5.434 -4.398 8.523 1 90 58 ASN B C 1
ATOM 2600 O O . ASN B 1 58 ? 5.996 -4.473 9.609 1 90 58 ASN B O 1
ATOM 2604 N N . TYR B 1 59 ? 4.602 -3.451 8.242 1 88.88 59 TYR B N 1
ATOM 2605 C CA . TYR B 1 59 ? 4.215 -2.488 9.273 1 88.88 59 TYR B CA 1
ATOM 2606 C C . TYR B 1 59 ? 3.461 -3.174 10.406 1 88.88 59 TYR B C 1
ATOM 2608 O O . TYR B 1 59 ? 3.744 -2.932 11.578 1 88.88 59 TYR B O 1
ATOM 2616 N N . ASP B 1 60 ? 2.588 -3.971 10.055 1 84.94 60 ASP B N 1
ATOM 2617 C CA . ASP B 1 60 ? 1.819 -4.707 11.055 1 84.94 60 ASP B CA 1
ATOM 2618 C C . ASP B 1 60 ? 2.732 -5.562 11.93 1 84.94 60 ASP B C 1
ATOM 2620 O O . ASP B 1 60 ? 2.553 -5.629 13.148 1 84.94 60 ASP B O 1
ATOM 2624 N N . LEU B 1 61 ? 3.602 -6.199 11.312 1 89.06 61 LEU B N 1
ATOM 2625 C CA . LEU B 1 61 ? 4.531 -7.051 12.047 1 89.06 61 LEU B CA 1
ATOM 2626 C C . LEU B 1 61 ? 5.395 -6.227 12.984 1 89.06 61 LEU B C 1
ATOM 2628 O O . LEU B 1 61 ? 5.715 -6.672 14.094 1 89.06 61 LEU B O 1
ATOM 2632 N N . LEU B 1 62 ? 5.77 -5.062 12.547 1 92.38 62 LEU B N 1
ATOM 2633 C CA . LEU B 1 62 ? 6.543 -4.168 13.398 1 92.38 62 LEU B CA 1
ATOM 2634 C C . LEU B 1 62 ? 5.777 -3.838 14.68 1 92.38 62 LEU B C 1
ATOM 2636 O O . LEU B 1 62 ? 6.375 -3.67 15.742 1 92.38 62 LEU B O 1
ATOM 2640 N N . LEU B 1 63 ? 4.516 -3.775 14.57 1 87.56 63 LEU B N 1
ATOM 2641 C CA . LEU B 1 63 ? 3.678 -3.434 15.711 1 87.56 63 LEU B CA 1
ATOM 2642 C C . LEU B 1 63 ? 3.477 -4.641 16.625 1 87.56 63 LEU B C 1
ATOM 2644 O O . LEU B 1 63 ? 3.289 -4.488 17.828 1 87.56 63 LEU B O 1
ATOM 2648 N N . ARG B 1 64 ? 3.502 -5.738 16.062 1 88.25 64 ARG B N 1
ATOM 2649 C CA . ARG B 1 64 ? 3.219 -6.957 16.812 1 88.25 64 ARG B CA 1
ATOM 2650 C C . ARG B 1 64 ? 4.477 -7.488 17.484 1 88.25 64 ARG B C 1
ATOM 2652 O O . ARG B 1 64 ? 4.391 -8.219 18.484 1 88.25 64 ARG B O 1
ATOM 2659 N N . HIS B 1 65 ? 5.57 -7.191 16.922 1 92.25 65 HIS B N 1
ATOM 2660 C CA . HIS B 1 65 ? 6.836 -7.684 17.453 1 92.25 65 HIS B CA 1
ATOM 2661 C C . HIS B 1 65 ? 7.602 -6.578 18.172 1 92.25 65 HIS B C 1
ATOM 2663 O O . HIS B 1 65 ? 7.273 -5.398 18.031 1 92.25 65 HIS B O 1
ATOM 2669 N N . ARG B 1 66 ? 8.516 -7.035 18.969 1 91.81 66 ARG B N 1
ATOM 2670 C CA . ARG B 1 66 ? 9.273 -6.086 19.781 1 91.81 66 ARG B CA 1
ATOM 2671 C C . ARG B 1 66 ? 10.656 -5.84 19.188 1 91.81 66 ARG B C 1
ATOM 2673 O O . ARG B 1 66 ? 11.664 -6.031 19.859 1 91.81 66 ARG B O 1
ATOM 2680 N N . LEU B 1 67 ? 10.734 -5.508 17.984 1 96.69 67 LEU B N 1
ATOM 2681 C CA . LEU B 1 67 ? 12 -5.184 17.328 1 96.69 67 LEU B CA 1
ATOM 2682 C C . LEU B 1 67 ? 12.117 -3.684 17.078 1 96.69 67 LEU B C 1
ATOM 2684 O O . LEU B 1 67 ? 11.133 -2.953 17.203 1 96.69 67 LEU B O 1
ATOM 2688 N N . HIS B 1 68 ? 13.367 -3.264 16.781 1 97.5 68 HIS B N 1
ATOM 2689 C CA . HIS B 1 68 ? 13.656 -1.853 16.562 1 97.5 68 HIS B CA 1
ATOM 2690 C C . HIS B 1 68 ? 14.281 -1.62 15.188 1 97.5 68 HIS B C 1
ATOM 2692 O O . HIS B 1 68 ? 15.109 -2.412 14.734 1 97.5 68 HIS B O 1
ATOM 2698 N N . ILE B 1 69 ? 13.828 -0.521 14.578 1 97.94 69 ILE B N 1
ATOM 2699 C CA . ILE B 1 69 ? 14.484 -0.115 13.344 1 97.94 69 ILE B CA 1
ATOM 2700 C C . ILE B 1 69 ? 15.852 0.487 13.656 1 97.94 69 ILE B C 1
ATOM 2702 O O . ILE B 1 69 ? 15.953 1.44 14.43 1 97.94 69 ILE B O 1
ATOM 2706 N N . VAL B 1 70 ? 16.891 0.008 12.992 1 97 70 VAL B N 1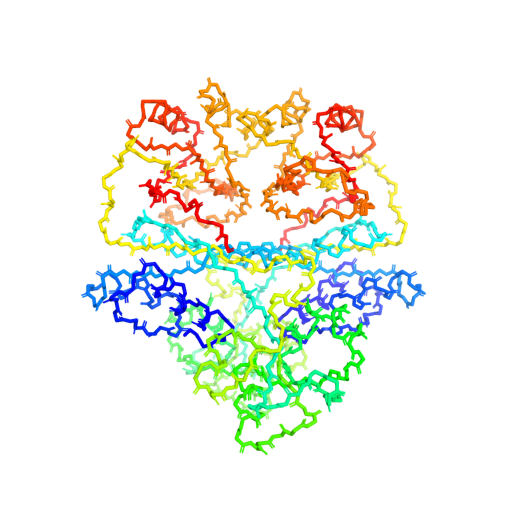
ATOM 2707 C CA . VAL B 1 70 ? 18.234 0.483 13.328 1 97 70 VAL B CA 1
ATOM 2708 C C . VAL B 1 70 ? 18.922 1.033 12.078 1 97 70 VAL B C 1
ATOM 2710 O O . VAL B 1 70 ? 20.062 1.488 12.141 1 97 70 VAL B O 1
ATOM 2713 N N . GLY B 1 71 ? 18.203 0.994 10.984 1 95.69 71 GLY B N 1
ATOM 2714 C CA . GLY B 1 71 ? 18.719 1.522 9.734 1 95.69 71 GLY B CA 1
ATOM 2715 C C . GLY B 1 71 ? 17.75 1.369 8.578 1 95.69 71 GLY B C 1
ATOM 2716 O O . GLY B 1 71 ? 16.703 0.745 8.719 1 95.69 71 GLY B O 1
ATOM 2717 N N . GLU B 1 72 ? 18.109 2.021 7.527 1 95.81 72 GLU B N 1
ATOM 2718 C CA . GLU B 1 72 ? 17.375 1.869 6.277 1 95.81 72 GLU B CA 1
ATOM 2719 C C . GLU B 1 72 ? 18.312 1.846 5.078 1 95.81 72 GLU B C 1
ATOM 2721 O O . GLU B 1 72 ? 19.453 2.314 5.168 1 95.81 72 GLU B O 1
ATOM 2726 N N . ILE B 1 73 ? 17.828 1.229 4.059 1 91.94 73 ILE B N 1
ATOM 2727 C CA . ILE B 1 73 ? 18.562 1.242 2.797 1 91.94 73 ILE B CA 1
ATOM 2728 C C . ILE B 1 73 ? 17.578 1.283 1.63 1 91.94 73 ILE B C 1
ATOM 2730 O O . ILE B 1 73 ? 16.531 0.631 1.671 1 91.94 73 ILE B O 1
ATOM 2734 N N . LYS B 1 74 ? 17.859 2.166 0.734 1 89.31 74 LYS B N 1
ATOM 2735 C CA . LYS B 1 74 ? 17.094 2.219 -0.504 1 89.31 74 LYS B CA 1
ATOM 2736 C C . LYS B 1 74 ? 17.766 1.4 -1.604 1 89.31 74 LYS B C 1
ATOM 2738 O O . LYS B 1 74 ? 18.953 1.562 -1.866 1 89.31 74 LYS B O 1
ATOM 2743 N N . TYR B 1 75 ? 16.984 0.565 -2.176 1 86.12 75 TYR B N 1
ATOM 2744 C CA . TYR B 1 75 ? 17.5 -0.291 -3.24 1 86.12 75 TYR B CA 1
ATOM 2745 C C . TYR B 1 75 ? 16.75 -0.035 -4.547 1 86.12 75 TYR B C 1
ATOM 2747 O O . TYR B 1 75 ? 15.539 -0.242 -4.633 1 86.12 75 TYR B O 1
ATOM 2755 N N . ALA B 1 76 ? 17.484 0.466 -5.523 1 83.31 76 ALA B N 1
ATOM 2756 C CA . ALA B 1 76 ? 16.906 0.717 -6.844 1 83.31 76 ALA B CA 1
ATOM 2757 C C . ALA B 1 76 ? 17.109 -0.48 -7.766 1 83.31 76 ALA B C 1
ATOM 2759 O O . ALA B 1 76 ? 18.234 -0.977 -7.906 1 83.31 76 ALA B O 1
ATOM 2760 N N . VAL B 1 77 ? 16.047 -0.921 -8.273 1 81.88 77 VAL B N 1
ATOM 2761 C CA . VAL B 1 77 ? 16.141 -1.976 -9.281 1 81.88 77 VAL B CA 1
ATOM 2762 C C . VAL B 1 77 ? 16.609 -1.385 -10.602 1 81.88 77 VAL B C 1
ATOM 2764 O O . VAL B 1 77 ? 15.984 -0.472 -11.148 1 81.88 77 VAL B O 1
ATOM 2767 N N . ARG B 1 78 ? 17.734 -1.761 -10.969 1 85.81 78 ARG B N 1
ATOM 2768 C CA . ARG B 1 78 ? 18.312 -1.313 -12.227 1 85.81 78 ARG B CA 1
ATOM 2769 C C . ARG B 1 78 ? 18.359 -2.453 -13.242 1 85.81 78 ARG B C 1
ATOM 2771 O O . ARG B 1 78 ? 18.75 -3.574 -12.906 1 85.81 78 ARG B O 1
ATOM 2778 N N . HIS B 1 79 ? 17.875 -2.105 -14.398 1 91.81 79 HIS B N 1
ATOM 2779 C CA . HIS B 1 79 ? 17.844 -3.127 -15.438 1 91.81 79 HIS B CA 1
ATOM 2780 C C . HIS B 1 79 ? 18.953 -2.9 -16.453 1 91.81 79 HIS B C 1
ATOM 2782 O O . HIS B 1 79 ? 19.266 -1.757 -16.812 1 91.81 79 HIS B O 1
ATOM 2788 N N . CYS B 1 80 ? 19.547 -3.957 -16.828 1 94.75 80 CYS B N 1
ATOM 2789 C CA . CYS B 1 80 ? 20.562 -3.969 -17.875 1 94.75 80 CYS B CA 1
ATOM 2790 C C . CYS B 1 80 ? 20.125 -4.82 -19.062 1 94.75 80 CYS B C 1
ATOM 2792 O O . CYS B 1 80 ? 19.312 -5.734 -18.906 1 94.75 80 CYS B O 1
ATOM 2794 N N . LEU B 1 81 ? 20.547 -4.383 -20.203 1 97.5 81 LEU B N 1
ATOM 2795 C CA . LEU B 1 81 ? 20.484 -5.258 -21.375 1 97.5 81 LEU B CA 1
ATOM 2796 C C . LEU B 1 81 ? 21.719 -6.164 -21.438 1 97.5 81 LEU B C 1
ATOM 2798 O O . LEU B 1 81 ? 22.844 -5.68 -21.547 1 97.5 81 LEU B O 1
ATOM 2802 N N . LEU B 1 82 ? 21.453 -7.402 -21.328 1 97.88 82 LEU B N 1
ATOM 2803 C CA . LEU B 1 82 ? 22.547 -8.375 -21.25 1 97.88 82 LEU B CA 1
ATOM 2804 C C . LEU B 1 82 ? 22.578 -9.242 -22.5 1 97.88 82 LEU B C 1
ATOM 2806 O O . LEU B 1 82 ? 21.547 -9.531 -23.109 1 97.88 82 LEU B O 1
ATOM 2810 N N . ALA B 1 83 ? 23.766 -9.664 -22.844 1 98.19 83 ALA B N 1
ATOM 2811 C CA . ALA B 1 83 ? 23.969 -10.586 -23.953 1 98.19 83 ALA B CA 1
ATOM 2812 C C . ALA B 1 83 ? 25.25 -11.406 -23.766 1 98.19 83 ALA B C 1
ATOM 2814 O O . ALA B 1 83 ? 26.047 -11.109 -22.875 1 98.19 83 ALA B O 1
ATOM 2815 N N . ASN B 1 84 ? 25.281 -12.453 -24.531 1 97.75 84 ASN B N 1
ATOM 2816 C CA . ASN B 1 84 ? 26.5 -13.258 -24.484 1 97.75 84 ASN B CA 1
ATOM 2817 C C . ASN B 1 84 ? 27.719 -12.445 -24.891 1 97.75 84 ASN B C 1
ATOM 2819 O O . ASN B 1 84 ? 27.594 -11.43 -25.594 1 97.75 84 ASN B O 1
ATOM 2823 N N . GLN 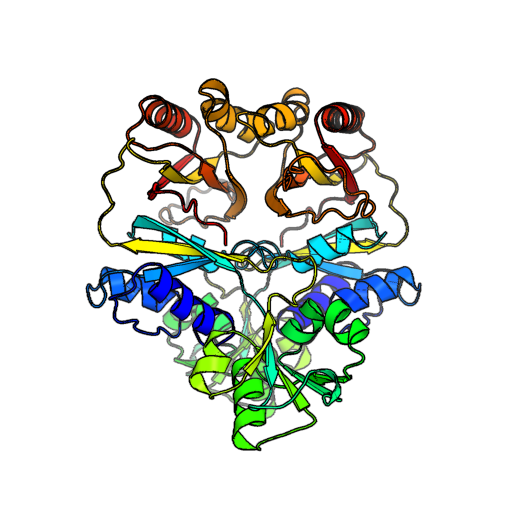B 1 85 ? 28.891 -12.898 -24.359 1 96.25 85 GLN B N 1
ATOM 2824 C CA . GLN B 1 85 ? 30.156 -12.188 -24.594 1 96.25 85 GLN B CA 1
ATOM 2825 C C . GLN B 1 85 ? 30.406 -11.984 -26.094 1 96.25 85 GLN B C 1
ATOM 2827 O O . GLN B 1 85 ? 30.266 -12.922 -26.875 1 96.25 85 GLN B O 1
ATOM 2832 N N . GLY B 1 86 ? 30.703 -10.797 -26.422 1 95.25 86 GLY B N 1
ATOM 2833 C CA . GLY B 1 86 ? 31.031 -10.5 -27.797 1 95.25 86 GLY B CA 1
ATOM 2834 C C . GLY B 1 86 ? 29.844 -10.047 -28.625 1 95.25 86 GLY B C 1
ATOM 2835 O O . GLY B 1 86 ? 30.016 -9.469 -29.688 1 95.25 86 GLY B O 1
ATOM 2836 N N . VAL B 1 87 ? 28.641 -10.32 -28.188 1 96.38 87 VAL B N 1
ATOM 2837 C CA . VAL B 1 87 ? 27.438 -9.93 -28.922 1 96.38 87 VAL B CA 1
ATOM 2838 C C . VAL B 1 87 ? 27.234 -8.422 -28.812 1 96.38 87 VAL B C 1
ATOM 2840 O O . VAL B 1 87 ? 27.406 -7.832 -27.75 1 96.38 87 VAL B O 1
ATOM 2843 N N . LYS B 1 88 ? 26.938 -7.738 -29.922 1 95.81 88 LYS B N 1
ATOM 2844 C CA . LYS B 1 88 ? 26.625 -6.316 -29.953 1 95.81 88 LYS B CA 1
ATOM 2845 C C . LYS B 1 88 ? 25.109 -6.09 -29.969 1 95.81 88 LYS B C 1
ATOM 2847 O O . LYS B 1 88 ? 24.359 -6.98 -30.359 1 95.81 88 LYS B O 1
ATOM 2852 N N . VAL B 1 89 ? 24.703 -4.957 -29.594 1 96 89 VAL B N 1
ATOM 2853 C CA . VAL B 1 89 ? 23.297 -4.625 -29.469 1 96 89 VAL B CA 1
ATOM 2854 C C . VAL B 1 89 ? 22.609 -4.754 -30.828 1 96 89 VAL B C 1
ATOM 2856 O O . VAL B 1 89 ? 21.453 -5.18 -30.906 1 96 89 VAL B O 1
ATOM 2859 N N . GLU B 1 90 ? 23.375 -4.434 -31.891 1 94.12 90 GLU B N 1
ATOM 2860 C CA . GLU B 1 90 ? 22.844 -4.441 -33.25 1 94.12 90 GLU B CA 1
ATOM 2861 C C . GLU B 1 90 ? 22.5 -5.855 -33.688 1 94.12 90 GLU B C 1
ATOM 2863 O O . GLU B 1 90 ? 21.719 -6.043 -34.625 1 94.12 90 GLU B O 1
ATOM 2868 N N . HIS B 1 91 ? 23.062 -6.824 -33.062 1 94.88 91 HIS B N 1
ATOM 2869 C CA . HIS B 1 91 ? 22.844 -8.211 -33.469 1 94.88 91 HIS B CA 1
ATOM 2870 C C . HIS B 1 91 ? 21.594 -8.781 -32.781 1 94.88 91 HIS B C 1
ATOM 2872 O O . HIS B 1 91 ? 21.094 -9.828 -33.188 1 94.88 91 HIS B O 1
ATOM 2878 N N . LEU B 1 92 ? 21.141 -8.109 -31.797 1 97.06 92 LEU B N 1
ATOM 2879 C CA . LEU B 1 92 ? 20 -8.625 -31.031 1 97.06 92 LEU B CA 1
ATOM 2880 C C . LEU B 1 92 ? 18.703 -8.406 -31.781 1 97.06 92 LEU B C 1
ATOM 2882 O O . LEU B 1 92 ? 18.5 -7.355 -32.406 1 97.06 92 LEU B O 1
ATOM 2886 N N . LYS B 1 93 ? 17.891 -9.391 -31.734 1 97.25 93 LYS B N 1
ATOM 2887 C CA . LYS B 1 93 ? 16.562 -9.297 -32.312 1 97.25 93 LYS B CA 1
ATOM 2888 C C . LYS B 1 93 ? 15.484 -9.32 -31.234 1 97.25 93 LYS B C 1
ATOM 2890 O O . LYS B 1 93 ? 14.43 -8.703 -31.375 1 97.25 93 LYS B O 1
ATOM 2895 N N . LYS B 1 94 ? 15.781 -10.062 -30.203 1 97.31 94 LYS B N 1
ATOM 2896 C CA . LYS B 1 94 ? 14.805 -10.266 -29.141 1 97.31 94 LYS B CA 1
ATOM 2897 C C . LYS B 1 94 ? 15.445 -10.102 -27.766 1 97.31 94 LYS B C 1
ATOM 2899 O O . LYS B 1 94 ? 16.672 -10.188 -27.625 1 97.31 94 LYS B O 1
ATOM 2904 N N . VAL B 1 95 ? 14.578 -9.867 -26.844 1 98.06 95 VAL B N 1
ATOM 2905 C CA . VAL B 1 95 ? 15.023 -9.773 -25.453 1 98.06 95 VAL B CA 1
ATOM 2906 C C . VAL B 1 95 ? 14.055 -10.539 -24.547 1 98.06 95 VAL B C 1
ATOM 2908 O O . VAL B 1 95 ? 12.844 -10.492 -24.75 1 98.06 95 VAL B O 1
ATOM 2911 N N . LEU B 1 96 ? 14.656 -11.227 -23.641 1 97.75 96 LEU B N 1
ATOM 2912 C CA . LEU B 1 96 ? 13.883 -12 -22.672 1 97.75 96 LEU B CA 1
ATOM 2913 C C . LEU B 1 96 ? 13.891 -11.344 -21.297 1 97.75 96 LEU B C 1
ATOM 2915 O O . LEU B 1 96 ? 14.922 -10.82 -20.875 1 97.75 96 LEU B O 1
ATOM 2919 N N . SER B 1 97 ? 12.766 -11.32 -20.641 1 96.56 97 SER B N 1
ATOM 2920 C CA . SER B 1 97 ? 12.727 -10.914 -19.25 1 96.56 97 SER B CA 1
ATOM 2921 C C . SER B 1 97 ? 11.336 -11.117 -18.656 1 96.56 97 SER B C 1
ATOM 2923 O O . SER B 1 97 ? 10.453 -11.68 -19.297 1 96.56 97 SER B O 1
ATOM 2925 N N . HIS B 1 98 ? 11.227 -10.844 -17.391 1 91.38 98 HIS B N 1
ATOM 2926 C CA . HIS B 1 98 ? 9.922 -10.805 -16.75 1 91.38 98 HIS B CA 1
ATOM 2927 C C . HIS B 1 98 ? 9.047 -9.711 -17.344 1 91.38 98 HIS B C 1
ATOM 2929 O O . HIS B 1 98 ? 9.531 -8.617 -17.656 1 91.38 98 HIS B O 1
ATOM 2935 N N . PRO B 1 99 ? 7.762 -9.992 -17.422 1 86.5 99 PRO B N 1
ATOM 2936 C CA . PRO B 1 99 ? 6.852 -9.008 -18.016 1 86.5 99 PRO B CA 1
ATOM 2937 C C . PRO B 1 99 ? 6.984 -7.625 -17.391 1 86.5 99 PRO B C 1
ATOM 2939 O O . PRO B 1 99 ? 6.977 -6.613 -18.094 1 86.5 99 PRO B O 1
ATOM 2942 N N . GLN B 1 100 ? 7.172 -7.547 -16.109 1 79.38 100 GLN B N 1
ATOM 2943 C CA . GLN B 1 100 ? 7.297 -6.27 -15.414 1 79.38 100 GLN B CA 1
ATOM 2944 C C . GLN B 1 100 ? 8.57 -5.539 -15.836 1 79.38 100 GLN B C 1
ATOM 2946 O O . GLN B 1 100 ? 8.547 -4.324 -16.062 1 79.38 100 GLN B O 1
ATOM 2951 N N . ALA B 1 101 ? 9.586 -6.27 -15.883 1 87.69 101 ALA B N 1
ATOM 2952 C CA . ALA B 1 101 ? 10.852 -5.684 -16.297 1 87.69 101 ALA B CA 1
ATOM 2953 C C . ALA B 1 101 ? 10.781 -5.195 -17.75 1 87.69 101 ALA B C 1
ATOM 2955 O O . ALA B 1 101 ? 11.273 -4.105 -18.062 1 87.69 101 ALA B O 1
ATOM 2956 N N . LEU B 1 102 ? 10.156 -5.996 -18.578 1 91.94 102 LEU B N 1
ATOM 2957 C CA . LEU B 1 102 ? 9.992 -5.605 -19.969 1 91.94 102 LEU B CA 1
ATOM 2958 C C . LEU B 1 102 ? 9.172 -4.324 -20.078 1 91.94 102 LEU B C 1
ATOM 2960 O O . LEU B 1 102 ? 9.508 -3.43 -20.859 1 91.94 102 LEU B O 1
ATOM 2964 N N . ALA B 1 103 ? 8.164 -4.242 -19.281 1 83.5 103 ALA B N 1
ATOM 2965 C CA . ALA B 1 103 ? 7.297 -3.066 -19.281 1 83.5 103 ALA B CA 1
ATOM 2966 C C . ALA B 1 103 ? 8.047 -1.829 -18.812 1 83.5 103 ALA B C 1
ATOM 2968 O O . ALA B 1 103 ? 7.84 -0.729 -19.328 1 83.5 103 ALA B O 1
ATOM 2969 N N . GLN B 1 104 ? 8.914 -1.97 -17.844 1 84.56 104 GLN B N 1
ATOM 2970 C CA . GLN B 1 104 ? 9.68 -0.869 -17.281 1 84.56 104 GLN B CA 1
ATOM 2971 C C . GLN B 1 104 ? 10.766 -0.396 -18.25 1 84.56 104 GLN B C 1
ATOM 2973 O O . GLN B 1 104 ? 11.336 0.679 -18.062 1 84.56 104 GLN B O 1
ATOM 2978 N N . CYS B 1 105 ? 11.016 -1.198 -19.266 1 92.25 105 CYS B N 1
ATOM 2979 C CA . CYS B 1 105 ? 12.07 -0.861 -20.203 1 92.25 105 CYS B CA 1
ATOM 2980 C C . CYS B 1 105 ? 11.508 -0.723 -21.625 1 92.25 105 CYS B C 1
ATOM 2982 O O . CYS B 1 105 ? 12.242 -0.869 -22.594 1 92.25 105 CYS B O 1
ATOM 2984 N N . GLU B 1 106 ? 10.273 -0.587 -21.75 1 89.25 106 GLU B N 1
ATOM 2985 C CA . GLU B 1 106 ? 9.578 -0.634 -23.031 1 89.25 106 GLU B CA 1
ATOM 2986 C C . GLU B 1 106 ? 10.133 0.413 -24 1 89.25 106 GLU B C 1
ATOM 2988 O O . GLU B 1 106 ? 10.414 0.108 -25.156 1 89.25 106 GLU B O 1
ATOM 2993 N N . TYR B 1 107 ? 10.297 1.647 -23.562 1 87.62 107 TYR B N 1
ATOM 2994 C CA . TYR B 1 107 ? 10.75 2.725 -24.438 1 87.62 107 TYR B CA 1
ATOM 2995 C C . TYR B 1 107 ? 12.141 2.438 -24.984 1 87.62 107 TYR B C 1
ATOM 2997 O O . TYR B 1 107 ? 12.359 2.508 -26.188 1 87.62 107 TYR B O 1
ATOM 3005 N N . THR B 1 108 ? 12.977 2.061 -24.062 1 91.12 108 THR B N 1
ATOM 3006 C CA . THR B 1 108 ? 14.352 1.783 -24.469 1 91.12 108 THR B CA 1
ATOM 3007 C C . THR B 1 108 ? 14.398 0.579 -25.406 1 91.12 108 THR B C 1
ATOM 3009 O O . THR B 1 108 ? 15.094 0.607 -26.422 1 91.12 108 THR B O 1
ATOM 3012 N N . LEU B 1 109 ? 13.656 -0.406 -25.109 1 95.25 109 LEU B N 1
ATOM 3013 C CA . LEU B 1 109 ? 13.68 -1.629 -25.906 1 95.25 109 LEU B CA 1
ATOM 3014 C C . LEU B 1 109 ? 13.055 -1.394 -27.281 1 95.25 109 LEU B C 1
ATOM 3016 O O . LEU B 1 109 ? 13.523 -1.939 -28.281 1 95.25 109 LEU B O 1
ATOM 3020 N N . THR B 1 110 ? 12.031 -0.601 -27.312 1 94.06 110 THR B N 1
ATOM 3021 C CA . THR B 1 110 ? 11.406 -0.239 -28.594 1 94.06 110 THR B CA 1
ATOM 3022 C C . THR B 1 110 ? 12.367 0.574 -29.453 1 94.06 110 THR B C 1
ATOM 3024 O O . THR B 1 110 ? 12.477 0.343 -30.656 1 94.06 110 THR B O 1
ATOM 3027 N N . ARG B 1 111 ? 13.023 1.518 -28.828 1 93.12 111 ARG B N 1
ATOM 3028 C CA . ARG B 1 111 ? 14 2.342 -29.531 1 93.12 111 ARG B CA 1
ATOM 3029 C C . ARG B 1 111 ? 15.102 1.482 -30.156 1 93.12 111 ARG B C 1
ATOM 3031 O O . ARG B 1 111 ? 15.609 1.792 -31.234 1 93.12 111 ARG B O 1
ATOM 3038 N N . LEU B 1 112 ? 15.406 0.388 -29.516 1 94.75 112 LEU B N 1
ATOM 3039 C CA . LEU B 1 112 ? 16.469 -0.501 -29.984 1 94.75 112 LEU B CA 1
ATOM 3040 C C . LEU B 1 112 ? 15.922 -1.516 -30.984 1 94.75 112 LEU B C 1
ATOM 3042 O O . LEU B 1 112 ? 16.688 -2.295 -31.562 1 94.75 112 LEU B O 1
ATOM 3046 N N . GLY B 1 113 ? 14.578 -1.528 -31.125 1 94.56 113 GLY B N 1
ATOM 3047 C CA . GLY B 1 113 ? 13.961 -2.414 -32.094 1 94.56 113 GLY B CA 1
ATOM 3048 C C . GLY B 1 113 ? 13.898 -3.857 -31.625 1 94.56 113 GLY B C 1
ATOM 3049 O O . GLY B 1 113 ? 13.898 -4.777 -32.438 1 94.56 113 GLY B O 1
ATOM 3050 N N . LEU B 1 114 ? 13.906 -4.031 -30.422 1 96.5 114 LEU B N 1
ATOM 3051 C CA . LEU B 1 114 ? 13.961 -5.391 -29.891 1 96.5 114 LEU B CA 1
ATOM 3052 C C . LEU B 1 114 ? 12.562 -5.922 -29.609 1 96.5 114 LEU B C 1
ATOM 3054 O O . LEU B 1 114 ? 11.727 -5.215 -29.047 1 96.5 114 LEU B O 1
ATOM 3058 N N . VAL B 1 115 ? 12.367 -7.137 -30.031 1 97 115 VAL B N 1
ATOM 3059 C CA . VAL B 1 115 ? 11.109 -7.812 -29.719 1 97 115 VAL B CA 1
ATOM 3060 C C . VAL B 1 115 ? 11.156 -8.352 -28.281 1 97 115 VAL B C 1
ATOM 3062 O O . VAL B 1 115 ? 12.125 -9.016 -27.891 1 97 115 VAL B O 1
ATOM 3065 N N . ARG B 1 116 ? 10.172 -8.062 -27.531 1 96.69 116 ARG B N 1
ATOM 3066 C CA . ARG B 1 116 ? 10.125 -8.445 -26.125 1 96.69 116 ARG B CA 1
ATOM 3067 C C . ARG B 1 116 ? 9.438 -9.797 -25.953 1 96.69 116 ARG B C 1
ATOM 3069 O O . ARG B 1 116 ? 8.352 -10.016 -26.484 1 96.69 116 ARG B O 1
ATOM 3076 N N . GLU B 1 117 ? 10.062 -10.68 -25.234 1 96.12 117 GLU B N 1
ATOM 3077 C CA . GLU B 1 117 ? 9.492 -11.992 -24.922 1 96.12 117 GLU B CA 1
ATOM 3078 C C . GLU B 1 117 ? 9.484 -12.242 -23.406 1 96.12 117 GLU B C 1
ATOM 3080 O O . GLU B 1 117 ? 10.539 -12.25 -22.766 1 96.12 117 GLU B O 1
ATOM 3085 N N . ALA B 1 118 ? 8.297 -12.516 -22.922 1 93.94 118 ALA B N 1
ATOM 3086 C CA . ALA B 1 118 ? 8.117 -12.656 -21.484 1 93.94 118 ALA B CA 1
ATOM 3087 C C . ALA B 1 118 ? 8.523 -14.047 -21.016 1 93.94 118 ALA B C 1
ATOM 3089 O O . ALA B 1 118 ? 8.234 -15.047 -21.672 1 93.94 118 ALA B O 1
ATOM 3090 N N . VAL B 1 119 ? 9.258 -14.102 -19.953 1 91.88 119 VAL B N 1
ATOM 3091 C CA . VAL B 1 119 ? 9.586 -15.336 -19.25 1 91.88 119 VAL B CA 1
ATOM 3092 C C . VAL B 1 119 ? 9.273 -15.188 -17.766 1 91.88 119 VAL B C 1
ATOM 3094 O O . VAL B 1 119 ? 8.695 -14.188 -17.344 1 91.88 119 VAL B O 1
ATOM 3097 N N . ASP B 1 120 ? 9.648 -16.141 -16.969 1 84.25 120 ASP B N 1
ATOM 3098 C CA . ASP B 1 120 ? 9.156 -16.234 -15.602 1 84.25 120 ASP B CA 1
ATOM 3099 C C . ASP B 1 120 ? 9.797 -15.18 -14.703 1 84.25 120 ASP B C 1
ATOM 3101 O O . ASP B 1 120 ? 9.133 -14.586 -13.852 1 84.25 120 ASP B O 1
ATOM 3105 N N . ASP B 1 121 ? 11.211 -15.062 -14.875 1 85.44 121 ASP B N 1
ATOM 3106 C CA . ASP B 1 121 ? 11.898 -14.094 -14.031 1 85.44 121 ASP B CA 1
ATOM 3107 C C . ASP B 1 121 ? 13.125 -13.531 -14.734 1 85.44 121 ASP B C 1
ATOM 3109 O O . ASP B 1 121 ? 13.555 -14.055 -15.766 1 85.44 121 ASP B O 1
ATOM 3113 N N . THR B 1 122 ? 13.602 -12.469 -14.211 1 89.75 122 THR B N 1
ATOM 3114 C CA . THR B 1 122 ? 14.703 -11.758 -14.836 1 89.75 122 THR B CA 1
ATOM 3115 C C . THR B 1 122 ? 15.984 -12.578 -14.773 1 89.75 122 THR B C 1
ATOM 3117 O O . THR B 1 122 ? 16.734 -12.656 -15.758 1 89.75 122 THR B O 1
ATOM 3120 N N . ALA B 1 123 ? 16.25 -13.203 -13.641 1 87.19 123 ALA B N 1
ATOM 3121 C CA . ALA B 1 123 ? 17.438 -14.031 -13.492 1 87.19 123 ALA B CA 1
ATOM 3122 C C . ALA B 1 123 ? 17.406 -15.234 -14.422 1 87.19 123 ALA B C 1
ATOM 3124 O O . ALA B 1 123 ? 18.406 -15.586 -15.047 1 87.19 123 ALA B O 1
ATOM 3125 N N . GLY B 1 124 ? 16.266 -15.82 -14.516 1 91.25 124 GLY B N 1
ATOM 3126 C CA . GLY B 1 124 ? 16.094 -16.938 -15.43 1 91.25 124 GLY B CA 1
ATOM 3127 C C . GLY B 1 124 ? 16.297 -16.562 -16.891 1 91.25 124 GLY B C 1
ATOM 3128 O O . GLY B 1 124 ? 16.828 -17.359 -17.672 1 91.25 124 GLY B O 1
ATOM 3129 N N . ALA B 1 125 ? 15.844 -15.406 -17.203 1 95.44 125 ALA B N 1
ATOM 3130 C CA . ALA B 1 125 ? 16.078 -14.922 -18.562 1 95.44 125 ALA B CA 1
ATOM 3131 C C . ALA B 1 125 ? 17.562 -14.859 -18.875 1 95.44 125 ALA B C 1
ATOM 3133 O O . ALA B 1 125 ? 18 -15.359 -19.922 1 95.44 125 ALA B O 1
ATOM 3134 N N . ALA B 1 126 ? 18.312 -14.266 -18 1 95.62 126 ALA B N 1
ATOM 3135 C CA . ALA B 1 126 ? 19.766 -14.164 -18.172 1 95.62 126 ALA B CA 1
ATOM 3136 C C . ALA B 1 126 ? 20.391 -15.555 -18.266 1 95.62 126 ALA B C 1
ATOM 3138 O O . ALA B 1 126 ? 21.234 -15.805 -19.125 1 95.62 126 ALA B O 1
ATOM 3139 N N . LYS B 1 127 ? 19.984 -16.391 -17.375 1 95.44 127 LYS B N 1
ATOM 3140 C CA . LYS B 1 127 ? 20.5 -17.75 -17.344 1 95.44 127 LYS B CA 1
ATOM 3141 C C . LYS B 1 127 ? 20.25 -18.453 -18.672 1 95.44 127 LYS B C 1
ATOM 3143 O O . LYS B 1 127 ? 21.125 -19.125 -19.219 1 95.44 127 LYS B O 1
ATOM 3148 N N . HIS B 1 128 ? 19.078 -18.312 -19.125 1 96.38 128 HIS B N 1
ATOM 3149 C CA . HIS B 1 128 ? 18.688 -18.953 -20.375 1 96.38 128 HIS B CA 1
ATOM 3150 C C . HIS B 1 128 ? 19.547 -18.469 -21.531 1 96.38 128 HIS B C 1
ATOM 3152 O O . HIS B 1 128 ? 20.031 -19.266 -22.344 1 96.38 128 HIS B O 1
ATOM 3158 N N . VAL B 1 129 ? 19.719 -17.219 -21.656 1 97.31 129 VAL B N 1
ATOM 3159 C CA . VAL B 1 129 ? 20.516 -16.625 -22.719 1 97.31 129 VAL B CA 1
ATOM 3160 C C . VAL B 1 129 ? 21.953 -17.172 -22.641 1 97.31 129 VAL B C 1
ATOM 3162 O O . VAL B 1 129 ? 22.531 -17.531 -23.672 1 97.31 129 VAL B O 1
ATOM 3165 N N . ALA B 1 130 ? 22.453 -17.188 -21.453 1 96.88 130 ALA B N 1
ATOM 3166 C CA . ALA B 1 130 ? 23.828 -17.641 -21.25 1 96.88 130 ALA B CA 1
ATOM 3167 C C . ALA B 1 130 ? 23.969 -19.125 -21.578 1 96.88 130 ALA B C 1
ATOM 3169 O O . ALA B 1 130 ? 24.859 -19.531 -22.312 1 96.88 130 ALA B O 1
ATOM 3170 N N . LEU B 1 131 ? 23.078 -19.922 -21.016 1 96.81 131 LEU B N 1
ATOM 3171 C CA . LEU B 1 131 ? 23.172 -21.375 -21.141 1 96.81 131 LEU B CA 1
ATOM 3172 C C . LEU B 1 131 ? 22.969 -21.812 -22.578 1 96.81 131 LEU B C 1
ATOM 3174 O O . LEU B 1 131 ? 23.641 -22.719 -23.062 1 96.81 131 LEU B O 1
ATOM 3178 N N . GLU B 1 132 ? 22.047 -21.219 -23.188 1 97.06 132 GLU B N 1
ATOM 3179 C CA . GLU B 1 132 ? 21.734 -21.578 -24.562 1 97.06 132 GLU B CA 1
ATOM 3180 C C . GLU B 1 132 ? 22.656 -20.859 -25.547 1 97.06 132 GLU B C 1
ATOM 3182 O O . GLU B 1 132 ? 22.562 -21.078 -26.75 1 97.06 132 GLU B O 1
ATOM 3187 N N . LYS B 1 133 ? 23.531 -20.031 -25.047 1 96.12 133 LYS B N 1
ATOM 3188 C CA . LYS B 1 133 ? 24.516 -19.281 -25.828 1 96.12 133 LYS B CA 1
ATOM 3189 C C . LYS B 1 133 ? 23.844 -18.562 -27 1 96.12 133 LYS B C 1
ATOM 3191 O O . LYS B 1 133 ? 24.297 -18.672 -28.141 1 96.12 133 LYS B O 1
ATOM 3196 N N . LEU B 1 134 ? 22.734 -17.938 -26.703 1 96.25 134 LEU B N 1
ATOM 3197 C CA . LEU B 1 134 ? 21.969 -17.234 -27.719 1 96.25 134 LEU B CA 1
ATOM 3198 C C . LEU B 1 134 ? 22.719 -16 -28.203 1 96.25 134 LEU B C 1
ATOM 3200 O O . LEU B 1 134 ? 23.219 -15.219 -27.391 1 96.25 134 LEU B O 1
ATOM 3204 N N . GLU B 1 135 ? 22.781 -15.797 -29.516 1 95.12 135 GLU B N 1
ATOM 3205 C CA . GLU B 1 135 ? 23.547 -14.688 -30.078 1 95.12 135 GLU B CA 1
ATOM 3206 C C . GLU B 1 135 ? 22.641 -13.57 -30.562 1 95.12 135 GLU B C 1
ATOM 3208 O O . GLU B 1 135 ? 23.062 -12.43 -30.734 1 95.12 135 GLU B O 1
ATOM 3213 N N . ASP B 1 136 ? 21.406 -13.898 -30.844 1 97.12 136 ASP B N 1
ATOM 3214 C CA . ASP B 1 136 ? 20.484 -12.891 -31.375 1 97.12 136 ASP B CA 1
ATOM 3215 C C . ASP B 1 136 ? 19.453 -12.484 -30.328 1 97.12 136 ASP B C 1
ATOM 3217 O O . ASP B 1 136 ? 18.469 -11.82 -30.641 1 97.12 136 ASP B O 1
ATOM 3221 N N . THR B 1 137 ? 19.594 -13.031 -29.109 1 98.06 137 THR B N 1
ATOM 3222 C CA . THR B 1 137 ? 18.641 -12.797 -28.031 1 98.06 137 THR B CA 1
ATOM 3223 C C . THR B 1 137 ? 19.359 -12.312 -26.781 1 98.06 137 THR B C 1
ATOM 3225 O O . THR B 1 137 ? 20.359 -12.906 -26.359 1 98.06 137 THR B O 1
ATOM 3228 N N . GLY B 1 138 ? 18.906 -11.172 -26.297 1 97.94 138 GLY B N 1
ATOM 3229 C CA . GLY B 1 138 ? 19.422 -10.672 -25.031 1 97.94 138 GLY B CA 1
ATOM 3230 C C . GLY B 1 138 ? 18.469 -10.883 -23.875 1 97.94 138 GLY B C 1
ATOM 3231 O O . GLY B 1 138 ? 17.453 -11.57 -24.016 1 97.94 138 GLY B O 1
ATOM 3232 N N . ALA B 1 139 ? 18.891 -10.391 -22.734 1 97.88 139 ALA B N 1
ATOM 3233 C CA . ALA B 1 139 ? 18.078 -10.438 -21.531 1 97.88 139 ALA B CA 1
ATOM 3234 C C . ALA B 1 139 ? 18.062 -9.078 -20.828 1 97.88 139 ALA B C 1
ATOM 3236 O O . ALA B 1 139 ? 19.047 -8.352 -20.859 1 97.88 139 ALA B O 1
ATOM 3237 N N . VAL B 1 140 ? 16.922 -8.758 -20.281 1 96.38 140 VAL B N 1
ATOM 3238 C CA . VAL B 1 140 ? 16.844 -7.641 -19.359 1 96.38 140 VAL B CA 1
ATOM 3239 C C . VAL B 1 140 ? 16.922 -8.156 -17.922 1 96.38 140 VAL B C 1
ATOM 3241 O O . VAL B 1 140 ? 16.062 -8.914 -17.469 1 96.38 140 VAL B O 1
ATOM 3244 N N . ALA B 1 141 ? 17.953 -7.82 -17.266 1 93.88 141 ALA B N 1
ATOM 3245 C CA . ALA B 1 141 ? 18.172 -8.297 -15.906 1 93.88 141 ALA B CA 1
ATOM 3246 C C . ALA B 1 141 ? 19.141 -7.379 -15.164 1 93.88 141 ALA B C 1
ATOM 3248 O O . ALA B 1 141 ? 19.484 -6.297 -15.648 1 93.88 141 ALA B O 1
ATOM 3249 N N . SER B 1 142 ? 19.453 -7.773 -13.984 1 89.31 142 SER B N 1
ATOM 3250 C CA . SER B 1 142 ? 20.344 -6.98 -13.141 1 89.31 142 SER B CA 1
ATOM 3251 C C . SER B 1 142 ? 21.797 -7.152 -13.555 1 89.31 142 SER B C 1
ATOM 3253 O O . SER B 1 142 ? 22.141 -8.117 -14.25 1 89.31 142 SER B O 1
ATOM 3255 N N . SER B 1 143 ? 22.656 -6.184 -13.133 1 90.5 143 SER B N 1
ATOM 3256 C CA . SER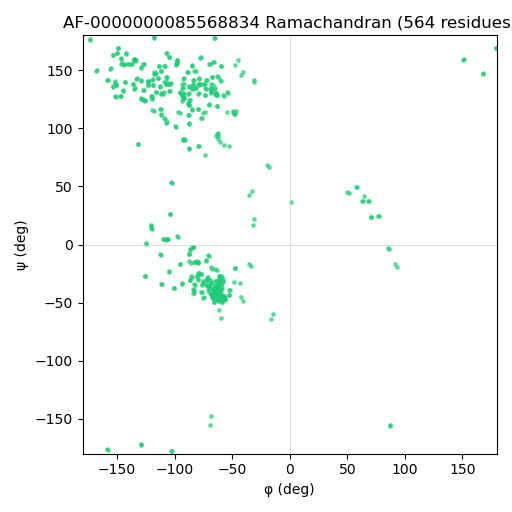 B 1 143 ? 24.094 -6.309 -13.352 1 90.5 143 SER B CA 1
ATOM 3257 C C . SER B 1 143 ? 24.656 -7.539 -12.641 1 90.5 143 SER B C 1
ATOM 3259 O O . SER B 1 143 ? 25.594 -8.18 -13.148 1 90.5 143 SER B O 1
ATOM 3261 N N . ALA B 1 144 ? 24.109 -7.887 -11.523 1 84.44 144 ALA B N 1
ATOM 3262 C CA . ALA B 1 144 ? 24.531 -9.07 -10.789 1 84.44 144 ALA B CA 1
ATOM 3263 C C . ALA B 1 144 ? 24.344 -10.336 -11.625 1 84.44 144 ALA B C 1
ATOM 3265 O O . ALA B 1 144 ? 25.188 -11.234 -11.617 1 84.44 144 ALA B O 1
ATOM 3266 N N . ALA B 1 145 ? 23.266 -10.422 -12.289 1 88.94 145 ALA B N 1
ATOM 3267 C CA . ALA B 1 145 ? 23 -11.562 -13.164 1 88.94 145 ALA B CA 1
ATOM 3268 C C . ALA B 1 145 ? 24.047 -11.68 -14.25 1 88.94 145 ALA B C 1
ATOM 3270 O O . ALA B 1 145 ? 24.453 -12.789 -14.625 1 88.94 145 ALA B O 1
ATOM 3271 N N . ALA B 1 146 ? 24.484 -10.578 -14.797 1 94 146 ALA B N 1
ATOM 3272 C CA . ALA B 1 146 ? 25.531 -10.586 -15.812 1 94 146 ALA B CA 1
ATOM 3273 C C . ALA B 1 146 ? 26.797 -11.266 -15.289 1 94 146 ALA B C 1
ATOM 3275 O O . ALA B 1 146 ? 27.406 -12.086 -15.984 1 94 146 ALA B O 1
ATOM 3276 N N . GLU B 1 147 ? 27.109 -10.883 -14.07 1 91.62 147 GLU B N 1
ATOM 3277 C CA . GLU B 1 147 ? 28.312 -11.445 -13.438 1 91.62 147 GLU B CA 1
ATOM 3278 C C . GLU B 1 147 ? 28.141 -12.938 -13.18 1 91.62 147 GLU B C 1
ATOM 3280 O O . GLU B 1 147 ? 29.047 -13.727 -13.461 1 91.62 147 GLU B O 1
ATOM 3285 N N . ILE B 1 148 ? 27.094 -13.305 -12.688 1 89.75 148 ILE B N 1
ATOM 3286 C CA . ILE B 1 148 ? 26.828 -14.68 -12.289 1 89.75 148 ILE B CA 1
ATOM 3287 C C . ILE B 1 148 ? 26.844 -15.586 -13.516 1 89.75 148 ILE B C 1
ATOM 3289 O O . ILE B 1 148 ? 27.406 -16.688 -13.461 1 89.75 148 ILE B O 1
ATOM 3293 N N . TYR B 1 149 ? 26.297 -15.078 -14.602 1 94.56 149 TYR B N 1
ATOM 3294 C CA . TYR B 1 149 ? 26.109 -15.969 -15.742 1 94.56 149 TYR B CA 1
ATOM 3295 C C . TYR B 1 149 ? 27.125 -15.641 -16.844 1 94.56 149 TYR B C 1
ATOM 3297 O O . TYR B 1 149 ? 27.047 -16.203 -17.938 1 94.56 149 TYR B O 1
ATOM 3305 N N . GLY B 1 150 ? 28.016 -14.727 -16.547 1 95.25 150 GLY B N 1
ATOM 3306 C CA . GLY B 1 150 ? 29.094 -14.414 -17.484 1 95.25 150 GLY B CA 1
ATOM 3307 C C . GLY B 1 150 ? 28.609 -13.719 -18.734 1 95.25 150 GLY B C 1
ATOM 3308 O O . GLY B 1 150 ? 29.062 -14.039 -19.844 1 95.25 150 GLY B O 1
ATOM 3309 N N . LEU B 1 151 ? 27.641 -12.859 -18.609 1 97.31 151 LEU B N 1
ATOM 3310 C CA . LEU B 1 151 ? 27.109 -12.117 -19.734 1 97.31 151 LEU B CA 1
ATOM 3311 C C . LEU B 1 151 ? 27.703 -10.711 -19.797 1 97.31 151 LEU B C 1
ATOM 3313 O O . LEU B 1 151 ? 28.141 -10.18 -18.781 1 97.31 151 LEU B O 1
ATOM 3317 N N . ASP B 1 152 ? 27.75 -10.086 -20.953 1 97.56 152 ASP B N 1
ATOM 3318 C CA . ASP B 1 152 ? 28.141 -8.688 -21.141 1 97.56 152 ASP B CA 1
ATOM 3319 C C . ASP B 1 152 ? 26.953 -7.754 -20.891 1 97.56 152 ASP B C 1
ATOM 3321 O O . ASP B 1 152 ? 25.828 -8.062 -21.297 1 97.56 152 ASP B O 1
ATOM 3325 N N . ILE B 1 153 ? 27.25 -6.676 -20.297 1 97.44 153 ILE B N 1
ATOM 3326 C CA . ILE B 1 153 ? 26.266 -5.609 -20.188 1 97.44 153 ILE B CA 1
ATOM 3327 C C . ILE B 1 153 ? 26.344 -4.703 -21.422 1 97.44 153 ILE B C 1
ATOM 3329 O O . ILE B 1 153 ? 27.328 -3.982 -21.594 1 97.44 153 ILE B O 1
ATOM 3333 N N . LEU B 1 154 ? 25.328 -4.75 -22.234 1 97.25 154 LEU B N 1
ATOM 3334 C CA . LEU B 1 154 ? 25.312 -3.93 -23.438 1 97.25 154 LEU B CA 1
ATOM 3335 C C . LEU B 1 154 ? 24.844 -2.516 -23.125 1 97.25 154 LEU B C 1
ATOM 3337 O O . LEU B 1 154 ? 25.234 -1.561 -23.812 1 97.25 154 LEU B O 1
ATOM 3341 N N . ALA B 1 155 ? 23.969 -2.406 -22.219 1 94.88 155 ALA B N 1
ATOM 3342 C CA . ALA B 1 155 ? 23.438 -1.129 -21.75 1 94.88 155 ALA B CA 1
ATOM 3343 C C . ALA B 1 155 ? 22.984 -1.229 -20.297 1 94.88 155 ALA B C 1
ATOM 3345 O O . ALA B 1 155 ? 22.406 -2.242 -19.891 1 94.88 155 ALA B O 1
ATOM 3346 N N . GLU B 1 156 ? 23.25 -0.207 -19.578 1 92.75 156 GLU B N 1
ATOM 3347 C CA . GLU B 1 156 ? 22.828 -0.128 -18.172 1 92.75 156 GLU B CA 1
ATOM 3348 C C . GLU B 1 156 ? 21.719 0.897 -18 1 92.75 156 GLU B C 1
ATOM 3350 O O . GLU B 1 156 ? 21.562 1.808 -18.812 1 92.75 156 GLU B O 1
ATOM 3355 N N . ASP B 1 157 ? 20.922 0.675 -16.969 1 88.44 157 ASP B N 1
ATOM 3356 C CA . ASP B 1 157 ? 19.875 1.609 -16.594 1 88.44 157 ASP B CA 1
ATOM 3357 C C . ASP B 1 157 ? 18.891 1.845 -17.75 1 88.44 157 ASP B C 1
ATOM 3359 O O . ASP B 1 157 ? 18.625 2.99 -18.109 1 88.44 157 ASP B O 1
ATOM 3363 N N . ILE B 1 158 ? 18.453 0.744 -18.281 1 91.06 158 ILE B N 1
ATOM 3364 C CA . ILE B 1 158 ? 17.625 0.875 -19.469 1 91.06 158 ILE B CA 1
ATOM 3365 C C . ILE B 1 158 ? 16.172 1.068 -19.078 1 91.06 158 ILE B C 1
ATOM 3367 O O . ILE B 1 158 ? 15.289 1.133 -19.938 1 91.06 158 ILE B O 1
ATOM 3371 N N . GLN B 1 159 ? 15.859 0.992 -17.703 1 86.94 159 GLN B N 1
ATOM 3372 C CA . GLN B 1 159 ? 14.492 1.22 -17.234 1 86.94 159 GLN B CA 1
ATOM 3373 C C . GLN B 1 159 ? 14.016 2.621 -17.609 1 86.94 159 GLN B C 1
ATOM 3375 O O . GLN B 1 159 ? 14.797 3.57 -17.609 1 86.94 159 GLN B O 1
ATOM 3380 N N . ASP B 1 160 ? 12.773 2.557 -17.969 1 77.44 160 ASP B N 1
ATOM 3381 C CA . ASP B 1 160 ? 12.164 3.836 -18.328 1 77.44 160 ASP B CA 1
ATOM 3382 C C . ASP B 1 160 ? 12.094 4.766 -17.125 1 77.44 160 ASP B C 1
ATOM 3384 O O . ASP B 1 160 ? 12.555 4.418 -16.031 1 77.44 160 ASP B O 1
ATOM 3388 N N . ALA B 1 161 ? 11.602 6.039 -17.203 1 58.28 161 ALA B N 1
ATOM 3389 C CA . ALA B 1 161 ? 11.602 7.129 -16.234 1 58.28 161 ALA B CA 1
ATOM 3390 C C . ALA B 1 161 ? 11.133 6.648 -14.867 1 58.28 161 ALA B C 1
ATOM 3392 O O . ALA B 1 161 ? 11.477 7.242 -13.844 1 58.28 161 ALA B O 1
ATOM 3393 N N . SER B 1 162 ? 10.414 5.484 -14.812 1 59.72 162 SER B N 1
ATOM 3394 C CA . SER B 1 162 ? 9.852 5.188 -13.5 1 59.72 162 SER B CA 1
ATOM 3395 C C . SER B 1 162 ? 10.844 4.422 -12.633 1 59.72 162 SER B C 1
ATOM 3397 O O . SER B 1 162 ? 11.312 3.348 -13.008 1 59.72 162 SER B O 1
ATOM 3399 N N . LEU B 1 163 ? 11.453 5.234 -11.625 1 65.69 163 LEU B N 1
ATOM 3400 C CA . LEU B 1 163 ? 12.367 4.59 -10.688 1 65.69 163 LEU B CA 1
ATOM 3401 C C . LEU B 1 163 ? 11.641 3.551 -9.844 1 65.69 163 LEU B C 1
ATOM 3403 O O . LEU B 1 163 ? 10.539 3.809 -9.352 1 65.69 163 LEU B O 1
ATOM 3407 N N . ASN B 1 164 ? 12.102 2.314 -9.969 1 78.38 164 ASN B N 1
ATOM 3408 C CA . ASN B 1 164 ? 11.672 1.238 -9.086 1 78.38 164 ASN B CA 1
ATOM 3409 C C . ASN B 1 164 ? 12.602 1.106 -7.875 1 78.38 164 ASN B C 1
ATOM 3411 O O . ASN B 1 164 ? 13.633 0.442 -7.953 1 78.38 164 ASN B O 1
ATOM 3415 N N . VAL B 1 165 ? 12.25 1.809 -6.832 1 83.94 165 VAL B N 1
ATOM 3416 C CA . VAL B 1 165 ? 13.07 1.848 -5.621 1 83.94 165 VAL B CA 1
ATOM 3417 C C . VAL B 1 165 ? 12.289 1.242 -4.457 1 83.94 165 VAL B C 1
ATOM 3419 O O . VAL B 1 165 ? 11.109 1.548 -4.262 1 83.94 165 VAL B O 1
ATOM 3422 N N . THR B 1 166 ? 12.953 0.365 -3.789 1 87.06 166 THR B N 1
ATOM 3423 C CA . THR B 1 166 ? 12.375 -0.168 -2.559 1 87.06 166 THR B CA 1
ATOM 3424 C C . THR B 1 166 ? 13.172 0.293 -1.343 1 87.06 166 THR B C 1
ATOM 3426 O O . THR B 1 166 ? 14.406 0.263 -1.354 1 87.06 166 THR B O 1
ATOM 3429 N N . ARG B 1 167 ? 12.477 0.816 -0.384 1 91.25 167 ARG B N 1
ATOM 3430 C CA . ARG B 1 167 ? 13.07 1.154 0.906 1 91.25 167 ARG B CA 1
ATOM 3431 C C . ARG B 1 167 ? 13.023 -0.033 1.861 1 91.25 167 ARG B C 1
ATOM 3433 O O . ARG B 1 167 ? 11.953 -0.609 2.084 1 91.25 167 ARG B O 1
ATOM 3440 N N . PHE B 1 168 ? 14.211 -0.453 2.336 1 93.19 168 PHE B N 1
ATOM 3441 C CA . PHE B 1 168 ? 14.32 -1.545 3.297 1 93.19 168 PHE B CA 1
ATOM 3442 C C . PHE B 1 168 ? 14.688 -1.018 4.676 1 93.19 168 PHE B C 1
ATOM 3444 O O . PHE B 1 168 ? 15.453 -0.059 4.797 1 93.19 168 PHE B O 1
ATOM 3451 N N . LEU B 1 169 ? 14.133 -1.667 5.672 1 96 169 LEU B N 1
ATOM 3452 C CA . LEU B 1 169 ? 14.5 -1.364 7.051 1 96 169 LEU B CA 1
ATOM 3453 C C . LEU B 1 169 ? 15.344 -2.484 7.648 1 96 169 LEU B C 1
ATOM 3455 O O . LEU B 1 169 ? 15.078 -3.664 7.402 1 96 169 LEU B O 1
ATOM 3459 N N . MET B 1 170 ? 16.344 -2.1 8.367 1 96.06 170 MET B N 1
ATOM 3460 C CA . MET B 1 170 ? 17.109 -3.039 9.188 1 96.06 170 MET B CA 1
ATOM 3461 C C . MET B 1 170 ? 16.547 -3.115 10.602 1 96.06 170 MET B C 1
ATOM 3463 O O . MET B 1 170 ? 16.391 -2.092 11.273 1 96.06 170 MET B O 1
ATOM 3467 N N . LEU B 1 171 ? 16.25 -4.324 11.039 1 96.88 171 LEU B N 1
ATOM 3468 C CA . LEU B 1 171 ? 15.633 -4.523 12.352 1 96.88 171 LEU B CA 1
ATOM 3469 C C . LEU B 1 171 ? 16.578 -5.27 13.289 1 96.88 171 LEU B C 1
ATOM 3471 O O . LEU B 1 171 ? 17.281 -6.184 12.859 1 96.88 171 LEU B O 1
ATOM 3475 N N . ALA B 1 172 ? 16.547 -4.902 14.523 1 97.12 172 ALA B N 1
ATOM 3476 C CA . ALA B 1 172 ? 17.359 -5.527 15.57 1 97.12 172 ALA B CA 1
ATOM 3477 C C . ALA B 1 172 ? 16.578 -5.637 16.875 1 97.12 172 ALA B C 1
ATOM 3479 O O . ALA B 1 172 ? 15.531 -4.996 17.031 1 97.12 172 ALA B O 1
ATOM 3480 N N . ARG B 1 173 ? 17.078 -6.441 17.734 1 96.19 173 ARG B N 1
ATOM 3481 C CA . ARG B 1 173 ? 16.469 -6.613 19.047 1 96.19 173 ARG B CA 1
ATOM 3482 C C . ARG B 1 173 ? 16.656 -5.367 19.906 1 96.19 173 ARG B C 1
ATOM 3484 O O . ARG B 1 173 ? 15.75 -4.969 20.641 1 96.19 173 ARG B O 1
ATOM 3491 N N . GLU B 1 174 ? 17.828 -4.828 19.797 1 95.31 174 GLU B N 1
ATOM 3492 C CA . GLU B 1 174 ? 18.156 -3.639 20.578 1 95.31 174 GLU B CA 1
ATOM 3493 C C . GLU B 1 174 ? 18.219 -2.396 19.688 1 95.31 174 GLU B C 1
ATOM 3495 O O . GLU B 1 174 ? 18.688 -2.459 18.562 1 95.31 174 GLU B O 1
ATOM 3500 N N . PRO B 1 175 ? 17.703 -1.312 20.234 1 94.56 175 PRO B N 1
ATOM 3501 C CA . PRO B 1 175 ? 17.781 -0.068 19.453 1 94.56 175 PRO B CA 1
ATOM 3502 C C . PRO B 1 175 ? 19.219 0.462 19.359 1 94.56 175 PRO B C 1
ATOM 3504 O O . PRO B 1 175 ? 20.078 0.074 20.156 1 94.56 175 PRO B O 1
ATOM 3507 N N . ILE B 1 176 ? 19.453 1.188 18.375 1 92.19 176 ILE B N 1
ATOM 3508 C CA . ILE B 1 176 ? 20.719 1.888 18.328 1 92.19 176 ILE B CA 1
ATOM 3509 C C . ILE B 1 176 ? 20.625 3.195 19.109 1 92.19 176 ILE B C 1
ATOM 3511 O O . ILE B 1 176 ? 19.547 3.752 19.266 1 92.19 176 ILE B O 1
ATOM 3515 N N . ILE B 1 177 ? 21.75 3.617 19.562 1 88.5 177 ILE B N 1
ATOM 3516 C CA . ILE B 1 177 ? 21.781 4.906 20.25 1 88.5 177 ILE B CA 1
ATOM 3517 C C . ILE B 1 177 ? 21.797 6.035 19.219 1 88.5 177 ILE B C 1
ATOM 3519 O O . ILE B 1 177 ? 22.719 6.133 18.406 1 88.5 177 ILE B O 1
ATOM 3523 N N . ALA B 1 178 ? 20.734 6.781 19.297 1 88.19 178 ALA B N 1
ATOM 3524 C CA . ALA B 1 178 ? 20.625 7.875 18.344 1 88.19 178 ALA B CA 1
ATOM 3525 C C . ALA B 1 178 ? 21.719 8.922 18.562 1 88.19 178 ALA B C 1
ATOM 3527 O O . ALA B 1 178 ? 22.062 9.234 19.703 1 88.19 178 ALA B O 1
ATOM 3528 N N . GLY B 1 179 ? 22.328 9.344 17.438 1 89.06 179 GLY B N 1
ATOM 3529 C CA . GLY B 1 179 ? 23.328 10.398 17.484 1 89.06 179 GLY B CA 1
ATOM 3530 C C . GLY B 1 179 ? 22.938 11.625 16.688 1 89.06 179 GLY B C 1
ATOM 3531 O O . GLY B 1 179 ? 21.766 11.766 16.281 1 89.06 179 GLY B O 1
ATOM 3532 N N . THR B 1 180 ? 23.75 12.625 16.703 1 86.25 180 THR B N 1
ATOM 3533 C CA . THR B 1 180 ? 23.531 13.836 15.922 1 86.25 180 THR B CA 1
ATOM 3534 C C . THR B 1 180 ? 24.688 14.055 14.945 1 86.25 180 THR B C 1
ATOM 3536 O O . THR B 1 180 ? 24.812 15.141 14.367 1 86.25 180 THR B O 1
ATOM 3539 N N . ASP B 1 181 ? 25.453 13.055 14.789 1 89.62 181 ASP B N 1
ATOM 3540 C CA . ASP B 1 181 ? 26.672 13.164 13.992 1 89.62 181 ASP B CA 1
ATOM 3541 C C . ASP B 1 181 ? 26.375 13.008 12.508 1 89.62 181 ASP B C 1
ATOM 3543 O O . ASP B 1 181 ? 27.234 13.281 11.664 1 89.62 181 ASP B O 1
ATOM 3547 N N . ARG B 1 182 ? 25.25 12.539 12.164 1 91.06 182 ARG B N 1
ATOM 3548 C CA . ARG B 1 182 ? 24.781 12.359 10.797 1 91.06 182 ARG B CA 1
ATOM 3549 C C . ARG B 1 182 ? 23.266 12.508 10.711 1 91.06 182 ARG B C 1
ATOM 3551 O O . ARG B 1 182 ? 22.578 12.578 11.734 1 91.06 182 ARG B O 1
ATOM 3558 N N . PRO B 1 183 ? 22.781 12.578 9.492 1 93.88 183 PRO B N 1
ATOM 3559 C CA . PRO B 1 183 ? 21.328 12.695 9.383 1 93.88 183 PRO B CA 1
ATOM 3560 C C . PRO B 1 183 ? 20.609 11.453 9.906 1 93.88 183 PRO B C 1
ATOM 3562 O O . PRO B 1 183 ? 21 10.328 9.586 1 93.88 183 PRO B O 1
ATOM 3565 N N . PHE B 1 184 ? 19.672 11.719 10.758 1 96.5 184 PHE B N 1
ATOM 3566 C CA . PHE B 1 184 ? 18.859 10.648 11.312 1 96.5 184 PHE B CA 1
ATOM 3567 C C . PHE B 1 184 ? 17.406 10.766 10.852 1 96.5 184 PHE B C 1
ATOM 3569 O O . PHE B 1 184 ? 16.953 11.852 10.484 1 96.5 184 PHE B O 1
ATOM 3576 N N . LYS B 1 185 ? 16.797 9.641 10.844 1 96.44 185 LYS B N 1
ATOM 3577 C CA . LYS B 1 185 ? 15.359 9.516 10.648 1 96.44 185 LYS B CA 1
ATOM 3578 C C . LYS B 1 185 ? 14.711 8.773 11.812 1 96.44 185 LYS B C 1
ATOM 3580 O O . LYS B 1 185 ? 15.305 7.855 12.383 1 96.44 185 LYS B O 1
ATOM 3585 N N . THR B 1 186 ? 13.578 9.219 12.188 1 97.94 186 THR B N 1
ATOM 3586 C CA . THR B 1 186 ? 12.805 8.523 13.211 1 97.94 186 THR B CA 1
ATOM 3587 C C . THR B 1 186 ? 11.445 8.094 12.672 1 97.94 186 THR B C 1
ATOM 3589 O O . THR B 1 186 ? 10.766 8.875 12.008 1 97.94 186 THR B O 1
ATOM 3592 N N . SER B 1 187 ? 11.156 6.848 12.836 1 97.69 187 SER B N 1
ATOM 3593 C CA . SER B 1 187 ? 9.875 6.285 12.422 1 97.69 187 SER B CA 1
ATOM 3594 C C . SER B 1 187 ? 8.961 6.043 13.625 1 97.69 187 SER B C 1
ATOM 3596 O O . SER B 1 187 ? 9.391 5.469 14.625 1 97.69 187 SER B O 1
ATOM 3598 N N . ILE B 1 188 ? 7.68 6.52 13.469 1 97.44 188 ILE B N 1
ATOM 3599 C CA . ILE B 1 188 ? 6.738 6.371 14.578 1 97.44 188 ILE B CA 1
ATOM 3600 C C . ILE B 1 188 ? 5.391 5.883 14.047 1 97.44 188 ILE B C 1
ATOM 3602 O O . ILE B 1 188 ? 5.125 5.961 12.844 1 97.44 188 ILE B O 1
ATOM 3606 N N . VAL B 1 189 ? 4.664 5.328 14.945 1 95.5 189 VAL B N 1
ATOM 3607 C CA . VAL B 1 189 ? 3.25 5.023 14.734 1 95.5 189 VAL B CA 1
ATOM 3608 C C . VAL B 1 189 ? 2.422 5.617 15.875 1 95.5 189 VAL B C 1
ATOM 3610 O O . VAL B 1 189 ? 2.812 5.547 17.031 1 95.5 189 VAL B O 1
ATOM 3613 N N . PHE B 1 190 ? 1.316 6.301 15.531 1 95.12 190 PHE B N 1
ATOM 3614 C CA . PHE B 1 190 ? 0.454 6.871 16.562 1 95.12 190 PHE B CA 1
ATOM 3615 C C . PHE B 1 190 ? -1.006 6.84 16.125 1 95.12 190 PHE B C 1
ATOM 3617 O O . PHE B 1 190 ? -1.3 6.676 14.938 1 95.12 190 PHE B O 1
ATOM 3624 N N . SER B 1 191 ? -1.809 6.84 17.031 1 92.44 191 SER B N 1
ATOM 3625 C CA . SER B 1 191 ? -3.242 6.883 16.766 1 92.44 191 SER B CA 1
ATOM 3626 C C . SER B 1 191 ? -3.869 8.156 17.312 1 92.44 191 SER B C 1
ATOM 3628 O O . SER B 1 191 ? -3.371 8.734 18.281 1 92.44 191 SER B O 1
ATOM 3630 N N . LEU B 1 192 ? -4.855 8.578 16.625 1 91.69 192 LEU B N 1
ATOM 3631 C CA . LEU B 1 192 ? -5.586 9.781 17.031 1 91.69 192 LEU B CA 1
ATOM 3632 C C . LEU B 1 192 ? -7.078 9.5 17.141 1 91.69 192 LEU B C 1
ATOM 3634 O O . LEU B 1 192 ? -7.582 8.555 16.516 1 91.69 192 LEU B O 1
ATOM 3638 N N . GLU B 1 193 ? -7.684 10.289 17.938 1 86.06 193 GLU B N 1
ATOM 3639 C CA . GLU B 1 193 ? -9.141 10.258 17.922 1 86.06 193 GLU B CA 1
ATOM 3640 C C . GLU B 1 193 ? -9.695 10.758 16.594 1 86.06 193 GLU B C 1
ATOM 3642 O O . GLU B 1 193 ? -9.023 11.5 15.867 1 86.06 193 GLU B O 1
ATOM 3647 N N . GLU B 1 194 ? -10.867 10.336 16.359 1 81.81 194 GLU B N 1
ATOM 3648 C CA . GLU B 1 194 ? -11.492 10.797 15.125 1 81.81 194 GLU B CA 1
ATOM 3649 C C . GLU B 1 194 ? -12.039 12.219 15.281 1 81.81 194 GLU B C 1
ATOM 3651 O O . GLU B 1 194 ? -12.5 12.602 16.359 1 81.81 194 GLU B O 1
ATOM 3656 N N . GLY B 1 195 ? -11.891 13.008 14.117 1 88.19 195 GLY B N 1
ATOM 3657 C CA . GLY B 1 195 ? -12.469 14.344 14.133 1 88.19 195 GLY B CA 1
ATOM 3658 C C . GLY B 1 195 ? -11.727 15.328 13.25 1 88.19 195 GLY B C 1
ATOM 3659 O O . GLY B 1 195 ? -10.562 15.117 12.922 1 88.19 195 GLY B O 1
ATOM 3660 N N . PRO B 1 196 ? -12.469 16.375 12.914 1 92.81 196 PRO B N 1
ATOM 3661 C CA . PRO B 1 196 ? -11.859 17.391 12.047 1 92.81 196 PRO B CA 1
ATOM 3662 C C . PRO B 1 196 ? -10.68 18.094 12.703 1 92.81 196 PRO B C 1
ATOM 3664 O O . PRO B 1 196 ? -10.758 18.484 13.875 1 92.81 196 PRO B O 1
ATOM 3667 N N . GLY B 1 197 ? -9.617 18.156 12.016 1 93.44 197 GLY B N 1
ATOM 3668 C CA . GLY B 1 197 ? -8.484 18.969 12.438 1 93.44 197 GLY B CA 1
ATOM 3669 C C . GLY B 1 197 ? -7.547 18.25 13.383 1 93.44 197 GLY B C 1
ATOM 3670 O O . GLY B 1 197 ? -6.535 18.812 13.812 1 93.44 197 GLY B O 1
ATOM 3671 N N . ILE B 1 198 ? -7.859 17.062 13.773 1 92.88 198 ILE B N 1
ATOM 3672 C CA . ILE B 1 198 ? -7.066 16.344 14.773 1 92.88 198 ILE B CA 1
ATOM 3673 C C . ILE B 1 198 ? -5.672 16.062 14.219 1 92.88 198 ILE B C 1
ATOM 3675 O O . ILE B 1 198 ? -4.672 16.266 14.906 1 92.88 198 ILE B O 1
ATOM 3679 N N . LEU B 1 199 ? -5.625 15.656 13 1 94.62 199 LEU B N 1
ATOM 3680 C CA . LEU B 1 199 ? -4.32 15.414 12.391 1 94.62 199 LEU B CA 1
ATOM 3681 C C . LEU B 1 199 ? -3.533 16.703 12.258 1 94.62 199 LEU B C 1
ATOM 3683 O O . LEU B 1 199 ? -2.32 16.734 12.477 1 94.62 199 LEU B O 1
ATOM 3687 N N . HIS B 1 200 ? -4.234 17.734 11.898 1 96.06 200 HIS B N 1
ATOM 3688 C CA . HIS B 1 200 ? -3.602 19.047 11.805 1 96.06 200 HIS B CA 1
ATOM 3689 C C . HIS B 1 200 ? -2.941 19.438 13.117 1 96.06 200 HIS B C 1
ATOM 3691 O O . HIS B 1 200 ? -1.788 19.875 13.133 1 96.06 200 HIS B O 1
ATOM 3697 N N . LYS B 1 201 ? -3.66 19.25 14.133 1 96.06 201 LYS B N 1
ATOM 3698 C CA . LYS B 1 201 ? -3.139 19.562 15.461 1 96.06 201 LYS B CA 1
ATOM 3699 C C . LYS B 1 201 ? -1.935 18.672 15.797 1 96.06 201 LYS B C 1
ATOM 3701 O O . LYS B 1 201 ? -0.935 19.156 16.328 1 96.06 201 LYS B O 1
ATOM 3706 N N . ALA B 1 202 ? -2.012 17.484 15.492 1 96.75 202 ALA B N 1
ATOM 3707 C CA . ALA B 1 202 ? -0.947 16.531 15.789 1 96.75 202 ALA B CA 1
ATOM 3708 C C . ALA B 1 202 ? 0.328 16.875 15.023 1 96.75 202 ALA B C 1
ATOM 3710 O O . ALA B 1 202 ? 1.433 16.766 15.562 1 96.75 202 ALA B O 1
ATOM 3711 N N . LEU B 1 203 ? 0.178 17.344 13.812 1 97.25 203 LEU B N 1
ATOM 3712 C CA . LEU B 1 203 ? 1.338 17.609 12.969 1 97.25 203 LEU B CA 1
ATOM 3713 C C . LEU B 1 203 ? 1.976 18.953 13.336 1 97.25 203 LEU B C 1
ATOM 3715 O O . LEU B 1 203 ? 3.111 19.219 12.945 1 97.25 203 LEU B O 1
ATOM 3719 N N . ALA B 1 204 ? 1.256 19.75 14.086 1 97.25 204 ALA B N 1
ATOM 3720 C CA . ALA B 1 204 ? 1.77 21.047 14.516 1 97.25 204 ALA B CA 1
ATOM 3721 C C . ALA B 1 204 ? 3.033 20.875 15.359 1 97.25 204 ALA B C 1
ATOM 3723 O O . ALA B 1 204 ? 3.926 21.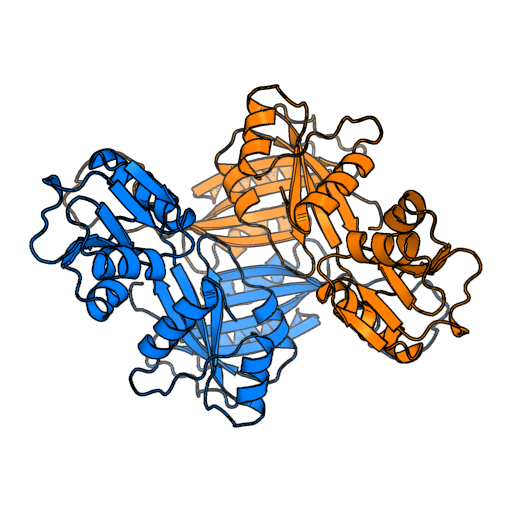734 15.32 1 97.25 204 ALA B O 1
ATOM 3724 N N . VAL B 1 205 ? 3.098 19.781 16.031 1 97.38 205 VAL B N 1
ATOM 3725 C CA . VAL B 1 205 ? 4.215 19.562 16.938 1 97.38 205 VAL B CA 1
ATOM 3726 C C . VAL B 1 205 ? 5.516 19.469 16.156 1 97.38 205 VAL B C 1
ATOM 3728 O O . VAL B 1 205 ? 6.578 19.875 16.625 1 97.38 205 VAL B O 1
ATOM 3731 N N . PHE B 1 206 ? 5.508 19 15.008 1 97.62 206 PHE B N 1
ATOM 3732 C CA . PHE B 1 206 ? 6.68 18.891 14.148 1 97.62 206 PHE B CA 1
ATOM 3733 C C . PHE B 1 206 ? 6.934 20.203 13.414 1 97.62 206 PHE B C 1
ATOM 3735 O O . PHE B 1 206 ? 8.078 20.656 13.328 1 97.62 206 PHE B O 1
ATOM 3742 N N . ALA B 1 207 ? 5.828 20.781 12.953 1 96.69 207 ALA B N 1
ATOM 3743 C CA . ALA B 1 207 ? 5.93 22 12.18 1 96.69 207 ALA B CA 1
ATOM 3744 C C . ALA B 1 207 ? 6.539 23.125 13.008 1 96.69 207 ALA B C 1
ATOM 3746 O O . ALA B 1 207 ? 7.41 23.859 12.531 1 96.69 207 ALA B O 1
ATOM 3747 N N . GLU B 1 208 ? 6.113 23.25 14.195 1 96.56 208 GLU B N 1
ATOM 3748 C CA . GLU B 1 208 ? 6.562 24.312 15.094 1 96.56 208 GLU B CA 1
ATOM 3749 C C . GLU B 1 208 ? 8.055 24.188 15.391 1 96.56 208 GLU B C 1
ATOM 3751 O O . GLU B 1 208 ? 8.711 25.172 15.719 1 96.56 208 GLU B O 1
ATOM 3756 N N . ARG B 1 209 ? 8.586 23.062 15.219 1 96.94 209 ARG B N 1
ATOM 3757 C CA . ARG B 1 209 ? 9.984 22.797 15.539 1 96.94 209 ARG B CA 1
ATOM 3758 C C . ARG B 1 209 ? 10.797 22.594 14.266 1 96.94 209 ARG B C 1
ATOM 3760 O O . ARG B 1 209 ? 11.938 22.109 14.328 1 96.94 209 ARG B O 1
ATOM 3767 N N . GLN B 1 210 ? 10.188 22.781 13.172 1 96.38 210 GLN B N 1
ATOM 3768 C CA . GLN B 1 210 ? 10.828 22.703 11.859 1 96.38 210 GLN B CA 1
ATOM 3769 C C . GLN B 1 210 ? 11.359 21.312 11.578 1 96.38 210 GLN B C 1
ATOM 3771 O O . GLN B 1 210 ? 12.477 21.156 11.078 1 96.38 210 GLN B O 1
ATOM 3776 N N . ILE B 1 211 ? 10.625 20.359 12.008 1 96.75 211 ILE B N 1
ATOM 3777 C CA . ILE B 1 211 ? 10.961 18.969 11.719 1 96.75 211 ILE B CA 1
ATOM 3778 C C . ILE B 1 211 ? 10.242 18.516 10.453 1 96.75 211 ILE B C 1
ATOM 3780 O O . ILE B 1 211 ? 9.016 18.578 10.375 1 96.75 211 ILE B O 1
ATOM 3784 N N . ASN B 1 212 ? 10.984 18 9.516 1 94.44 212 ASN B N 1
ATOM 3785 C CA . ASN B 1 212 ? 10.422 17.594 8.234 1 94.44 212 ASN B CA 1
ATOM 3786 C C . ASN B 1 212 ? 9.914 16.156 8.273 1 94.44 212 ASN B C 1
ATOM 3788 O O . ASN B 1 212 ? 10.633 15.258 8.711 1 94.44 212 ASN B O 1
ATOM 3792 N N . LEU B 1 213 ? 8.672 16 7.812 1 94.5 213 LEU B N 1
ATOM 3793 C CA . LEU B 1 213 ? 8.117 14.656 7.648 1 94.5 213 LEU B CA 1
ATOM 3794 C C . LEU B 1 213 ? 8.469 14.094 6.273 1 94.5 213 LEU B C 1
ATOM 3796 O O . LEU B 1 213 ? 8.359 14.797 5.266 1 94.5 213 LEU B O 1
ATOM 3800 N N . THR B 1 214 ? 8.867 12.859 6.207 1 91.19 214 THR B N 1
ATOM 3801 C CA . THR B 1 214 ? 9.227 12.242 4.938 1 91.19 214 THR B CA 1
ATOM 3802 C C . THR B 1 214 ? 8.227 11.148 4.562 1 91.19 214 THR B C 1
ATOM 3804 O O . THR B 1 214 ? 8.273 10.609 3.457 1 91.19 214 THR B O 1
ATOM 3807 N N . LYS B 1 215 ? 7.383 10.844 5.453 1 93.12 215 LYS B N 1
ATOM 3808 C CA . LYS B 1 215 ? 6.305 9.891 5.195 1 93.12 215 LYS B CA 1
ATOM 3809 C C . LYS B 1 215 ? 5.156 10.078 6.176 1 93.12 215 LYS B C 1
ATOM 3811 O O . LYS B 1 215 ? 5.379 10.305 7.367 1 93.12 215 LYS B O 1
ATOM 3816 N N . ILE B 1 216 ? 3.963 9.945 5.699 1 94.38 216 ILE B N 1
ATOM 3817 C CA . ILE B 1 216 ? 2.789 9.836 6.559 1 94.38 216 ILE B CA 1
ATOM 3818 C C . ILE B 1 216 ? 1.715 9.008 5.863 1 94.38 216 ILE B C 1
ATOM 3820 O O . ILE B 1 216 ? 1.513 9.125 4.652 1 94.38 216 ILE B O 1
ATOM 3824 N N . GLU B 1 217 ? 1.121 8.18 6.574 1 93.31 217 GLU B N 1
ATOM 3825 C CA . GLU B 1 217 ? 0.079 7.32 6.02 1 93.31 217 GLU B CA 1
ATOM 3826 C C . GLU B 1 217 ? -0.936 6.926 7.09 1 93.31 217 GLU B C 1
ATOM 3828 O O . GLU B 1 217 ? -0.559 6.488 8.18 1 93.31 217 GLU B O 1
ATOM 3833 N N . SER B 1 218 ? -2.137 7.164 6.73 1 91.25 218 SER B N 1
ATOM 3834 C CA . SER B 1 218 ? -3.199 6.73 7.633 1 91.25 218 SER B CA 1
ATOM 3835 C C . SER B 1 218 ? -3.693 5.332 7.273 1 91.25 218 SER B C 1
ATOM 3837 O O . SER B 1 218 ? -3.746 4.973 6.098 1 91.25 218 SER B O 1
ATOM 3839 N N . ARG B 1 219 ? -3.986 4.602 8.289 1 84.38 219 ARG B N 1
ATOM 3840 C CA . ARG B 1 219 ? -4.566 3.273 8.102 1 84.38 219 ARG B CA 1
ATOM 3841 C C . ARG B 1 219 ? -5.742 3.055 9.047 1 84.38 219 ARG B C 1
ATOM 3843 O O . ARG B 1 219 ? -5.672 3.406 10.227 1 84.38 219 ARG B O 1
ATOM 3850 N N . PRO B 1 220 ? -6.777 2.506 8.43 1 72.06 220 PRO B N 1
ATOM 3851 C CA . PRO B 1 220 ? -7.906 2.193 9.305 1 72.06 220 PRO B CA 1
ATOM 3852 C C . PRO B 1 220 ? -7.617 1.027 10.25 1 72.06 220 PRO B C 1
ATOM 3854 O O . PRO B 1 220 ? -6.949 0.066 9.859 1 72.06 220 PRO B O 1
ATOM 3857 N N . MET B 1 221 ? -7.672 1.231 11.547 1 62.78 221 MET B N 1
ATOM 3858 C CA . MET B 1 221 ? -7.527 0.125 12.492 1 62.78 221 MET B CA 1
ATOM 3859 C C . MET B 1 221 ? -8.867 -0.222 13.133 1 62.78 221 MET B C 1
ATOM 3861 O O . MET B 1 221 ? -9.617 0.669 13.531 1 62.78 221 MET B O 1
ATOM 3865 N N . ARG B 1 222 ? -9.5 -1.237 12.797 1 50.91 222 ARG B N 1
ATOM 3866 C CA . ARG B 1 222 ? -10.609 -1.672 13.641 1 50.91 222 ARG B CA 1
ATOM 3867 C C . ARG B 1 222 ? -10.109 -2.43 14.859 1 50.91 222 ARG B C 1
ATOM 3869 O O . ARG B 1 222 ? -9.32 -3.371 14.734 1 50.91 222 ARG B O 1
ATOM 3876 N N . TRP B 1 223 ? -9.703 -1.763 16 1 43.97 223 TRP B N 1
ATOM 3877 C CA . TRP B 1 223 ? -9.414 -2.596 17.172 1 43.97 223 TRP B CA 1
ATOM 3878 C C . TRP B 1 223 ? -10.672 -3.332 17.625 1 43.97 223 TRP B C 1
ATOM 3880 O O . TRP B 1 223 ? -11.734 -2.73 17.766 1 43.97 223 TRP B O 1
ATOM 3890 N N . SER B 1 224 ? -10.852 -4.457 17.234 1 39.56 224 SER B N 1
ATOM 3891 C CA . SER B 1 224 ? -11.719 -5.207 18.141 1 39.56 224 SER B CA 1
ATOM 3892 C C . SER B 1 224 ? -11.367 -4.938 19.594 1 39.56 224 SER B C 1
ATOM 3894 O O . SER B 1 224 ? -10.242 -4.539 19.906 1 39.56 224 SER B O 1
ATOM 3896 N N . SER B 1 225 ? -12.344 -4.91 20.594 1 35.16 225 SER B N 1
ATOM 3897 C CA . SER B 1 225 ? -12.281 -4.969 22.062 1 35.16 225 SER B CA 1
ATOM 3898 C C . SER B 1 225 ? -11.117 -5.84 22.516 1 35.16 225 SER B C 1
ATOM 3900 O O . SER B 1 225 ? -11.211 -7.07 22.5 1 35.16 225 SER B O 1
ATOM 3902 N N . LEU B 1 226 ? -9.922 -5.84 22.109 1 34.5 226 LEU B N 1
ATOM 3903 C CA . LEU B 1 226 ? -9.109 -6.672 23 1 34.5 226 LEU B CA 1
ATOM 3904 C C . LEU B 1 226 ? -9.5 -6.457 24.453 1 34.5 226 LEU B C 1
ATOM 3906 O O . LEU B 1 226 ? -8.875 -7.027 25.359 1 34.5 226 LEU B O 1
ATOM 3910 N N . THR B 1 227 ? -9.672 -5.324 25.125 1 31.86 227 THR B N 1
ATOM 3911 C CA . THR B 1 227 ? -10.016 -5.492 26.531 1 31.86 227 THR B CA 1
ATOM 3912 C C . THR B 1 227 ? -11.094 -6.559 26.703 1 31.86 227 THR B C 1
ATOM 3914 O O . THR B 1 227 ? -11.797 -6.895 25.75 1 31.86 227 THR B O 1
ATOM 3917 N N . SER B 1 228 ? -11.172 -7.191 28.141 1 30.88 228 SER B N 1
ATOM 3918 C CA . SER B 1 228 ? -12.094 -8.133 28.781 1 30.88 228 SER B CA 1
ATOM 3919 C C . SER B 1 228 ? -13.5 -7.992 28.219 1 30.88 228 SER B C 1
ATOM 3921 O O . SER B 1 228 ? -13.953 -6.883 27.922 1 30.88 228 SER B O 1
ATOM 3923 N N . PRO B 1 229 ? -14.141 -9.242 28.047 1 32.94 229 PRO B N 1
ATOM 3924 C CA . PRO B 1 229 ? -15.594 -9.43 27.969 1 32.94 229 PRO B CA 1
ATOM 3925 C C . PRO B 1 229 ? -16.359 -8.438 28.844 1 32.94 229 PRO B C 1
ATOM 3927 O O . PRO B 1 229 ? -17.547 -8.648 29.141 1 32.94 229 PRO B O 1
ATOM 3930 N N . GLY B 1 230 ? -15.766 -7.758 29.844 1 29.2 230 GLY B N 1
ATOM 3931 C CA . GLY B 1 230 ? -16.891 -7.172 30.547 1 29.2 230 GLY B CA 1
ATOM 3932 C C . GLY B 1 230 ? -17.859 -6.457 29.609 1 29.2 230 GLY B C 1
ATOM 3933 O O . GLY B 1 230 ? -17.438 -5.801 28.656 1 29.2 230 GLY B O 1
ATOM 3934 N N . VAL B 1 231 ? -19.125 -7.062 29.547 1 31.2 231 VAL B N 1
ATOM 3935 C CA . VAL B 1 231 ? -20.453 -6.578 29.188 1 31.2 231 VAL B CA 1
ATOM 3936 C C . VAL B 1 231 ? -20.578 -5.098 29.547 1 31.2 231 VAL B C 1
ATOM 3938 O O . VAL B 1 231 ? -20.781 -4.75 30.719 1 31.2 231 VAL B O 1
ATOM 3941 N N . ASP B 1 232 ? -19.766 -4.234 29.719 1 29.48 232 ASP B N 1
ATOM 3942 C CA . ASP B 1 232 ? -20.719 -3.205 30.125 1 29.48 232 ASP B CA 1
ATOM 3943 C C . ASP B 1 232 ? -21.906 -3.143 29.172 1 29.48 232 ASP B C 1
ATOM 3945 O O . ASP B 1 232 ? -21.734 -3.352 27.953 1 29.48 232 ASP B O 1
ATOM 3949 N N . ALA B 1 233 ? -23.203 -3.545 29.641 1 29.7 233 ALA B N 1
ATOM 3950 C CA . ALA B 1 233 ? -24.594 -3.49 29.172 1 29.7 233 ALA B CA 1
ATOM 3951 C C . ALA B 1 233 ? -24.75 -2.496 28.031 1 29.7 233 ALA B C 1
ATOM 3953 O O . ALA B 1 233 ? -25.672 -2.611 27.219 1 29.7 233 ALA B O 1
ATOM 3954 N N . SER B 1 234 ? -24.516 -1.214 28.297 1 31.48 234 SER B N 1
ATOM 3955 C CA . SER B 1 234 ? -25.094 -0.049 27.641 1 31.48 234 SER B CA 1
ATOM 3956 C C . SER B 1 234 ? -24.5 0.145 26.25 1 31.48 234 SER B C 1
ATOM 3958 O O . SER B 1 234 ? -23.281 0.137 26.078 1 31.48 234 SER B O 1
ATOM 3960 N N . GLY B 1 235 ? -24.484 -0.29 24.875 1 32.66 235 GLY B N 1
ATOM 3961 C CA . GLY B 1 235 ? -24.234 -0.032 23.453 1 32.66 235 GLY B CA 1
ATOM 3962 C C . GLY B 1 235 ? -22.781 0.235 23.141 1 32.66 235 GLY B C 1
ATOM 3963 O O . GLY B 1 235 ? -22.406 1.371 22.844 1 32.66 235 GLY B O 1
ATOM 3964 N N . LEU B 1 236 ? -21.859 -0.338 23.578 1 33.19 236 LEU B N 1
ATOM 3965 C CA . LEU B 1 236 ? -20.422 -0.042 23.578 1 33.19 236 LEU B CA 1
ATOM 3966 C C . LEU B 1 236 ? -19.922 0.2 22.156 1 33.19 236 LEU B C 1
ATOM 3968 O O . LEU B 1 236 ? -20.203 -0.594 21.25 1 33.19 236 LEU B O 1
ATOM 3972 N N . GLN B 1 237 ? -19.453 1.432 21.703 1 35.84 237 GLN B N 1
ATOM 3973 C CA . GLN B 1 237 ? -18.984 2.266 20.594 1 35.84 237 GLN B CA 1
ATOM 3974 C C . GLN B 1 237 ? -17.781 1.637 19.906 1 35.84 237 GLN B C 1
ATOM 3976 O O . GLN B 1 237 ? -16.797 1.305 20.547 1 35.84 237 GLN B O 1
ATOM 3981 N N . LYS B 1 238 ? -17.781 0.708 18.922 1 41.03 238 LYS B N 1
ATOM 3982 C CA . LYS B 1 238 ? -16.891 0.275 17.844 1 41.03 238 LYS B CA 1
ATOM 3983 C C . LYS 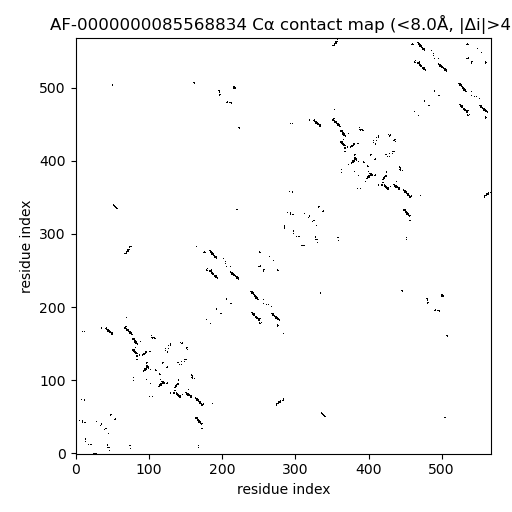B 1 238 ? -15.875 1.359 17.516 1 41.03 238 LYS B C 1
ATOM 3985 O O . LYS B 1 238 ? -16.234 2.43 17.016 1 41.03 238 LYS B O 1
ATOM 3990 N N . TYR B 1 239 ? -14.859 1.706 18.438 1 41.22 239 TYR B N 1
ATOM 3991 C CA . TYR B 1 239 ? -13.922 2.797 18.188 1 41.22 239 TYR B CA 1
ATOM 3992 C C . TYR B 1 239 ? -13.078 2.512 16.953 1 41.22 239 TYR B C 1
ATOM 3994 O O . TYR B 1 239 ? -12.57 1.4 16.781 1 41.22 239 TYR B O 1
ATOM 4002 N N . PHE B 1 240 ? -13.484 2.908 15.82 1 49.31 240 PHE B N 1
ATOM 4003 C CA . PHE B 1 240 ? -12.648 3 14.633 1 49.31 240 PHE B CA 1
ATOM 4004 C C . PHE B 1 240 ? -11.539 4.027 14.828 1 49.31 240 PHE B C 1
ATOM 4006 O O . PHE B 1 240 ? -11.805 5.164 15.219 1 49.31 240 PHE B O 1
ATOM 4013 N N . HIS B 1 241 ? -10.242 3.598 15.312 1 63.12 241 HIS B N 1
ATOM 4014 C CA . HIS B 1 241 ? -9.117 4.516 15.344 1 63.12 241 HIS B CA 1
ATOM 4015 C C . HIS B 1 241 ? -8.281 4.402 14.07 1 63.12 241 HIS B C 1
ATOM 4017 O O . HIS B 1 241 ? -8.352 3.393 13.367 1 63.12 241 HIS B O 1
ATOM 4023 N N . TYR B 1 242 ? -7.906 5.641 13.617 1 76.88 242 TYR B N 1
ATOM 4024 C CA . TYR B 1 242 ? -6.934 5.637 12.523 1 76.88 242 TYR B CA 1
ATOM 4025 C C . TYR B 1 242 ? -5.512 5.574 13.062 1 76.88 242 TYR B C 1
ATOM 4027 O O . TYR B 1 242 ? -5.18 6.25 14.047 1 76.88 242 TYR B O 1
ATOM 4035 N N . LEU B 1 243 ? -4.855 4.688 12.664 1 89 243 LEU B N 1
ATOM 4036 C CA . LEU B 1 243 ? -3.416 4.59 12.883 1 89 243 LEU B CA 1
ATOM 4037 C C . LEU B 1 243 ? -2.648 5.391 11.836 1 89 243 LEU B C 1
ATOM 4039 O O . LEU B 1 243 ? -3.023 5.41 10.664 1 89 243 LEU B O 1
ATOM 4043 N N . PHE B 1 244 ? -1.607 6.117 12.312 1 93.69 244 PHE B N 1
ATOM 4044 C CA . PHE B 1 244 ? -0.754 6.883 11.406 1 93.69 244 PHE B CA 1
ATOM 4045 C C . PHE B 1 244 ? 0.688 6.395 11.484 1 93.69 244 PHE B C 1
ATOM 4047 O O . PHE B 1 244 ? 1.256 6.285 12.57 1 93.69 244 PHE B O 1
ATOM 4054 N N . TYR B 1 245 ? 1.223 6.059 10.367 1 94.56 245 TYR B N 1
ATOM 4055 C CA . TYR B 1 245 ? 2.658 5.836 10.234 1 94.56 245 TYR B CA 1
ATOM 4056 C C . TYR B 1 245 ? 3.359 7.09 9.727 1 94.56 245 TYR B C 1
ATOM 4058 O O . TYR B 1 245 ? 2.93 7.691 8.742 1 94.56 245 TYR B O 1
ATOM 4066 N N . ALA B 1 246 ? 4.434 7.449 10.43 1 96.62 246 ALA B N 1
ATOM 4067 C CA . ALA B 1 246 ? 5.133 8.656 10 1 96.62 246 ALA B CA 1
ATOM 4068 C C . ALA B 1 246 ? 6.641 8.508 10.164 1 96.62 246 ALA B C 1
ATOM 4070 O O . ALA B 1 246 ? 7.109 7.875 11.117 1 96.62 246 ALA B O 1
ATOM 4071 N N . ASP B 1 247 ? 7.367 9.008 9.203 1 96.25 247 ASP B N 1
ATOM 4072 C CA . ASP B 1 247 ? 8.812 9.195 9.273 1 96.25 247 ASP B CA 1
ATOM 4073 C C . ASP B 1 247 ? 9.172 10.68 9.289 1 96.25 247 ASP B C 1
ATOM 4075 O O . ASP B 1 247 ? 8.57 11.477 8.555 1 96.25 247 ASP B O 1
ATOM 4079 N N . PHE B 1 248 ? 10.102 11.07 10.164 1 96.69 248 PHE B N 1
ATOM 4080 C CA . PHE B 1 248 ? 10.539 12.461 10.141 1 96.69 248 PHE B CA 1
ATOM 4081 C C . PHE B 1 248 ? 12.055 12.555 10.281 1 96.69 248 PHE B C 1
ATOM 4083 O O . PHE B 1 248 ? 12.688 11.633 10.805 1 96.69 248 PHE B O 1
ATOM 4090 N N . GLU B 1 249 ? 12.578 13.625 9.789 1 95.44 249 GLU B N 1
ATOM 4091 C CA . GLU B 1 249 ? 14.016 13.852 9.734 1 95.44 249 GLU B CA 1
ATOM 4092 C C . GLU B 1 249 ? 14.523 14.492 11.023 1 95.44 249 GLU B C 1
ATOM 4094 O O . GLU B 1 249 ? 14.852 15.68 11.047 1 95.44 249 GLU B O 1
ATOM 4099 N N . ALA B 1 250 ? 14.727 13.711 11.961 1 96.31 250 ALA B N 1
ATOM 4100 C CA . ALA B 1 250 ? 15.32 14.133 13.227 1 96.31 250 ALA B CA 1
ATOM 4101 C C . ALA B 1 250 ? 15.727 12.93 14.07 1 96.31 250 ALA B C 1
ATOM 4103 O O . ALA B 1 250 ? 15.102 11.867 13.992 1 96.31 250 ALA B O 1
ATOM 4104 N N . SER B 1 251 ? 16.734 13.164 14.844 1 96.62 251 SER B N 1
ATOM 4105 C CA . SER B 1 251 ? 17.203 12.156 15.797 1 96.62 251 SER B CA 1
ATOM 4106 C C . SER B 1 251 ? 16.484 12.281 17.141 1 96.62 251 SER B C 1
ATOM 4108 O O . SER B 1 251 ? 16.172 13.391 17.578 1 96.62 251 SER B O 1
ATOM 4110 N N . MET B 1 252 ? 16.344 11.164 17.734 1 94.81 252 MET B N 1
ATOM 4111 C CA . MET B 1 252 ? 15.781 11.18 19.078 1 94.81 252 MET B CA 1
ATOM 4112 C C . MET B 1 252 ? 16.75 11.789 20.078 1 94.81 252 MET B C 1
ATOM 4114 O O . MET B 1 252 ? 16.391 12.078 21.219 1 94.81 252 MET B O 1
ATOM 4118 N N . ALA B 1 253 ? 17.859 11.984 19.688 1 93.94 253 ALA B N 1
ATOM 4119 C CA . ALA B 1 253 ? 18.844 12.656 20.531 1 93.94 253 ALA B CA 1
ATOM 4120 C C . ALA B 1 253 ? 18.641 14.172 20.516 1 93.94 253 ALA B C 1
ATOM 4122 O O . ALA B 1 253 ? 19.172 14.891 21.359 1 93.94 253 ALA B O 1
ATOM 4123 N N . SER B 1 254 ? 17.906 14.641 19.594 1 94.31 254 SER B N 1
ATOM 4124 C CA . SER B 1 254 ? 17.625 16.062 19.484 1 94.31 254 SER B CA 1
ATOM 4125 C C . SER B 1 254 ? 16.516 16.484 20.469 1 94.31 254 SER B C 1
ATOM 4127 O O . SER B 1 254 ? 15.492 15.797 20.578 1 94.31 254 SER B O 1
ATOM 4129 N N . ASP B 1 255 ? 16.672 17.594 21.094 1 94.75 255 ASP B N 1
ATOM 4130 C CA . ASP B 1 255 ? 15.672 18.094 22.031 1 94.75 255 ASP B CA 1
ATOM 4131 C C . ASP B 1 255 ? 14.359 18.406 21.312 1 94.75 255 ASP B C 1
ATOM 4133 O O . ASP B 1 255 ? 13.281 18.156 21.844 1 94.75 255 ASP B O 1
ATOM 4137 N N . ASP B 1 256 ? 14.508 18.891 20.172 1 95.75 256 ASP B N 1
ATOM 4138 C CA . ASP B 1 256 ? 13.312 19.234 19.406 1 95.75 256 ASP B CA 1
ATOM 4139 C C . ASP B 1 256 ? 12.469 18 19.125 1 95.75 256 ASP B C 1
ATOM 4141 O O . ASP B 1 256 ? 11.242 18.031 19.266 1 95.75 256 ASP B O 1
ATOM 4145 N N . ALA B 1 257 ? 13.164 16.969 18.75 1 96.44 257 ALA B N 1
ATOM 4146 C CA . ALA B 1 257 ? 12.453 15.727 18.453 1 96.44 257 ALA B CA 1
ATOM 4147 C C . ALA B 1 257 ? 11.797 15.156 19.703 1 96.44 257 ALA B C 1
ATOM 4149 O O . ALA B 1 257 ? 10.641 14.727 19.672 1 96.44 257 ALA B O 1
ATOM 4150 N N . LYS B 1 258 ? 12.484 15.211 20.781 1 96.38 258 LYS B N 1
ATOM 4151 C CA . LYS B 1 258 ? 11.953 14.703 22.031 1 96.38 258 LYS B CA 1
ATOM 4152 C C . LYS B 1 258 ? 10.727 15.492 22.484 1 96.38 258 LYS B C 1
ATOM 4154 O O . LYS B 1 258 ? 9.711 14.906 22.859 1 96.38 258 LYS B O 1
ATOM 4159 N N . MET B 1 259 ? 10.859 16.719 22.406 1 97.38 259 MET B N 1
ATOM 4160 C CA . MET B 1 259 ? 9.75 17.578 22.812 1 97.38 259 MET B CA 1
ATOM 4161 C C . MET B 1 259 ? 8.547 17.391 21.906 1 97.38 259 MET B C 1
ATOM 4163 O O . MET B 1 259 ? 7.406 17.391 22.359 1 97.38 259 MET B O 1
ATOM 4167 N N . ALA B 1 260 ? 8.844 17.266 20.625 1 97.81 260 ALA B N 1
ATOM 4168 C CA . ALA B 1 260 ? 7.766 17.016 19.656 1 97.81 260 ALA B CA 1
ATOM 4169 C C . ALA B 1 260 ? 6.996 15.75 20.016 1 97.81 260 ALA B C 1
ATOM 4171 O O . ALA B 1 260 ? 5.766 15.75 20.031 1 97.81 260 ALA B O 1
ATOM 4172 N N . LEU B 1 261 ? 7.719 14.719 20.328 1 97.88 261 LEU B N 1
ATOM 4173 C CA . LEU B 1 261 ? 7.102 13.43 20.609 1 97.88 261 LEU B CA 1
ATOM 4174 C C . LEU B 1 261 ? 6.371 13.461 21.938 1 97.88 261 LEU B C 1
ATOM 4176 O O . LEU B 1 261 ? 5.332 12.812 22.109 1 97.88 261 LEU B O 1
ATOM 4180 N N . GLN B 1 262 ? 6.922 14.18 22.891 1 97.69 262 GLN B N 1
ATOM 4181 C CA . GLN B 1 262 ? 6.23 14.359 24.156 1 97.69 262 GLN B CA 1
ATOM 4182 C C . GLN B 1 262 ? 4.891 15.062 23.953 1 97.69 262 GLN B C 1
ATOM 4184 O O . GLN B 1 262 ? 3.877 14.656 24.531 1 97.69 262 GLN B O 1
ATOM 4189 N N . ASP B 1 263 ? 4.906 16.062 23.203 1 97.88 263 ASP B N 1
ATOM 4190 C CA . ASP B 1 263 ? 3.672 16.781 22.922 1 97.88 263 ASP B CA 1
ATOM 4191 C C . ASP B 1 263 ? 2.693 15.922 22.125 1 97.88 263 ASP B C 1
ATOM 4193 O O . ASP B 1 263 ? 1.484 15.969 22.359 1 97.88 263 ASP B O 1
ATOM 4197 N N . LEU B 1 264 ? 3.205 15.156 21.188 1 98 264 LEU B N 1
ATOM 4198 C CA . LEU B 1 264 ? 2.357 14.258 20.406 1 98 264 LEU B CA 1
ATOM 4199 C C . LEU B 1 264 ? 1.704 13.211 21.312 1 98 264 LEU B C 1
ATOM 4201 O O . LEU B 1 264 ? 0.543 12.852 21.109 1 98 264 LEU B O 1
ATOM 4205 N N . GLU B 1 265 ? 2.441 12.789 22.234 1 97.31 265 GLU B N 1
ATOM 4206 C CA . GLU B 1 265 ? 1.947 11.781 23.156 1 97.31 265 GLU B CA 1
ATOM 4207 C C . GLU B 1 265 ? 0.737 12.289 23.938 1 97.31 265 GLU B C 1
ATOM 4209 O O . GLU B 1 265 ? -0.161 11.516 24.281 1 97.31 265 GLU B O 1
ATOM 4214 N N . LYS B 1 266 ? 0.66 13.562 24.203 1 96.44 266 LYS B N 1
ATOM 4215 C CA . LYS B 1 266 ? -0.465 14.164 24.906 1 96.44 266 LYS B CA 1
ATOM 4216 C C . LYS B 1 266 ? -1.716 14.188 24.031 1 96.44 266 LYS B C 1
ATOM 4218 O O . LYS B 1 266 ? -2.838 14.156 24.547 1 96.44 266 LYS B O 1
ATOM 4223 N N . LEU B 1 267 ? -1.516 14.242 22.797 1 94.88 267 LEU B N 1
ATOM 4224 C CA . LEU B 1 267 ? -2.623 14.367 21.859 1 94.88 267 LEU B CA 1
ATOM 4225 C C . LEU B 1 267 ? -3.07 12.992 21.359 1 94.88 267 LEU B C 1
ATOM 4227 O O . LEU B 1 267 ? -4.246 12.797 21.047 1 94.88 267 LEU B O 1
ATOM 4231 N N . ALA B 1 268 ? -2.127 12.102 21.25 1 94.69 268 ALA B N 1
ATOM 4232 C CA . ALA B 1 268 ? -2.367 10.797 20.625 1 94.69 268 ALA B CA 1
ATOM 4233 C C . ALA B 1 268 ? -2.979 9.82 21.641 1 94.69 268 ALA B C 1
ATOM 4235 O O . ALA B 1 268 ? -2.752 9.945 22.844 1 94.69 268 ALA B O 1
ATOM 4236 N N . THR B 1 269 ? -3.797 8.898 21.109 1 91.81 269 THR B N 1
ATOM 4237 C CA . THR B 1 269 ? -4.324 7.832 21.938 1 91.81 269 THR B CA 1
ATOM 4238 C C . THR B 1 269 ? -3.26 6.766 22.188 1 91.81 269 THR B C 1
ATOM 4240 O O . THR B 1 269 ? -3.295 6.07 23.203 1 91.81 269 THR B O 1
ATOM 4243 N N . SER B 1 270 ? -2.369 6.688 21.312 1 92.31 270 SER B N 1
ATOM 4244 C CA . SER B 1 270 ? -1.199 5.828 21.453 1 92.31 270 SER B CA 1
ATOM 4245 C C . SER B 1 270 ? -0.037 6.332 20.609 1 92.31 270 SER B C 1
ATOM 4247 O O . SER B 1 270 ? -0.245 7.02 19.609 1 92.31 270 SER B O 1
ATOM 4249 N N . LEU B 1 271 ? 1.154 6.035 21.062 1 95.56 271 LEU B N 1
ATOM 4250 C CA . LEU B 1 271 ? 2.367 6.422 20.344 1 95.56 271 LEU B CA 1
ATOM 4251 C C . LEU B 1 271 ? 3.467 5.383 20.547 1 95.56 271 LEU B C 1
ATOM 4253 O O . LEU B 1 271 ? 3.748 4.98 21.688 1 95.56 271 LEU B O 1
ATOM 4257 N N . ARG B 1 272 ? 4.004 4.941 19.469 1 95.62 272 ARG B N 1
ATOM 4258 C CA . ARG B 1 272 ? 5.133 4.02 19.5 1 95.62 272 ARG B CA 1
ATOM 4259 C C . ARG B 1 272 ? 6.266 4.504 18.609 1 95.62 272 ARG B C 1
ATOM 4261 O O . ARG B 1 272 ? 6.039 4.824 17.438 1 95.62 272 ARG B O 1
ATOM 4268 N N . ILE B 1 273 ? 7.387 4.598 19.203 1 96.38 273 ILE B N 1
ATOM 4269 C CA . ILE B 1 273 ? 8.586 4.895 18.422 1 96.38 273 ILE B CA 1
ATOM 4270 C C . ILE B 1 273 ? 9.195 3.6 17.906 1 96.38 273 ILE B C 1
ATOM 4272 O O . ILE B 1 273 ? 9.633 2.754 18.688 1 96.38 273 ILE B O 1
ATOM 4276 N N . LEU B 1 274 ? 9.312 3.443 16.641 1 96.94 274 LEU B N 1
ATOM 4277 C CA . LEU B 1 274 ? 9.781 2.205 16.047 1 96.94 274 LEU B CA 1
ATOM 4278 C C . LEU B 1 274 ? 11.305 2.188 15.961 1 96.94 274 LEU B C 1
ATOM 4280 O O . LEU B 1 274 ? 11.922 1.118 15.938 1 96.94 274 LEU B O 1
ATOM 4284 N N . GLY B 1 275 ? 11.836 3.406 15.805 1 97.25 275 GLY B N 1
ATOM 4285 C CA . GLY B 1 275 ? 13.289 3.521 15.797 1 97.25 275 GLY B CA 1
ATOM 4286 C C . GLY B 1 275 ? 13.773 4.879 15.336 1 97.25 275 GLY B C 1
ATOM 4287 O O . GLY B 1 275 ? 13.086 5.566 14.578 1 97.25 275 GLY B O 1
ATOM 4288 N N . SER B 1 276 ? 14.859 5.305 15.859 1 97.81 276 SER B N 1
ATOM 4289 C CA . SER B 1 276 ? 15.648 6.441 15.398 1 97.81 276 SER B CA 1
ATOM 4290 C C . SER B 1 276 ? 17 5.984 14.852 1 97.81 276 SER B C 1
ATOM 4292 O O . SER B 1 276 ? 17.828 5.441 15.594 1 97.81 276 SER B O 1
ATOM 4294 N N . TYR B 1 277 ? 17.25 6.199 13.57 1 97.19 277 TYR B N 1
ATOM 4295 C CA . TYR B 1 277 ? 18.359 5.543 12.867 1 97.19 277 TYR B CA 1
ATOM 4296 C C . TYR B 1 277 ? 18.938 6.457 11.805 1 97.19 277 TYR B C 1
ATOM 4298 O O . TYR B 1 277 ? 18.312 7.426 11.383 1 97.19 277 TYR B O 1
ATOM 4306 N N . PRO B 1 278 ? 20.188 6.148 11.391 1 94.81 278 PRO B N 1
ATOM 4307 C CA . PRO B 1 278 ? 20.781 6.949 10.32 1 94.81 278 PRO B CA 1
ATOM 4308 C C . PRO B 1 278 ? 20.016 6.844 9 1 94.81 278 PRO B C 1
ATOM 4310 O O . PRO B 1 278 ? 19.656 5.738 8.586 1 94.81 278 PRO B O 1
ATOM 4313 N N . ALA B 1 279 ? 19.703 7.992 8.453 1 93.25 279 ALA B N 1
ATOM 4314 C CA . ALA B 1 279 ? 19.047 8.023 7.152 1 93.25 279 ALA B CA 1
ATOM 4315 C C . ALA B 1 279 ? 19.984 7.531 6.051 1 93.25 279 ALA B C 1
ATOM 4317 O O . ALA B 1 279 ? 21.203 7.73 6.121 1 93.25 279 ALA B O 1
ATOM 4318 N N . ASP B 1 280 ? 19.375 6.852 5.109 1 88.62 280 ASP B N 1
ATOM 4319 C CA . ASP B 1 280 ? 20.156 6.484 3.93 1 88.62 280 ASP B CA 1
ATOM 4320 C C . ASP B 1 280 ? 20.328 7.684 2.998 1 88.62 280 ASP B C 1
ATOM 4322 O O . ASP B 1 280 ? 19.359 8.156 2.393 1 88.62 280 ASP B O 1
ATOM 4326 N N . THR B 1 281 ? 21.438 8.172 2.932 1 76.19 281 THR B N 1
ATOM 4327 C CA . THR B 1 281 ? 21.734 9.336 2.109 1 76.19 281 THR B CA 1
ATOM 4328 C C . THR B 1 281 ? 22.328 8.922 0.769 1 76.19 281 THR B C 1
ATOM 4330 O O . THR B 1 281 ? 22.734 9.773 -0.028 1 76.19 281 THR B O 1
ATOM 4333 N N . THR B 1 282 ? 22.312 7.648 0.615 1 69.44 282 THR B N 1
ATOM 4334 C CA . THR B 1 282 ? 22.906 7.176 -0.628 1 69.44 282 THR B CA 1
ATOM 4335 C C . THR B 1 282 ? 21.891 7.227 -1.77 1 69.44 282 THR B C 1
ATOM 4337 O O . THR B 1 282 ? 20.688 7.102 -1.542 1 69.44 282 THR B O 1
ATOM 4340 N N . MET B 1 283 ? 22.328 7.73 -2.928 1 60.06 283 MET B N 1
ATOM 4341 C CA . MET B 1 283 ? 21.469 7.656 -4.109 1 60.06 283 MET B CA 1
ATOM 4342 C C . MET B 1 283 ? 21.109 6.211 -4.426 1 60.06 283 MET B C 1
ATOM 4344 O O . MET B 1 283 ? 21.953 5.32 -4.359 1 60.06 283 MET B O 1
ATOM 4348 N N . PRO B 1 284 ? 19.812 6.035 -4.566 1 60.75 284 PRO B N 1
ATOM 4349 C CA . PRO B 1 284 ? 19.453 4.648 -4.867 1 60.75 284 PRO B CA 1
ATOM 4350 C C . PRO B 1 284 ? 20.125 4.125 -6.133 1 60.75 284 PRO B C 1
ATOM 4352 O O . PRO B 1 284 ? 20.484 4.91 -7.016 1 60.75 284 PRO B O 1
#

InterPro domains:
  IPR001086 Prephenate dehydratase [PF00800] (2-174)
  IPR001086 Prephenate dehydratase [PS51171] (1-173)
  IPR002912 ACT domain [PF01842] (186-222)
  IPR002912 ACT domain [PS51671] (187-278)
  IPR008242 Bifunctional P-protein, chorismate mutase/prephenate dehydratase [PIRSF001500] (3-280)
  IPR018528 Prephenate dehydratase, conserved site [PS00857] (149-171)
  IPR018528 Prephenate dehydratase, conserved site [PS00858] (213-220)
  IPR045865 ACT-like domain [SSF55021] (168-279)

Secondary structure (DSSP, 8-state):
--SHHHHHHHHHHHHH-TT------SSHHHHHHHHHTTSSS-EEEEEEETTTEE-HHHHHHHHHS--EEEEEEEEE---EEEESTT--GGG--EEEE-HHHHHHTHHHHHHTTPEEEE-S-HHHHHHHHHHTT-SSEEEEE-HHHHHHHT-EEEEE----S---EEEEEEEESSPPPP-SSS-EEEEEEEEE-SSTTHHHHHHHHHHTTTPPEEEEEEEEEE----S-----SS-----EEEEEEEEES--TTSHHHHHHHHHHHHH-SEEEEEEEEE---S--/--SHHHHHHHHHHHHH-TT------SSHHHHHHHHHTTSSS-EEEEEEETTTEE-HHHHHHHHHS--EEEEEEEEE---EEEE-TT--GGG--EEEE-HHHHHHTHHHHHHTTPEEEE-S-HHHHHHHHHHTT-SSEEEEE-HHHHHHHT-EEEEE----S---EEEEEEEESSPPPP-SSS-EEEEEEEEE-SSTTHHHHHHHHHHTTTPPEEEEEEEEEE----S-----SS-----EEEEEEEEES--TTSHHHHHHHHHHHHH-SEEEEEEEEE---S--